Protein 1FSG (pdb70)

Secondary structure (DSSP, 8-state):
--GGG---GGGTTB-TTPPPPEE--TT--EEGGGS---TTTTTT--EEEE-HHHHHHHHHHHHHHHHHHHTTS-EEEEEEETTTHHHHHHHHHHHHHHHHH-SS--SS-S-EEEEEEEEEEETTEEEEEEEEE-S-GGGGTT-EEEEEEEEESSSHHHHHHHHHHHTT--SEEEEEEEEEE--TT--S-B-SEEEEEE-S--EEBTTB-BTTBSTT-SSEEE--HHHHHHH--/-HHHH---GGGTTBTTTPPPPEE--TT--EEGGGS---TTTTTT--EEEE-HHHHHHHHHHHHHHHHHHHTTS-EEEEEEETTTHHHHHHHHHHHHHHHHHH----SS-S-EEEEEEEEEEETTEEEEEEEEEES-GGGGTT-EEEEEEEEESSSHHHHHHHHHHHTT--SEEEEEEEEEE--TT--S-B-SEEEEEE-S--EEBTTB-BTTBSTT-SSEEE--HHHHHHH--

Solvent-accessible surface area: 21381 Å² total; per-residue (Å²): 113,61,159,116,0,48,23,88,50,67,20,16,4,115,6,109,89,38,102,105,14,9,134,10,74,95,120,59,46,36,95,3,127,23,4,50,15,44,104,88,0,125,84,30,7,90,81,0,5,0,0,16,8,1,2,104,18,4,0,37,30,2,0,71,14,0,22,144,17,8,28,28,16,71,3,18,0,0,1,4,51,91,14,0,112,16,8,0,70,51,0,32,95,37,6,39,40,28,34,145,165,31,76,166,156,30,122,44,60,38,30,81,88,33,98,3,51,10,73,9,64,88,32,37,94,50,80,46,139,28,73,41,123,48,111,103,26,62,81,5,179,84,60,20,0,0,0,0,11,17,39,10,15,33,6,60,29,3,42,70,0,0,98,115,0,64,90,35,40,9,103,0,0,19,0,0,0,4,0,26,15,61,22,147,116,41,81,91,19,74,0,10,19,1,0,0,4,0,33,74,39,53,7,0,0,34,7,8,35,0,42,78,39,2,44,93,4,84,2,0,0,16,24,18,126,51,0,86,171,127,46,79,211,29,68,179,102,0,69,30,80,38,124,14,20,7,111,7,132,81,42,101,109,14,5,134,9,71,95,119,61,56,39,78,2,111,24,3,45,10,43,119,88,0,134,84,31,6,85,99,0,5,0,0,15,9,2,2,102,19,4,0,38,27,3,0,69,14,0,19,145,15,5,28,39,46,67,2,17,0,0,1,5,53,90,12,0,111,17,8,0,70,51,0,29,94,35,6,39,40,30,30,143,165,40,79,139,170,37,120,35,61,39,33,74,87,37,96,3,51,9,86,9,65,81,28,38,96,49,91,45,139,31,66,31,109,53,114,104,24,53,87,4,130,87,66,5,0,0,0,0,11,16,38,9,15,32,5,56,28,3,45,80,0,0,99,126,0,68,83,21,36,10,99,0,1,17,0,0,0,4,0,25,16,63,21,145,116,43,80,78,20,77,0,10,20,1,0,0,7,0,34,69,38,52,7,0,0,30,7,9,36,1,21,78,41,1,42,92,4,84,2,0,0,17,24,16,127,50,0,84,170,134,45,90,176

CATH classification: 3.40.50.2020

Nearest PDB structures (foldseek):
  1fsg-assembly1_A  TM=1.004E+00  e=2.647E-52  Toxoplasma gondii RH
  1qk4-assembly1_B  TM=9.947E-01  e=1.521E-46  Toxoplasma gondii RH
  1dbr-assembly1_A  TM=9.547E-01  e=9.396E-42  Toxoplasma gondii
  1qk3-assembly1_D  TM=9.070E-01  e=5.142E-42  Toxoplasma gondii RH
  7tux-assembly4_D  TM=9.472E-01  e=6.094E-31  Plasmodium falciparum

Structure (mmCIF, N/CA/C/O backbone):
data_1FSG
#
_entry.id   1FSG
#
_cell.length_a   69.330
_cell.length_b   90.180
_cell.length_c   75.720
_cell.angle_alpha   90.00
_cell.angle_beta   90.00
_cell.angle_gamma   90.00
#
_symmetry.space_group_name_H-M   'P 21 21 2'
#
loop_
_entity.id
_entity.type
_entity.pdbx_description
1 polymer 'HYPOXANTHINE-GUANINE PHOSPHORIBOSYLTRANSFERASE'
2 non-polymer 'MAGNESIUM ION'
3 non-polymer 1-O-pyrophosphono-5-O-phosphono-alpha-D-ribofuranose
4 non-polymer 9-DEAZAGUANINE
5 water water
#
loop_
_atom_site.group_PDB
_atom_site.id
_atom_site.type_symbol
_atom_site.label_atom_id
_atom_site.label_alt_id
_atom_site.label_comp_id
_atom_site.label_asym_id
_atom_site.label_entity_id
_atom_site.label_seq_id
_atom_site.pdbx_PDB_ins_code
_atom_site.Cartn_x
_atom_site.Cartn_y
_atom_site.Cartn_z
_atom_site.occupancy
_atom_site.B_iso_or_equiv
_atom_site.auth_seq_id
_atom_site.auth_comp_id
_atom_site.auth_asym_id
_atom_site.auth_atom_id
_atom_site.pdbx_PDB_model_num
ATOM 1 N N . GLY A 1 1 A 47.350 19.227 -9.177 1.00 16.75 0 GLY A N 1
ATOM 2 C CA . GLY A 1 1 A 46.034 19.017 -9.747 1.00 16.70 0 GLY A CA 1
ATOM 3 C C . GLY A 1 1 A 45.367 17.777 -9.145 1.00 13.74 0 GLY A C 1
ATOM 4 O O . GLY A 1 1 A 45.975 16.743 -8.952 1.00 12.45 0 GLY A O 1
ATOM 5 N N . SER A 1 2 B 44.061 17.948 -8.943 1.00 13.92 0 SER A N 1
ATOM 6 C CA . SER A 1 2 B 43.148 16.898 -8.548 1.00 13.67 0 SER A CA 1
ATOM 7 C C . SER A 1 2 B 41.980 16.752 -9.514 1.00 13.07 0 SER A C 1
ATOM 8 O O . SER A 1 2 B 41.504 17.727 -10.077 1.00 12.15 0 SER A O 1
ATOM 11 N N . HIS A 1 3 C 41.563 15.499 -9.645 1.00 13.12 0 HIS A N 1
ATOM 12 C CA . HIS A 1 3 C 40.392 15.198 -10.446 1.00 14.41 0 HIS A CA 1
ATOM 13 C C . HIS A 1 3 C 39.144 15.893 -9.937 1.00 13.98 0 HIS A C 1
ATOM 14 O O . HIS A 1 3 C 38.157 16.066 -10.676 1.00 13.54 0 HIS A O 1
ATOM 21 N N . MET A 1 4 ? 39.029 16.385 -8.713 1.00 13.63 1 MET A N 1
ATOM 22 C CA . MET A 1 4 ? 37.939 17.173 -8.163 1.00 14.05 1 MET A CA 1
ATOM 23 C C . MET A 1 4 ? 37.614 18.379 -9.045 1.00 12.35 1 MET A C 1
ATOM 24 O O . MET A 1 4 ? 36.443 18.753 -9.180 1.00 13.26 1 MET A O 1
ATOM 29 N N . ALA A 1 5 ? 38.623 19.010 -9.655 1.00 10.55 2 ALA A N 1
ATOM 30 C CA . ALA A 1 5 ? 38.386 20.157 -10.477 1.00 10.39 2 ALA A CA 1
ATOM 31 C C . ALA A 1 5 ? 37.853 19.813 -11.867 1.00 10.11 2 ALA A C 1
ATOM 32 O O . ALA A 1 5 ? 37.275 20.691 -12.557 1.00 11.07 2 ALA A O 1
ATOM 34 N N . SER A 1 6 ? 38.038 18.607 -12.342 1.00 10.94 3 SER A N 1
ATOM 35 C CA . SER A 1 6 ? 37.592 18.227 -13.678 1.00 10.98 3 SER A CA 1
ATOM 36 C C . SER A 1 6 ? 36.071 18.286 -13.790 1.00 11.56 3 SER A C 1
ATOM 37 O O . SER A 1 6 ? 35.353 18.056 -12.791 1.00 11.73 3 SER A O 1
ATOM 40 N N . LYS A 1 7 ? 35.611 18.569 -14.978 1.00 11.68 4 LYS A N 1
ATOM 41 C CA . LYS A 1 7 ? 34.172 18.463 -15.292 1.00 12.89 4 LYS A CA 1
ATOM 42 C C . LYS A 1 7 ? 34.045 18.380 -16.822 1.00 13.13 4 LYS A C 1
ATOM 43 O O . LYS A 1 7 ? 34.569 19.233 -17.539 1.00 15.50 4 LYS A O 1
ATOM 49 N N . PRO A 1 8 ? 33.342 17.400 -17.343 1.00 13.61 5 PRO A N 1
ATOM 50 C CA . PRO A 1 8 ? 33.145 17.339 -18.799 1.00 14.46 5 PRO A CA 1
ATOM 51 C C . PRO A 1 8 ? 32.543 18.617 -19.372 1.00 12.55 5 PRO A C 1
ATOM 52 O O . PRO A 1 8 ? 31.636 19.192 -18.769 1.00 11.87 5 PRO A O 1
ATOM 56 N N . ILE A 1 9 ? 32.977 19.130 -20.514 1.00 12.73 6 ILE A N 1
ATOM 57 C CA . ILE A 1 9 ? 32.377 20.344 -21.118 1.00 11.69 6 ILE A CA 1
ATOM 58 C C . ILE A 1 9 ? 30.913 20.137 -21.420 1.00 11.88 6 ILE A C 1
ATOM 59 O O . ILE A 1 9 ? 30.134 21.080 -21.316 1.00 12.33 6 ILE A O 1
ATOM 64 N N . GLU A 1 10 ? 30.509 18.911 -21.759 1.00 12.03 7 GLU A N 1
ATOM 65 C CA . GLU A 1 10 ? 29.085 18.669 -22.035 1.00 13.54 7 GLU A CA 1
ATOM 66 C C . GLU A 1 10 ? 28.216 18.801 -20.809 1.00 12.64 7 GLU A C 1
ATOM 67 O O . GLU A 1 10 ? 26.980 18.868 -20.953 1.00 18.01 7 GLU A O 1
ATOM 69 N N . ASP A 1 11 ? 28.802 18.829 -19.611 1.00 11.20 8 ASP A N 1
ATOM 70 C CA . ASP A 1 11 ? 28.057 19.027 -18.358 1.00 10.93 8 ASP A CA 1
ATOM 71 C C . ASP A 1 11 ? 27.867 20.528 -18.045 1.00 10.82 8 ASP A C 1
ATOM 72 O O . ASP A 1 11 ? 27.238 20.839 -17.038 1.00 10.52 8 ASP A O 1
ATOM 77 N N . TYR A 1 12 ? 28.456 21.417 -18.874 1.00 9.83 9 TYR A N 1
ATOM 78 C CA . TYR A 1 12 ? 28.305 22.858 -18.649 1.00 9.88 9 TYR A CA 1
ATOM 79 C C . TYR A 1 12 ? 26.848 23.217 -18.518 1.00 9.05 9 TYR A C 1
ATOM 80 O O . TYR A 1 12 ? 25.990 22.937 -19.406 1.00 9.70 9 TYR A O 1
ATOM 89 N N . GLY A 1 13 ? 26.500 23.907 -17.445 1.00 9.70 10 GLY A N 1
ATOM 90 C CA . GLY A 1 13 ? 25.165 24.406 -17.249 1.00 9.64 10 GLY A CA 1
ATOM 91 C C . GLY A 1 13 ? 24.122 23.412 -16.851 1.00 9.87 10 GLY A C 1
ATOM 92 O O . GLY A 1 13 ? 22.921 23.728 -16.828 1.00 10.67 10 GLY A O 1
ATOM 93 N N . LYS A 1 14 ? 24.500 22.204 -16.528 1.00 10.24 11 LYS A N 1
ATOM 94 C CA . LYS A 1 14 ? 23.594 21.148 -16.121 1.00 10.75 11 LYS A CA 1
ATOM 95 C C . LYS A 1 14 ? 23.523 20.975 -14.620 1.00 12.66 11 LYS A C 1
ATOM 96 O O . LYS A 1 14 ? 22.724 20.209 -14.038 1.00 15.25 11 LYS A O 1
ATOM 102 N N . GLY A 1 15 ? 24.378 21.672 -13.840 1.00 11.40 12 GLY A N 1
ATOM 103 C CA . GLY A 1 15 ? 24.366 21.578 -12.375 1.00 12.67 12 GLY A CA 1
ATOM 104 C C . GLY A 1 15 ? 24.614 20.221 -11.810 1.00 12.18 12 GLY A C 1
ATOM 105 O O . GLY A 1 15 ? 24.167 19.877 -10.708 1.00 13.33 12 GLY A O 1
ATOM 106 N N . LYS A 1 16 ? 25.377 19.371 -12.528 1.00 12.28 13 LYS A N 1
ATOM 107 C CA . LYS A 1 16 ? 25.487 17.986 -12.102 1.00 12.28 13 LYS A CA 1
ATOM 108 C C . LYS A 1 16 ? 26.395 17.906 -10.866 1.00 11.47 13 LYS A C 1
ATOM 109 O O . LYS A 1 16 ? 27.464 18.495 -10.812 1.00 12.39 13 LYS A O 1
ATOM 115 N N . GLY A 1 17 ? 25.924 17.166 -9.868 1.00 11.26 14 GLY A N 1
ATOM 116 C CA . GLY A 1 17 ? 26.709 16.966 -8.643 1.00 13.15 14 GLY A CA 1
ATOM 117 C C . GLY A 1 17 ? 26.718 18.208 -7.741 1.00 12.96 14 GLY A C 1
ATOM 118 O O . GLY A 1 17 ? 27.544 18.255 -6.803 1.00 15.88 14 GLY A O 1
ATOM 119 N N . ARG A 1 18 ? 25.870 19.199 -7.929 1.00 9.96 15 ARG A N 1
ATOM 120 C CA . ARG A 1 18 ? 25.917 20.438 -7.163 1.00 8.90 15 ARG A CA 1
ATOM 121 C C . ARG A 1 18 ? 25.357 20.272 -5.751 1.00 8.36 15 ARG A C 1
ATOM 122 O O . ARG A 1 18 ? 24.542 19.379 -5.502 1.00 10.42 15 ARG A O 1
ATOM 130 N N . ILE A 1 19 ? 25.734 21.192 -4.879 1.00 8.39 16 ILE A N 1
ATOM 131 C CA . ILE A 1 19 ? 25.054 21.384 -3.594 1.00 8.92 16 ILE A CA 1
ATOM 132 C C . ILE A 1 19 ? 23.855 22.297 -3.819 1.00 8.89 16 ILE A C 1
ATOM 133 O O . ILE A 1 19 ? 24.010 23.420 -4.337 1.00 8.67 16 ILE A O 1
ATOM 138 N N . GLU A 1 20 ? 22.656 21.882 -3.467 1.00 9.14 17 GLU A N 1
ATOM 139 C CA . GLU A 1 20 ? 21.485 22.728 -3.758 1.00 8.92 17 GLU A CA 1
ATOM 140 C C . GLU A 1 20 ? 21.552 24.018 -2.985 1.00 8.41 17 GLU A C 1
ATOM 141 O O . GLU A 1 20 ? 22.058 24.062 -1.851 1.00 10.08 17 GLU A O 1
ATOM 147 N N . PRO A 1 21 ? 21.063 25.097 -3.575 1.00 8.12 18 PRO A N 1
ATOM 148 C CA . PRO A 1 21 ? 21.083 26.408 -2.927 1.00 8.30 18 PRO A CA 1
ATOM 149 C C . PRO A 1 21 ? 20.088 26.514 -1.777 1.00 8.51 18 PRO A C 1
ATOM 150 O O . PRO A 1 21 ? 19.223 25.669 -1.577 1.00 9.51 18 PRO A O 1
ATOM 154 N N . MET A 1 22 ? 20.218 27.589 -0.986 1.00 9.24 19 MET A N 1
ATOM 155 C CA . MET A 1 22 ? 19.208 27.975 -0.007 1.00 9.24 19 MET A CA 1
ATOM 156 C C . MET A 1 22 ? 17.923 28.283 -0.770 1.00 8.80 19 MET A C 1
ATOM 157 O O . MET A 1 22 ? 17.948 29.137 -1.676 1.00 10.32 19 MET A O 1
ATOM 162 N N . TYR A 1 23 ? 16.804 27.695 -0.392 1.00 9.34 20 TYR A N 1
ATOM 163 C CA . TYR A 1 23 ? 15.535 27.873 -1.086 1.00 9.02 20 TYR A CA 1
ATOM 164 C C . TYR A 1 23 ? 14.708 28.882 -0.327 1.00 9.10 20 TYR A C 1
ATOM 165 O O . TYR A 1 23 ? 14.306 28.629 0.808 1.00 10.72 20 TYR A O 1
ATOM 174 N N . ILE A 1 24 ? 14.443 30.040 -0.909 1.00 9.01 21 ILE A N 1
ATOM 175 C CA . ILE A 1 24 ? 13.604 31.067 -0.285 1.00 8.82 21 ILE A CA 1
ATOM 176 C C . ILE A 1 24 ? 12.183 30.746 -0.699 1.00 10.49 21 ILE A C 1
ATOM 177 O O . ILE A 1 24 ? 11.895 30.827 -1.904 1.00 10.82 21 ILE A O 1
ATOM 182 N N . PRO A 1 25 ? 11.294 30.352 0.223 1.00 11.13 22 PRO A N 1
ATOM 183 C CA . PRO A 1 25 ? 9.942 29.974 -0.162 1.00 13.18 22 PRO A CA 1
ATOM 184 C C . PRO A 1 25 ? 9.187 31.157 -0.775 1.00 11.95 22 PRO A C 1
ATOM 185 O O . PRO A 1 25 ? 9.505 32.339 -0.512 1.00 11.60 22 PRO A O 1
ATOM 189 N N . ASP A 1 26 ? 8.173 30.875 -1.613 1.00 14.37 23 ASP A N 1
ATOM 190 C CA . ASP A 1 26 ? 7.299 31.897 -2.156 1.00 14.31 23 ASP A CA 1
ATOM 191 C C . ASP A 1 26 ? 6.820 32.845 -1.047 1.00 13.45 23 ASP A C 1
ATOM 192 O O . ASP A 1 26 ? 6.533 32.391 0.087 1.00 15.06 23 ASP A O 1
ATOM 197 N N . ASN A 1 27 ? 6.684 34.107 -1.391 1.00 14.01 24 ASN A N 1
ATOM 198 C CA . ASN A 1 27 ? 6.086 35.144 -0.542 1.00 13.84 24 ASN A CA 1
ATOM 199 C C . ASN A 1 27 ? 6.771 35.294 0.796 1.00 13.15 24 ASN A C 1
ATOM 200 O O . ASN A 1 27 ? 6.133 35.526 1.846 1.00 15.35 24 ASN A O 1
ATOM 205 N N . THR A 1 28 ? 8.112 35.219 0.832 1.00 10.85 25 THR A N 1
ATOM 206 C CA . THR A 1 28 ? 8.960 35.366 2.014 1.00 10.09 25 THR A CA 1
ATOM 207 C C . THR A 1 28 ? 9.788 36.641 1.902 1.00 8.70 25 THR A C 1
ATOM 208 O O . THR A 1 28 ? 10.713 36.683 1.085 1.00 9.40 25 THR A O 1
ATOM 212 N N . PHE A 1 29 ? 9.423 37.651 2.686 1.00 9.23 26 PHE A N 1
ATOM 213 C CA . PHE A 1 29 ? 10.076 38.938 2.622 1.00 9.28 26 PHE A CA 1
ATOM 214 C C . PHE A 1 29 ? 10.256 39.548 4.002 1.00 8.58 26 PHE A C 1
ATOM 215 O O . PHE A 1 29 ? 9.422 39.309 4.895 1.00 13.20 26 PHE A O 1
ATOM 223 N N . TYR A 1 30 ? 11.242 40.421 4.123 1.00 8.19 27 TYR A N 1
ATOM 224 C CA . TYR A 1 30 ? 11.408 41.347 5.222 1.00 8.32 27 TYR A CA 1
ATOM 225 C C . TYR A 1 30 ? 10.811 42.714 4.829 1.00 8.26 27 TYR A C 1
ATOM 226 O O . TYR A 1 30 ? 10.654 43.022 3.632 1.00 10.32 27 TYR A O 1
ATOM 235 N N . ASN A 1 31 ? 10.504 43.544 5.805 1.00 9.80 28 ASN A N 1
ATOM 236 C CA . ASN A 1 31 ? 9.992 44.864 5.609 1.00 9.56 28 ASN A CA 1
ATOM 237 C C . ASN A 1 31 ? 11.104 45.879 5.443 1.00 9.82 28 ASN A C 1
ATOM 238 O O . ASN A 1 31 ? 11.970 45.976 6.319 1.00 9.58 28 ASN A O 1
ATOM 243 N N . ALA A 1 32 ? 11.082 46.649 4.361 1.00 9.69 29 ALA A N 1
ATOM 244 C CA . ALA A 1 32 ? 12.088 47.692 4.135 1.00 10.31 29 ALA A CA 1
ATOM 245 C C . ALA A 1 32 ? 12.211 48.670 5.313 1.00 9.15 29 ALA A C 1
ATOM 246 O O . ALA A 1 32 ? 13.308 49.178 5.546 1.00 10.43 29 ALA A O 1
ATOM 248 N N . ASP A 1 33 ? 11.091 48.922 6.017 1.00 10.10 30 ASP A N 1
ATOM 249 C CA . ASP A 1 33 ? 11.161 49.898 7.113 1.00 10.92 30 ASP A CA 1
ATOM 250 C C . ASP A 1 33 ? 12.042 49.461 8.249 1.00 9.88 30 ASP A C 1
ATOM 251 O O . ASP A 1 33 ? 12.379 50.312 9.086 1.00 11.79 30 ASP A O 1
ATOM 256 N N . ASP A 1 34 ? 12.465 48.192 8.341 1.00 9.06 31 ASP A N 1
ATOM 257 C CA . ASP A 1 34 ? 13.367 47.700 9.371 1.00 8.99 31 ASP A CA 1
ATOM 258 C C . ASP A 1 34 ? 14.850 47.935 9.022 1.00 8.55 31 ASP A C 1
ATOM 259 O O . ASP A 1 34 ? 15.706 47.630 9.853 1.00 9.74 31 ASP A O 1
ATOM 264 N N . PHE A 1 35 ? 15.118 48.498 7.855 1.00 8.15 32 PHE A N 1
ATOM 265 C CA . PHE A 1 35 ? 16.463 48.769 7.359 1.00 8.29 32 PHE A CA 1
ATOM 266 C C . PHE A 1 35 ? 16.647 50.255 7.153 1.00 8.19 32 PHE A C 1
ATOM 267 O O . PHE A 1 35 ? 15.666 51.005 7.076 1.00 9.87 32 PHE A O 1
ATOM 275 N N . LEU A 1 36 ? 17.909 50.678 7.071 1.00 9.01 33 LEU A N 1
ATOM 276 C CA . LEU A 1 36 ? 18.209 52.072 6.691 1.00 8.52 33 LEU A CA 1
ATOM 277 C C . LEU A 1 36 ? 18.151 52.135 5.195 1.00 9.20 33 LEU A C 1
ATOM 278 O O . LEU A 1 36 ? 18.892 51.446 4.486 1.00 14.19 33 LEU A O 1
ATOM 283 N N . VAL A 1 37 ? 17.250 52.901 4.631 1.00 7.74 34 VAL A N 1
ATOM 284 C CA . VAL A 1 37 ? 17.035 53.042 3.196 1.00 7.65 34 VAL A CA 1
ATOM 285 C C . VAL A 1 37 ? 17.379 54.455 2.783 1.00 8.03 34 VAL A C 1
ATOM 286 O O . VAL A 1 37 ? 16.803 55.434 3.294 1.00 9.73 34 VAL A O 1
ATOM 290 N N . PRO A 1 38 ? 18.349 54.651 1.852 1.00 7.54 35 PRO A N 1
ATOM 291 C CA . PRO A 1 38 ? 18.769 56.018 1.525 1.00 8.37 35 PRO A CA 1
ATOM 292 C C . PRO A 1 38 ? 17.691 56.773 0.773 1.00 8.25 35 PRO A C 1
ATOM 293 O O . PRO A 1 38 ? 16.809 56.175 0.133 1.00 7.96 35 PRO A O 1
ATOM 297 N N . PRO A 1 39 ? 17.729 58.103 0.789 1.00 8.83 36 PRO A N 1
ATOM 298 C CA . PRO A 1 39 ? 16.635 58.934 0.230 1.00 9.79 36 PRO A CA 1
ATOM 299 C C . PRO A 1 39 ? 16.303 58.621 -1.215 1.00 9.36 36 PRO A C 1
ATOM 300 O O . PRO A 1 39 ? 15.129 58.669 -1.611 1.00 12.32 36 PRO A O 1
ATOM 304 N N . HIS A 1 40 ? 17.285 58.299 -2.069 1.00 9.17 37 HIS A N 1
ATOM 305 C CA . HIS A 1 40 ? 16.998 58.057 -3.493 1.00 10.02 37 HIS A CA 1
ATOM 306 C C . HIS A 1 40 ? 16.266 56.746 -3.719 1.00 9.55 37 HIS A C 1
ATOM 307 O O . HIS A 1 40 ? 15.698 56.523 -4.802 1.00 10.44 37 HIS A O 1
ATOM 314 N N . CYS A 1 41 ? 16.281 55.851 -2.730 1.00 8.00 38 CYS A N 1
ATOM 315 C CA . CYS A 1 41 ? 15.564 54.579 -2.776 1.00 8.44 38 CYS A CA 1
ATOM 316 C C . CYS A 1 41 ? 14.262 54.570 -1.987 1.00 9.08 38 CYS A C 1
ATOM 317 O O . CYS A 1 41 ? 13.409 53.716 -2.231 1.00 9.29 38 CYS A O 1
ATOM 320 N N . LYS A 1 42 ? 14.119 55.447 -0.984 1.00 9.86 39 LYS A N 1
ATOM 321 C CA . LYS A 1 42 ? 13.011 55.366 -0.045 1.00 10.60 39 LYS A CA 1
ATOM 322 C C . LYS A 1 42 ? 11.645 55.318 -0.708 1.00 9.89 39 LYS A C 1
ATOM 323 O O . LYS A 1 42 ? 10.811 54.549 -0.212 1.00 11.60 39 LYS A O 1
ATOM 329 N N . PRO A 1 43 ? 11.336 56.083 -1.741 1.00 9.83 40 PRO A N 1
ATOM 330 C CA . PRO A 1 43 ? 9.968 56.020 -2.292 1.00 11.28 40 PRO A CA 1
ATOM 331 C C . PRO A 1 43 ? 9.652 54.698 -3.002 1.00 10.39 40 PRO A C 1
ATOM 332 O O . PRO A 1 43 ? 8.508 54.469 -3.411 1.00 13.20 40 PRO A O 1
ATOM 336 N N . TYR A 1 44 ? 10.669 53.881 -3.252 1.00 9.52 41 TYR A N 1
ATOM 337 C CA . TYR A 1 44 ? 10.586 52.788 -4.222 1.00 9.40 41 TYR A CA 1
ATOM 338 C C . TYR A 1 44 ? 10.764 51.399 -3.640 1.00 9.69 41 TYR A C 1
ATOM 339 O O . TYR A 1 44 ? 10.395 50.418 -4.348 1.00 11.73 41 TYR A O 1
ATOM 348 N N . ILE A 1 45 ? 11.291 51.247 -2.452 1.00 9.17 42 ILE A N 1
ATOM 349 C CA . ILE A 1 45 ? 11.602 49.943 -1.882 1.00 9.73 42 ILE A CA 1
ATOM 350 C C . ILE A 1 45 ? 10.660 49.632 -0.726 1.00 10.32 42 ILE A C 1
ATOM 351 O O . ILE A 1 45 ? 10.618 50.311 0.281 1.00 11.65 42 ILE A O 1
ATOM 356 N N . ASP A 1 46 ? 9.899 48.533 -0.892 1.00 9.43 43 ASP A N 1
ATOM 357 C CA . ASP A 1 46 ? 8.970 48.119 0.164 1.00 10.63 43 ASP A CA 1
ATOM 358 C C . ASP A 1 46 ? 9.280 46.762 0.764 1.00 9.72 43 ASP A C 1
ATOM 359 O O . ASP A 1 46 ? 9.111 46.585 1.977 1.00 11.27 43 ASP A O 1
ATOM 364 N N . LYS A 1 47 ? 9.700 45.798 -0.049 1.00 9.13 44 LYS A N 1
ATOM 365 C CA . LYS A 1 47 ? 9.917 44.415 0.363 1.00 9.45 44 LYS A CA 1
ATOM 366 C C . LYS A 1 47 ? 11.340 43.984 0.079 1.00 9.03 44 LYS A C 1
ATOM 367 O O . LYS A 1 47 ? 11.832 44.138 -1.044 1.00 10.96 44 LYS A O 1
ATOM 373 N N . ILE A 1 48 ? 11.978 43.469 1.123 1.00 8.11 45 ILE A N 1
ATOM 374 C CA . ILE A 1 48 ? 13.358 42.964 1.030 1.00 7.94 45 ILE A CA 1
ATOM 375 C C . ILE A 1 48 ? 13.343 41.458 0.989 1.00 7.94 45 ILE A C 1
ATOM 376 O O . ILE A 1 48 ? 12.878 40.774 1.898 1.00 9.46 45 ILE A O 1
ATOM 381 N N . LEU A 1 49 ? 13.825 40.898 -0.131 1.00 7.39 46 LEU A N 1
ATOM 382 C CA . LEU A 1 49 ? 13.965 39.460 -0.332 1.00 7.58 46 LEU A CA 1
ATOM 383 C C . LEU A 1 49 ? 15.213 38.915 0.355 1.00 7.13 46 LEU A C 1
ATOM 384 O O . LEU A 1 49 ? 15.165 37.946 1.125 1.00 8.79 46 LEU A O 1
ATOM 389 N N . LEU A 1 50 ? 16.373 39.547 0.103 1.00 6.88 47 LEU A N 1
ATOM 390 C CA . LEU A 1 50 ? 17.668 39.122 0.660 1.00 7.02 47 LEU A CA 1
ATOM 391 C C . LEU A 1 50 ? 18.350 40.314 1.267 1.00 6.83 47 LEU A C 1
ATOM 392 O O . LEU A 1 50 ? 18.889 41.165 0.563 1.00 7.57 47 LEU A O 1
ATOM 397 N N . PRO A 1 51 ? 18.398 40.395 2.617 1.00 7.05 48 PRO A N 1
ATOM 398 C CA . PRO A 1 51 ? 19.250 41.418 3.251 1.00 7.62 48 PRO A CA 1
ATOM 399 C C . PRO A 1 51 ? 20.671 41.278 2.724 1.00 6.66 48 PRO A C 1
ATOM 400 O O . PRO A 1 51 ? 21.189 40.198 2.510 1.00 7.12 48 PRO A O 1
ATOM 404 N N . GLY A 1 52 ? 21.420 42.345 2.50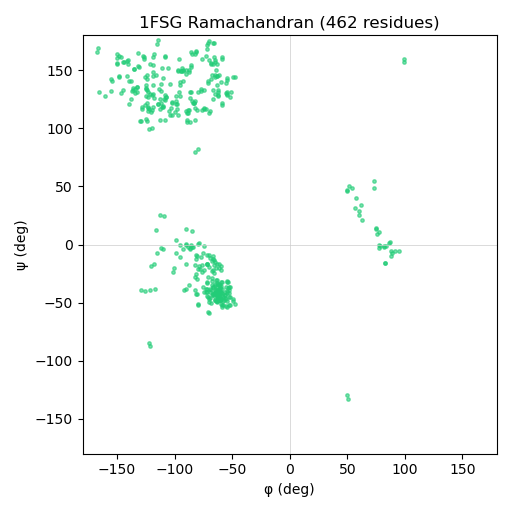7 1.00 7.54 49 GLY A N 1
ATOM 405 C CA . GLY A 1 52 ? 22.742 42.460 2.088 1.00 7.16 49 GLY A CA 1
ATOM 406 C C . GLY A 1 52 ? 23.646 41.611 2.978 1.00 7.16 49 GLY A C 1
ATOM 407 O O . GLY A 1 52 ? 24.588 41.000 2.452 1.00 7.33 49 GLY A O 1
ATOM 408 N N . GLY A 1 53 ? 23.366 41.592 4.270 1.00 7.42 50 GLY A N 1
ATOM 409 C CA . GLY A 1 53 ? 24.210 40.765 5.120 1.00 8.02 50 GLY A CA 1
ATOM 410 C C . GLY A 1 53 ? 24.004 39.271 4.954 1.00 7.57 50 GLY A C 1
ATOM 411 O O . GLY A 1 53 ? 24.942 38.478 5.124 1.00 8.67 50 GLY A O 1
ATOM 412 N N . LEU A 1 54 ? 22.783 38.888 4.650 1.00 7.74 51 LEU A N 1
ATOM 413 C CA . LEU A 1 54 ? 22.480 37.495 4.319 1.00 7.74 51 LEU A CA 1
ATOM 414 C C . LEU A 1 54 ? 23.228 37.082 3.034 1.00 6.70 51 LEU A C 1
ATOM 415 O O . LEU A 1 54 ? 23.783 35.985 2.923 1.00 7.42 51 LEU A O 1
ATOM 420 N N . VAL A 1 55 ? 23.231 37.978 2.030 1.00 6.90 52 VAL A N 1
ATOM 421 C CA . VAL A 1 55 ? 24.039 37.752 0.811 1.00 6.80 52 VAL A CA 1
ATOM 422 C C . VAL A 1 55 ? 25.491 37.464 1.219 1.00 6.52 52 VAL A C 1
ATOM 423 O O . VAL A 1 55 ? 26.070 36.472 0.774 1.00 7.04 52 VAL A O 1
ATOM 427 N N . LYS A 1 56 ? 26.088 38.327 2.050 1.00 7.07 53 LYS A N 1
ATOM 428 C CA . LYS A 1 56 ? 27.495 38.133 2.398 1.00 7.67 53 LYS A CA 1
ATOM 429 C C . LYS A 1 56 ? 27.735 36.827 3.114 1.00 6.39 53 LYS A C 1
ATOM 430 O O . LYS A 1 56 ? 28.712 36.119 2.848 1.00 7.43 53 LYS A O 1
ATOM 436 N N . ASP A 1 57 ? 26.833 36.484 4.060 1.00 6.34 54 ASP A N 1
ATOM 437 C CA . ASP A 1 57 ? 26.956 35.207 4.807 1.00 7.25 54 ASP A CA 1
ATOM 438 C C . ASP A 1 57 ? 26.935 34.021 3.885 1.00 7.00 54 ASP A C 1
ATOM 439 O O . ASP A 1 57 ? 27.657 33.011 4.032 1.00 8.18 54 ASP A O 1
ATOM 444 N N . ARG A 1 58 ? 26.048 34.049 2.885 1.00 7.16 55 ARG A N 1
ATOM 445 C CA . ARG A 1 58 ? 25.877 32.930 1.965 1.00 7.72 55 ARG A CA 1
ATOM 446 C C . ARG A 1 58 ? 27.081 32.832 1.014 1.00 7.28 55 ARG A C 1
ATOM 447 O O . ARG A 1 58 ? 27.529 31.728 0.703 1.00 8.61 55 ARG A O 1
ATOM 455 N N . VAL A 1 59 ? 27.598 33.983 0.576 1.00 7.38 56 VAL A N 1
ATOM 456 C CA . VAL A 1 59 ? 28.754 33.974 -0.296 1.00 7.64 56 VAL A CA 1
ATOM 457 C C . VAL A 1 59 ? 29.972 33.368 0.404 1.00 7.35 56 VAL A C 1
ATOM 458 O O . VAL A 1 59 ? 30.790 32.711 -0.231 1.00 7.57 56 VAL A O 1
ATOM 462 N N . GLU A 1 60 ? 30.098 33.506 1.737 1.00 7.75 57 GLU A N 1
ATOM 463 C CA . GLU A 1 60 ? 31.163 32.837 2.469 1.00 7.97 57 GLU A CA 1
ATOM 464 C C . GLU A 1 60 ? 31.147 31.354 2.203 1.00 7.53 57 GLU A C 1
ATOM 465 O O . GLU A 1 60 ? 32.197 30.695 1.957 1.00 7.98 57 GLU A O 1
ATOM 471 N N . LYS A 1 61 ? 29.963 30.727 2.306 1.00 7.77 58 LYS A N 1
ATOM 472 C CA . LYS A 1 61 ? 29.824 29.288 2.103 1.00 7.88 58 LYS A CA 1
ATOM 473 C C . LYS A 1 61 ? 30.115 28.906 0.670 1.00 7.32 58 LYS A C 1
ATOM 474 O O . LYS A 1 61 ? 30.817 27.927 0.413 1.00 8.40 58 LYS A O 1
ATOM 480 N N . LEU A 1 62 ? 29.585 29.678 -0.291 1.00 7.16 59 LEU A N 1
ATOM 481 C CA . LEU A 1 62 ? 29.908 29.425 -1.705 1.00 6.94 59 LEU A CA 1
ATOM 482 C C . LEU A 1 62 ? 31.417 29.456 -1.967 1.00 7.06 59 LEU A C 1
ATOM 483 O O . LEU A 1 62 ? 31.986 28.641 -2.705 1.00 7.62 59 LEU A O 1
ATOM 488 N N . ALA A 1 63 ? 32.084 30.472 -1.356 1.00 7.21 60 ALA A N 1
ATOM 489 C CA . ALA A 1 63 ? 33.516 30.621 -1.542 1.00 7.15 60 ALA A CA 1
ATOM 490 C C . ALA A 1 63 ? 34.226 29.402 -1.008 1.00 7.02 60 ALA A C 1
ATOM 491 O O . ALA A 1 63 ? 35.190 28.909 -1.626 1.00 7.60 60 ALA A O 1
ATOM 493 N N . TYR A 1 64 ? 33.840 28.876 0.137 1.00 7.47 61 TYR A N 1
ATOM 494 C CA . TYR A 1 64 ? 34.490 27.650 0.670 1.00 8.70 61 TYR A CA 1
ATOM 495 C C . TYR A 1 64 ? 34.248 26.469 -0.249 1.00 8.41 61 TYR A C 1
ATOM 496 O O . TYR A 1 64 ? 35.124 25.657 -0.501 1.00 9.29 61 TYR A O 1
ATOM 505 N N . ASP A 1 65 ? 33.020 26.373 -0.780 1.00 8.36 62 ASP A N 1
ATOM 506 C CA . ASP A 1 65 ? 32.673 25.271 -1.722 1.00 9.21 62 ASP A CA 1
ATOM 507 C C . ASP A 1 65 ? 33.587 25.336 -2.943 1.00 8.79 62 ASP A C 1
ATOM 508 O O . ASP A 1 65 ? 34.058 24.301 -3.458 1.00 10.58 62 ASP A O 1
ATOM 513 N N . ILE A 1 66 ? 33.861 26.539 -3.459 1.00 7.95 63 ILE A N 1
ATOM 514 C CA . ILE A 1 66 ? 34.713 26.765 -4.609 1.00 7.85 63 ILE A CA 1
ATOM 515 C C . ILE A 1 66 ? 36.160 26.474 -4.286 1.00 8.82 63 ILE A C 1
ATOM 516 O O . ILE A 1 66 ? 36.879 25.789 -5.028 1.00 10.10 63 ILE A O 1
ATOM 521 N N . HIS A 1 67 ? 36.657 26.984 -3.154 1.00 8.92 64 HIS A N 1
ATOM 522 C CA . HIS A 1 67 ? 37.987 26.699 -2.613 1.00 11.12 64 HIS A CA 1
ATOM 523 C C . HIS A 1 67 ? 38.249 25.203 -2.580 1.00 14.06 64 HIS A C 1
ATOM 524 O O . HIS A 1 67 ? 39.328 24.718 -2.996 1.00 18.53 64 HIS A O 1
ATOM 537 N N . ARG A 1 68 ? 37.280 24.419 -2.080 1.00 14.39 65 ARG A N 1
ATOM 538 C CA . ARG A 1 68 ? 37.446 22.971 -1.966 1.00 19.94 65 ARG A CA 1
ATOM 539 C C . ARG A 1 68 ? 37.508 22.321 -3.325 1.00 18.47 65 ARG A C 1
ATOM 540 O O . ARG A 1 68 ? 38.126 21.319 -3.528 1.00 31.37 65 ARG A O 1
ATOM 548 N N . THR A 1 69 ? 36.840 22.857 -4.339 1.00 9.15 66 THR A N 1
ATOM 549 C CA . THR A 1 69 ? 36.813 22.271 -5.659 1.00 9.21 66 THR A CA 1
ATOM 550 C C . THR A 1 69 ? 38.128 22.509 -6.377 1.00 8.91 66 THR A C 1
ATOM 551 O O . THR A 1 69 ? 38.584 21.664 -7.162 1.00 10.00 66 THR A O 1
ATOM 555 N N . TYR A 1 70 ? 38.740 23.680 -6.163 1.00 9.08 67 TYR A N 1
ATOM 556 C CA . TYR A 1 70 ? 39.855 24.150 -6.979 1.00 9.88 67 TYR A CA 1
ATOM 557 C C . TYR A 1 70 ? 41.161 24.299 -6.207 1.00 10.34 67 TYR A C 1
ATOM 558 O O . TYR A 1 70 ? 42.080 24.906 -6.782 1.00 10.75 67 TYR A O 1
ATOM 567 N N . PHE A 1 71 ? 41.310 23.803 -4.993 1.00 14.09 68 PHE A N 1
ATOM 568 C CA . PHE A 1 71 ? 42.522 24.058 -4.261 1.00 15.30 68 PHE A CA 1
ATOM 569 C C . PHE A 1 71 ? 43.767 23.652 -5.053 1.00 13.38 68 PHE A C 1
ATOM 570 O O . PHE A 1 71 ? 43.800 22.535 -5.482 1.00 17.05 68 PHE A O 1
ATOM 578 N N . GLY A 1 72 ? 44.700 24.607 -5.140 1.00 11.45 69 GLY A N 1
ATOM 579 C CA . GLY A 1 72 ? 45.938 24.319 -5.799 1.00 12.54 69 GLY A CA 1
ATOM 580 C C . GLY A 1 72 ? 45.875 24.328 -7.318 1.00 12.03 69 GLY A C 1
ATOM 581 O O . GLY A 1 72 ? 46.893 24.084 -8.008 1.00 14.82 69 GLY A O 1
ATOM 582 N N . GLU A 1 73 ? 44.688 24.595 -7.897 1.00 10.23 70 GLU A N 1
ATOM 583 C CA . GLU A 1 73 ? 44.481 24.611 -9.319 1.00 10.25 70 GLU A CA 1
ATOM 584 C C . GLU A 1 73 ? 44.672 26.029 -9.897 1.00 8.47 70 GLU A C 1
ATOM 585 O O . GLU A 1 73 ? 44.347 27.005 -9.229 1.00 10.03 70 GLU A O 1
ATOM 591 N N . GLU A 1 74 ? 45.122 26.150 -11.151 1.00 9.05 71 GLU A N 1
ATOM 592 C CA . GLU A 1 74 ? 45.025 27.417 -11.869 1.00 9.13 71 GLU A CA 1
ATOM 593 C C . GLU A 1 74 ? 43.571 27.631 -12.230 1.00 8.22 71 GLU A C 1
ATOM 594 O O . GLU A 1 74 ? 42.964 26.837 -12.951 1.00 10.20 71 GLU A O 1
ATOM 600 N N . LEU A 1 75 ? 42.941 28.674 -11.696 1.00 8.24 72 LEU A N 1
ATOM 601 C CA . LEU A 1 75 ? 41.521 28.925 -11.786 1.00 8.20 72 LEU A CA 1
ATOM 602 C C . LEU A 1 75 ? 41.308 30.309 -12.428 1.00 7.96 72 LEU A C 1
ATOM 603 O O . LEU A 1 75 ? 41.700 31.322 -11.856 1.00 9.49 72 LEU A O 1
ATOM 608 N N . HIS A 1 76 ? 40.663 30.334 -13.596 1.00 6.54 73 HIS A N 1
ATOM 609 C CA . HIS A 1 76 ? 40.374 31.546 -14.335 1.00 6.65 73 HIS A CA 1
ATOM 610 C C . HIS A 1 76 ? 38.908 31.900 -14.101 1.00 6.70 73 HIS A C 1
ATOM 611 O O . HIS A 1 76 ? 37.993 31.159 -14.492 1.00 7.98 73 HIS A O 1
ATOM 618 N N . ILE A 1 77 ? 38.670 33.006 -13.372 1.00 6.55 74 ILE A N 1
ATOM 619 C CA . ILE A 1 77 ? 37.363 33.421 -12.938 1.00 6.87 74 ILE A CA 1
ATOM 620 C C . ILE A 1 77 ? 36.922 34.634 -13.734 1.00 7.31 74 ILE A C 1
ATOM 621 O O . ILE A 1 77 ? 37.638 35.626 -13.830 1.00 8.57 74 ILE A O 1
ATOM 630 N N . ILE A 1 78 ? 35.739 34.530 -14.329 1.00 7.55 75 ILE A N 1
ATOM 631 C CA . ILE A 1 78 ? 35.226 35.544 -15.243 1.00 7.50 75 ILE A CA 1
ATOM 632 C C . ILE A 1 78 ? 34.019 36.276 -14.605 1.00 7.46 75 ILE A C 1
ATOM 633 O O . ILE A 1 78 ? 32.981 35.659 -14.372 1.00 9.22 75 ILE A O 1
ATOM 638 N N . CYS A 1 79 ? 34.163 37.571 -14.406 1.00 6.90 76 CYS A N 1
ATOM 639 C CA . CYS A 1 79 ? 33.097 38.434 -13.923 1.00 6.98 76 CYS A CA 1
ATOM 640 C C . CYS A 1 79 ? 32.227 38.872 -15.079 1.00 6.34 76 CYS A C 1
ATOM 641 O O . CYS A 1 79 ? 32.741 39.500 -16.015 1.00 7.59 76 CYS A O 1
ATOM 644 N N . ILE A 1 80 ? 30.936 38.599 -15.053 1.00 6.23 77 ILE A N 1
ATOM 645 C CA . ILE A 1 80 ? 29.981 39.021 -16.052 1.00 6.44 77 ILE A CA 1
ATOM 646 C C . ILE A 1 80 ? 29.407 40.400 -15.668 1.00 5.92 77 ILE A C 1
ATOM 647 O O . ILE A 1 80 ? 28.619 40.531 -14.730 1.00 6.90 77 ILE A O 1
ATOM 652 N N . LEU A 1 81 ? 29.858 41.419 -16.380 1.00 6.49 78 LEU A N 1
ATOM 653 C CA . LEU A 1 81 ? 29.481 42.810 -16.104 1.00 6.30 78 LEU A CA 1
ATOM 654 C C . LEU A 1 81 ? 28.162 43.167 -16.809 1.00 6.36 78 LEU A C 1
ATOM 655 O O . LEU A 1 81 ? 27.844 42.621 -17.857 1.00 7.12 78 LEU A O 1
ATOM 660 N N . LYS A 1 82 ? 27.434 44.159 -16.259 1.00 6.17 79 LYS A N 1
ATOM 661 C CA . LYS A 1 82 ? 27.738 44.878 -15.032 1.00 5.82 79 LYS A CA 1
ATOM 662 C C . LYS A 1 82 ? 27.337 44.122 -13.744 1.00 6.05 79 LYS A C 1
ATOM 663 O O . LYS A 1 82 ? 27.901 44.332 -12.680 1.00 6.48 79 LYS A O 1
ATOM 669 N N . GLY A 1 83 ? 26.272 43.288 -13.861 1.00 6.27 80 GLY A N 1
ATOM 670 C CA . GLY A 1 83 ? 25.549 42.891 -12.672 1.00 6.68 80 GLY A CA 1
ATOM 671 C C . GLY A 1 83 ? 26.315 42.118 -11.639 1.00 5.94 80 GLY A C 1
ATOM 672 O O . GLY A 1 83 ? 26.024 42.225 -10.452 1.00 7.17 80 GLY A O 1
ATOM 673 N N . SER A 1 84 ? 27.264 41.275 -12.059 1.00 6.38 81 SER A N 1
ATOM 674 C CA . SER A 1 84 ? 27.974 40.434 -11.091 1.00 6.85 81 SER A CA 1
ATOM 675 C C . SER A 1 84 ? 29.063 41.181 -10.337 1.00 6.99 81 SER A C 1
ATOM 676 O O . SER A 1 84 ? 29.717 40.519 -9.504 1.00 7.98 81 SER A O 1
ATOM 681 N N . ARG A 1 85 ? 29.283 42.464 -10.545 1.00 7.28 82 ARG A N 1
ATOM 682 C CA . ARG A 1 85 ? 30.385 43.187 -9.879 1.00 8.54 82 ARG A CA 1
ATOM 683 C C . ARG A 1 85 ? 30.420 42.952 -8.388 1.00 6.96 82 ARG A C 1
ATOM 684 O O . ARG A 1 85 ? 31.462 42.647 -7.782 1.00 7.72 82 ARG A O 1
ATOM 692 N N . GLY A 1 86 ? 29.288 43.091 -7.691 1.00 7.23 83 GLY A N 1
ATOM 693 C CA . GLY A 1 86 ? 29.237 43.009 -6.220 1.00 7.87 83 GLY A CA 1
ATOM 694 C C . GLY A 1 86 ? 29.499 41.611 -5.688 1.00 6.62 83 GLY A C 1
ATOM 695 O O . GLY A 1 86 ? 30.302 41.387 -4.772 1.00 7.22 83 GLY A O 1
ATOM 696 N N . PHE A 1 87 ? 28.843 40.628 -6.310 1.00 6.81 84 PHE A N 1
ATOM 697 C CA . PHE A 1 87 ? 29.037 39.234 -5.940 1.00 6.48 84 PHE A CA 1
ATOM 698 C C . PHE A 1 87 ? 30.493 38.806 -6.192 1.00 6.16 84 PHE A C 1
ATOM 699 O O . PHE A 1 87 ? 31.136 38.180 -5.352 1.00 6.74 84 PHE A O 1
ATOM 707 N N . PHE A 1 88 ? 30.999 39.150 -7.380 1.00 6.60 85 PHE A N 1
ATOM 708 C CA . PHE A 1 88 ? 32.394 38.833 -7.743 1.00 6.84 85 PHE A CA 1
ATOM 709 C C . PHE A 1 88 ? 33.353 39.423 -6.729 1.00 7.14 85 PHE A C 1
ATOM 710 O O . PHE A 1 88 ? 34.281 38.739 -6.280 1.00 7.71 85 PHE A O 1
ATOM 718 N N . ASN A 1 89 ? 33.185 40.698 -6.366 1.00 7.17 86 ASN A N 1
ATOM 719 C CA . ASN A 1 89 ? 34.092 41.316 -5.393 1.00 8.82 86 ASN A CA 1
ATOM 720 C C . ASN A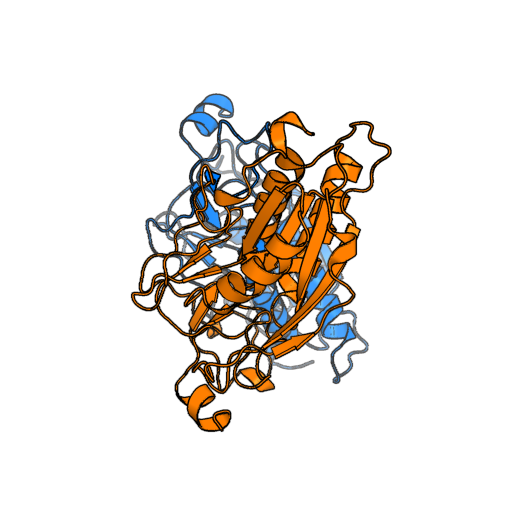 1 89 ? 34.032 40.619 -4.049 1.00 8.07 86 ASN A C 1
ATOM 721 O O . ASN A 1 89 ? 35.074 40.409 -3.424 1.00 9.28 86 ASN A O 1
ATOM 726 N N . LEU A 1 90 ? 32.853 40.270 -3.556 1.00 7.64 87 LEU A N 1
ATOM 727 C CA . LEU A 1 90 ? 32.752 39.534 -2.299 1.00 8.30 87 LEU A CA 1
ATOM 728 C C . LEU A 1 90 ? 33.472 38.186 -2.414 1.00 7.63 87 LEU A C 1
ATOM 729 O O . LEU A 1 90 ? 34.206 37.761 -1.514 1.00 7.46 87 LEU A O 1
ATOM 734 N N . LEU A 1 91 ? 33.194 37.480 -3.505 1.00 6.76 88 LEU A N 1
ATOM 735 C CA . LEU A 1 91 ? 33.716 36.135 -3.721 1.00 6.97 88 LEU A CA 1
ATOM 736 C C . LEU A 1 91 ? 35.223 36.137 -3.717 1.00 6.54 88 LEU A C 1
ATOM 737 O O . LEU A 1 91 ? 35.853 35.306 -3.050 1.00 7.02 88 LEU A O 1
ATOM 742 N N . ILE A 1 92 ? 35.829 36.996 -4.515 1.00 6.63 89 ILE A N 1
ATOM 743 C CA . ILE A 1 92 ? 37.290 36.967 -4.620 1.00 7.61 89 ILE A CA 1
ATOM 744 C C . ILE A 1 92 ? 37.941 37.405 -3.319 1.00 6.97 89 ILE A C 1
ATOM 745 O O . ILE A 1 92 ? 39.051 36.944 -3.004 1.00 7.84 89 ILE A O 1
ATOM 750 N N . ASP A 1 93 ? 37.308 38.271 -2.505 1.00 7.25 90 ASP A N 1
ATOM 751 C CA . ASP A 1 93 ? 37.853 38.606 -1.160 1.00 8.13 90 ASP A CA 1
ATOM 752 C C . ASP A 1 93 ? 37.872 37.345 -0.319 1.00 6.82 90 ASP A C 1
ATOM 753 O O . ASP A 1 93 ? 38.898 37.000 0.290 1.00 7.97 90 ASP A O 1
ATOM 758 N N . TYR A 1 94 ? 36.767 36.602 -0.274 1.00 6.44 91 TYR A N 1
ATOM 759 C CA . TYR A 1 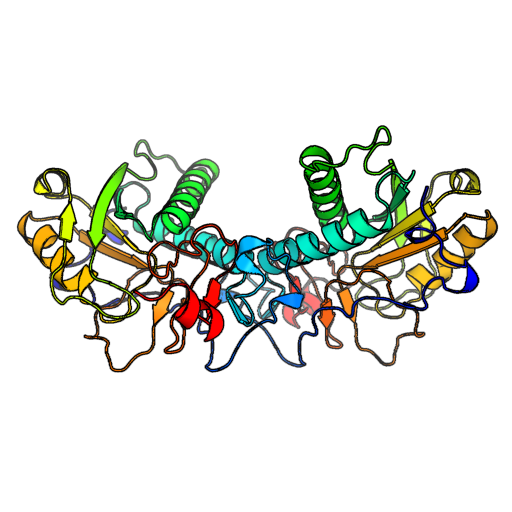94 ? 36.755 35.354 0.481 1.00 6.53 91 TYR A CA 1
ATOM 760 C C . TYR A 1 94 ? 37.760 34.334 -0.069 1.00 6.48 91 TYR A C 1
ATOM 761 O O . TYR A 1 94 ? 38.458 33.692 0.723 1.00 7.19 91 TYR A O 1
ATOM 770 N N . LEU A 1 95 ? 37.837 34.154 -1.376 1.00 6.69 92 LEU A N 1
ATOM 771 C CA . LEU A 1 95 ? 38.760 33.152 -1.925 1.00 6.75 92 LEU A CA 1
ATOM 772 C C . LEU A 1 95 ? 40.194 33.448 -1.496 1.00 6.77 92 LEU A C 1
ATOM 773 O O . LEU A 1 95 ? 40.967 32.551 -1.133 1.00 7.47 92 LEU A O 1
ATOM 778 N N . ALA A 1 96 ? 40.601 34.707 -1.597 1.00 6.55 93 ALA A N 1
ATOM 779 C CA . ALA A 1 96 ? 41.955 35.087 -1.214 1.00 6.67 93 ALA A CA 1
ATOM 780 C C . ALA A 1 96 ? 42.174 34.907 0.286 1.00 7.24 93 ALA A C 1
ATOM 781 O O . ALA A 1 96 ? 43.229 34.425 0.706 1.00 7.84 93 ALA A O 1
ATOM 783 N N . THR A 1 97 ? 41.194 35.279 1.100 1.00 6.86 94 THR A N 1
ATOM 784 C CA . THR A 1 97 ? 41.351 35.165 2.551 1.00 7.05 94 THR A CA 1
ATOM 785 C C . THR A 1 97 ? 41.417 33.719 3.008 1.00 6.98 94 THR A C 1
ATOM 786 O O . THR A 1 97 ? 42.256 33.374 3.874 1.00 7.41 94 THR A O 1
ATOM 790 N N . ILE A 1 98 ? 40.559 32.873 2.475 1.00 6.85 95 ILE A N 1
ATOM 791 C CA . ILE A 1 98 ? 40.555 31.461 2.821 1.00 7.23 95 ILE A CA 1
ATOM 792 C C . ILE A 1 98 ? 41.931 30.867 2.508 1.00 7.32 95 ILE A C 1
ATOM 793 O O . ILE A 1 98 ? 42.543 30.171 3.329 1.00 8.11 95 ILE A O 1
ATOM 798 N N . GLN A 1 99 ? 42.443 31.135 1.302 1.00 7.79 96 GLN A N 1
ATOM 799 C CA . GLN A 1 99 ? 43.737 30.584 0.931 1.00 8.19 96 GLN A CA 1
ATOM 800 C C . GLN A 1 99 ? 44.832 31.133 1.819 1.00 7.58 96 GLN A C 1
ATOM 801 O O . GLN A 1 99 ? 45.766 30.376 2.166 1.00 9.51 96 GLN A O 1
ATOM 807 N N . LYS A 1 100 ? 44.786 32.403 2.172 1.00 7.32 97 LYS A N 1
ATOM 808 C CA . LYS A 1 100 ? 45.819 33.021 3.021 1.00 7.82 97 LYS A CA 1
ATOM 809 C C . LYS A 1 100 ? 45.903 32.371 4.398 1.00 7.20 97 LYS A C 1
ATOM 810 O O . LYS A 1 100 ? 46.961 32.318 5.009 1.00 8.54 97 LYS A O 1
ATOM 816 N N . TYR A 1 101 ? 44.770 31.915 4.945 1.00 7.08 98 TYR A N 1
ATOM 817 C CA . TYR A 1 101 ? 44.701 31.313 6.270 1.00 7.07 98 TYR A CA 1
ATOM 818 C C . TYR A 1 101 ? 44.783 29.792 6.270 1.00 8.27 98 TYR A C 1
ATOM 819 O O . TYR A 1 101 ? 44.900 29.178 7.342 1.00 9.63 98 TYR A O 1
ATOM 828 N N . SER A 1 102 ? 44.691 29.150 5.121 1.00 7.90 99 SER A N 1
ATOM 829 C CA . SER A 1 102 ? 44.696 27.708 4.986 1.00 8.48 99 SER A CA 1
ATOM 830 C C . SER A 1 102 ? 46.029 27.113 5.501 1.00 9.06 99 SER A C 1
ATOM 831 O O . SER A 1 102 ? 47.128 27.540 5.124 1.00 10.40 99 SER A O 1
ATOM 834 N N . GLY A 1 103 ? 45.922 26.078 6.341 1.00 9.96 100 GLY A N 1
ATOM 835 C CA . GLY A 1 103 ? 47.094 25.328 6.775 1.00 10.96 100 GLY A CA 1
ATOM 836 C C . GLY A 1 103 ? 47.803 24.653 5.598 1.00 11.54 100 GLY A C 1
ATOM 837 O O . GLY A 1 103 ? 49.028 24.676 5.481 1.00 12.95 100 GLY A O 1
ATOM 838 N N . ARG A 1 104 ? 47.001 23.995 4.736 1.00 10.59 101 ARG A N 1
ATOM 839 C CA . ARG A 1 104 ? 47.502 23.471 3.458 1.00 11.28 101 ARG A CA 1
ATOM 840 C C . ARG A 1 104 ? 47.889 24.636 2.562 1.00 10.30 101 ARG A C 1
ATOM 841 O O . ARG A 1 104 ? 47.138 25.612 2.419 1.00 11.88 101 ARG A O 1
ATOM 849 N N . GLU A 1 105 ? 49.053 24.559 1.951 1.00 10.49 102 GLU A N 1
ATOM 850 C CA . GLU A 1 105 ? 49.594 25.647 1.164 1.00 9.86 102 GLU A CA 1
ATOM 851 C C . GLU A 1 105 ? 49.620 25.345 -0.328 1.00 10.20 102 GLU A C 1
ATOM 852 O O . GLU A 1 105 ? 49.849 24.236 -0.769 1.00 12.78 102 GLU A O 1
ATOM 858 N N . SER A 1 106 ? 49.356 26.390 -1.114 1.00 11.86 103 SER A N 1
ATOM 859 C CA . SER A 1 106 ? 49.401 26.377 -2.560 1.00 13.68 103 SER A CA 1
ATOM 860 C C . SER A 1 106 ? 50.452 27.366 -3.072 1.00 11.53 103 SER A C 1
ATOM 861 O O . SER A 1 106 ? 50.465 28.466 -2.620 1.00 11.59 103 SER A O 1
ATOM 864 N N . SER A 1 107 ? 51.271 27.019 -4.079 1.00 17.73 104 SER A N 1
ATOM 865 C CA . SER A 1 107 ? 52.127 28.029 -4.706 1.00 17.32 104 SER A CA 1
ATOM 866 C C . SER A 1 107 ? 51.411 28.718 -5.837 1.00 14.58 104 SER A C 1
ATOM 867 O O . SER A 1 107 ? 51.928 29.656 -6.483 1.00 17.73 104 SER A O 1
ATOM 870 N N . VAL A 1 108 ? 50.172 28.367 -6.200 1.00 10.71 105 VAL A N 1
ATOM 871 C CA . VAL A 1 108 ? 49.337 28.988 -7.219 1.00 10.99 105 VAL A CA 1
ATOM 872 C C . VAL A 1 108 ? 48.446 30.063 -6.603 1.00 8.88 105 VAL A C 1
ATOM 873 O O . VAL A 1 108 ? 47.906 29.858 -5.492 1.00 10.39 105 VAL A O 1
ATOM 877 N N . PRO A 1 109 ? 48.227 31.204 -7.250 1.00 8.42 106 PRO A N 1
ATOM 878 C CA . PRO A 1 109 ? 47.279 32.187 -6.715 1.00 8.80 106 PRO A CA 1
ATOM 879 C C . PRO A 1 109 ? 45.897 31.596 -6.568 1.00 7.86 106 PRO A C 1
ATOM 880 O O . PRO A 1 109 ? 45.547 30.629 -7.260 1.00 8.88 106 PRO A O 1
ATOM 884 N N . PRO A 1 110 ? 45.055 32.213 -5.735 1.00 8.49 107 PRO A N 1
ATOM 885 C CA . PRO A 1 110 ? 43.706 31.653 -5.529 1.00 8.69 107 PRO A CA 1
ATOM 886 C C . PRO A 1 110 ? 42.830 31.735 -6.767 1.00 8.67 107 PRO A C 1
ATOM 887 O O . PRO A 1 110 ? 41.851 30.965 -6.888 1.00 11.22 107 PRO A O 1
ATOM 891 N N . PHE A 1 111 ? 43.109 32.637 -7.685 1.00 7.77 108 PHE A N 1
ATOM 892 C CA . PHE A 1 111 ? 42.385 32.812 -8.933 1.00 7.42 108 PHE A CA 1
ATOM 893 C C . PHE A 1 111 ? 43.202 33.714 -9.843 1.00 6.89 108 PHE A C 1
ATOM 894 O O . PHE A 1 111 ? 44.103 34.404 -9.371 1.00 7.40 108 PHE A O 1
ATOM 902 N N . PHE A 1 112 ? 42.765 33.772 -11.095 1.00 7.16 109 PHE A N 1
ATOM 903 C CA . PHE A 1 112 ? 43.170 34.780 -12.079 1.00 7.04 109 PHE A CA 1
ATOM 904 C C . PHE A 1 112 ? 41.903 35.437 -12.637 1.00 6.47 109 PHE A C 1
ATOM 905 O O . PHE A 1 112 ? 41.042 34.721 -13.173 1.00 7.29 109 PHE A O 1
ATOM 913 N N . GLU A 1 113 ? 41.749 36.732 -12.475 1.00 6.73 110 GLU A N 1
ATOM 914 C CA . GLU A 1 113 ? 40.509 37.433 -12.796 1.00 6.45 110 GLU A CA 1
ATOM 915 C C . GLU A 1 113 ? 40.428 37.881 -14.253 1.00 6.71 110 GLU A C 1
ATOM 916 O O . GLU A 1 113 ? 41.442 38.244 -14.875 1.00 6.80 110 GLU A O 1
ATOM 922 N N . HIS A 1 114 ? 39.204 37.913 -14.763 1.00 6.40 111 HIS A N 1
ATOM 923 C CA . HIS A 1 114 ? 38.871 38.356 -16.121 1.00 6.55 111 HIS A CA 1
ATOM 924 C C . HIS A 1 114 ? 37.488 38.989 -16.129 1.00 6.79 111 HIS A C 1
ATOM 925 O O . HIS A 1 114 ? 36.675 38.718 -15.213 1.00 7.18 111 HIS A O 1
ATOM 932 N N . TYR A 1 115 ? 37.180 39.760 -17.167 1.00 6.39 112 TYR A N 1
ATOM 933 C CA . TYR A 1 115 ? 35.940 40.517 -17.272 1.00 7.11 112 TYR A CA 1
ATOM 934 C C . TYR A 1 115 ? 35.346 40.333 -18.667 1.00 6.80 112 TYR A C 1
ATOM 935 O O . TYR A 1 115 ? 36.041 40.495 -19.669 1.00 7.69 112 TYR A O 1
ATOM 944 N N . VAL A 1 116 ? 34.040 40.064 -18.700 1.00 6.98 113 VAL A N 1
ATOM 945 C CA . VAL A 1 116 ? 33.274 40.026 -19.942 1.00 7.94 113 VAL A CA 1
ATOM 946 C C . VAL A 1 116 ? 31.985 40.809 -19.691 1.00 7.64 113 VAL A C 1
ATOM 947 O O . VAL A 1 116 ? 31.318 40.557 -18.667 1.00 9.43 113 VAL A O 1
ATOM 951 N N . ARG A 1 117 ? 31.630 41.742 -20.554 1.00 7.87 114 ARG A N 1
ATOM 952 C CA . ARG A 1 117 ? 30.371 42.496 -20.431 1.00 7.64 114 ARG A CA 1
ATOM 953 C C . ARG A 1 117 ? 29.349 41.862 -21.344 1.00 8.17 114 ARG A C 1
ATOM 954 O O . ARG A 1 117 ? 29.576 41.797 -22.556 1.00 9.15 114 ARG A O 1
ATOM 962 N N . LEU A 1 118 ? 28.231 41.412 -20.777 1.00 7.53 115 LEU A N 1
ATOM 963 C CA . LEU A 1 118 ? 27.106 40.851 -21.512 1.00 7.97 115 LEU A CA 1
ATOM 964 C C . LEU A 1 118 ? 25.912 41.747 -21.308 1.00 7.33 115 LEU A C 1
ATOM 965 O O . LEU A 1 118 ? 25.742 42.272 -20.188 1.00 7.77 115 LEU A O 1
ATOM 970 N N . LYS A 1 119 ? 25.058 41.879 -22.305 1.00 8.32 116 LYS A N 1
ATOM 971 C CA . LYS A 1 119 ? 23.824 42.655 -22.081 1.00 8.45 116 LYS A CA 1
ATOM 972 C C . LYS A 1 119 ? 22.646 42.073 -22.894 1.00 8.63 116 LYS A C 1
ATOM 973 O O . LYS A 1 119 ? 22.794 41.836 -24.103 1.00 10.62 116 LYS A O 1
ATOM 979 N N . SER A 1 120 ? 21.548 41.865 -22.215 1.00 8.63 117 SER A N 1
ATOM 980 C CA . SER A 1 120 ? 20.308 41.316 -22.744 1.00 9.81 117 SER A CA 1
ATOM 981 C C . SER A 1 120 ? 19.058 42.169 -22.495 1.00 9.87 117 SER A C 1
ATOM 982 O O . SER A 1 120 ? 18.196 42.314 -23.358 1.00 12.20 117 SER A O 1
ATOM 985 N N . TYR A 1 121 ? 18.896 42.781 -21.330 1.00 9.61 118 TYR A N 1
ATOM 986 C CA . TYR A 1 121 ? 17.652 43.356 -20.901 1.00 9.24 118 TYR A CA 1
ATOM 987 C C . TYR A 1 121 ? 17.517 44.831 -21.200 1.00 9.62 118 TYR A C 1
ATOM 988 O O . TYR A 1 121 ? 18.490 45.619 -21.163 1.00 10.23 118 TYR A O 1
ATOM 997 N N . GLN A 1 122 ? 16.256 45.241 -21.420 1.00 10.92 119 GLN A N 1
ATOM 998 C CA . GLN A 1 122 ? 15.779 46.610 -21.340 1.00 11.45 119 GLN A CA 1
ATOM 999 C C . GLN A 1 122 ? 14.506 46.554 -20.514 1.00 11.19 119 GLN A C 1
ATOM 1000 O O . GLN A 1 122 ? 13.690 45.636 -20.741 1.00 12.74 119 GLN A O 1
ATOM 1006 N N . ASN A 1 123 ? 14.257 47.434 -19.560 1.00 11.66 120 ASN A N 1
ATOM 1007 C CA . ASN A 1 123 ? 13.192 47.212 -18.542 1.00 11.23 120 ASN A CA 1
ATOM 1008 C C . ASN A 1 123 ? 13.395 45.817 -17.966 1.00 10.46 120 ASN A C 1
ATOM 1009 O O . ASN A 1 123 ? 14.542 45.460 -17.633 1.00 10.96 120 ASN A O 1
ATOM 1014 N N . ASP A 1 124 ? 12.387 44.975 -17.905 1.00 11.53 121 ASP A N 1
ATOM 1015 C CA . ASP A 1 124 ? 12.461 43.618 -17.405 1.00 11.17 121 ASP A CA 1
ATOM 1016 C C . ASP A 1 124 ? 12.243 42.607 -18.529 1.00 12.07 121 ASP A C 1
ATOM 1017 O O . ASP A 1 124 ? 11.852 41.471 -18.282 1.00 13.99 121 ASP A O 1
ATOM 1022 N N . ASN A 1 125 ? 12.536 43.014 -19.776 1.00 13.59 122 ASN A N 1
ATOM 1023 C CA . ASN A 1 125 ? 12.322 42.182 -20.951 1.00 15.79 122 ASN A CA 1
ATOM 1024 C C . ASN A 1 125 ? 13.598 42.034 -21.738 1.00 14.82 122 ASN A C 1
ATOM 1025 O O . ASN A 1 125 ? 14.296 43.016 -22.052 1.00 15.28 122 ASN A O 1
ATOM 1030 N N . SER A 1 126 ? 13.972 40.849 -22.188 1.00 16.90 123 SER A N 1
ATOM 1031 C CA . SER A 1 126 ? 15.139 40.749 -23.075 1.00 15.54 123 SER A CA 1
ATOM 1032 C C . SER A 1 126 ? 14.844 41.394 -24.408 1.00 16.31 123 SER A C 1
ATOM 1033 O O . SER A 1 126 ? 13.706 41.300 -24.925 1.00 19.50 123 SER A O 1
ATOM 1036 N N . THR A 1 127 ? 15.844 42.018 -25.030 1.00 14.66 124 THR A N 1
ATOM 1037 C CA . THR A 1 127 ? 15.735 42.442 -26.410 1.00 15.92 124 THR A CA 1
ATOM 1038 C C . THR A 1 127 ? 15.760 41.322 -27.389 1.00 15.84 124 THR A C 1
ATOM 1039 O O . THR A 1 127 ? 15.433 41.463 -28.566 1.00 21.06 124 THR A O 1
ATOM 1043 N N . GLY A 1 128 ? 16.179 40.118 -27.072 1.00 16.48 125 GLY A N 1
ATOM 1044 C CA . GLY A 1 128 ? 16.430 38.979 -27.885 1.00 17.42 125 GLY A CA 1
ATOM 1045 C C . GLY A 1 128 ? 17.828 38.861 -28.476 1.00 15.95 125 GLY A C 1
ATOM 1046 O O . GLY A 1 128 ? 18.099 37.792 -29.040 1.00 18.78 125 GLY A O 1
ATOM 1047 N N . GLN A 1 129 ? 18.635 39.917 -28.357 1.00 14.33 126 GLN A N 1
ATOM 1048 C CA . GLN A 1 129 ? 20.005 39.961 -28.860 1.00 13.01 126 GLN A CA 1
ATOM 1049 C C . GLN A 1 129 ? 20.965 39.996 -27.666 1.00 14.25 126 GLN A C 1
ATOM 1050 O O . GLN A 1 129 ? 20.750 40.653 -26.680 1.00 28.62 126 GLN A O 1
ATOM 1056 N N . LEU A 1 130 ? 22.078 39.285 -27.640 1.00 14.39 127 LEU A N 1
ATOM 1057 C CA . LEU A 1 130 ? 23.084 39.372 -26.586 1.00 12.01 127 LEU A CA 1
ATOM 1058 C C . LEU A 1 130 ? 24.268 40.193 -27.061 1.00 12.57 127 LEU A C 1
ATOM 1059 O O . LEU A 1 130 ? 24.915 39.870 -28.044 1.00 15.22 127 LEU A O 1
ATOM 1064 N N . THR A 1 131 ? 24.606 41.265 -26.381 1.00 12.80 128 THR A N 1
ATOM 1065 C CA . THR A 1 131 ? 25.817 42.027 -26.545 1.00 13.38 128 THR A CA 1
ATOM 1066 C C . THR A 1 131 ? 26.937 41.289 -25.814 1.00 12.17 128 THR A C 1
ATOM 1067 O O . THR A 1 131 ? 26.735 40.926 -24.660 1.00 11.81 128 THR A 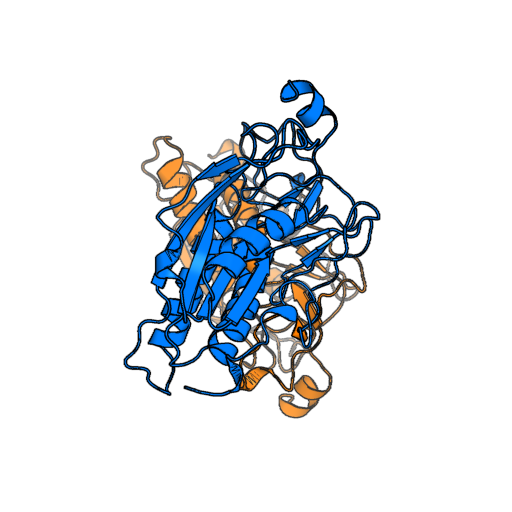O 1
ATOM 1071 N N . VAL A 1 132 ? 28.076 41.092 -26.470 1.00 13.69 129 VAL A N 1
ATOM 1072 C CA . VAL A 1 132 ? 29.227 40.422 -25.877 1.00 13.63 129 VAL A CA 1
ATOM 1073 C C . VAL A 1 132 ? 30.477 41.303 -26.070 1.00 13.92 129 VAL A C 1
ATOM 1074 O O . VAL A 1 132 ? 30.847 41.553 -27.218 1.00 17.66 129 VAL A O 1
ATOM 1078 N N . LEU A 1 133 ? 31.093 41.739 -24.990 1.00 12.81 130 LEU A N 1
ATOM 1079 C CA . LEU A 1 133 ? 32.356 42.498 -25.006 1.00 14.08 130 LEU A CA 1
ATOM 1080 C C . LEU A 1 133 ? 33.414 41.762 -24.185 1.00 14.84 130 LEU A C 1
ATOM 1081 O O . LEU A 1 133 ? 33.207 41.616 -22.971 1.00 13.92 130 LEU A O 1
ATOM 1090 N N . SER A 1 134 ? 34.500 41.314 -24.810 1.00 16.71 131 SER A N 1
ATOM 1091 C CA . SER A 1 134 ? 35.483 40.511 -24.087 1.00 16.87 131 SER A CA 1
ATOM 1092 C C . SER A 1 134 ? 36.897 40.702 -24.660 1.00 16.32 131 SER A C 1
ATOM 1093 O O . SER A 1 134 ? 36.959 41.158 -25.785 1.00 17.52 131 SER A O 1
ATOM 1096 N N . ASP A 1 135 ? 37.945 40.324 -23.953 1.00 16.46 132 ASP A N 1
ATOM 1097 C CA . ASP A 1 135 ? 39.292 40.099 -24.521 1.00 15.75 132 ASP A CA 1
ATOM 1098 C C . ASP A 1 135 ? 39.136 38.882 -25.464 1.00 12.88 132 ASP A C 1
ATOM 1099 O O . ASP A 1 135 ? 38.122 38.173 -25.494 1.00 15.10 132 ASP A O 1
ATOM 1104 N N . ASP A 1 136 ? 40.175 38.576 -26.181 1.00 12.24 133 ASP A N 1
ATOM 1105 C CA . ASP A 1 136 ? 40.212 37.390 -27.013 1.00 11.49 133 ASP A CA 1
ATOM 1106 C C . ASP A 1 136 ? 40.004 36.165 -26.145 1.00 10.65 133 ASP A C 1
ATOM 1107 O O . ASP A 1 136 ? 40.752 35.890 -25.209 1.00 13.38 133 ASP A O 1
ATOM 1112 N N . LEU A 1 137 ? 38.965 35.382 -26.407 1.00 10.66 134 LEU A N 1
ATOM 1113 C CA . LEU A 1 137 ? 38.645 34.227 -25.559 1.00 10.32 134 LEU A CA 1
ATOM 1114 C C . LEU A 1 137 ? 39.615 33.078 -25.722 1.00 9.93 134 LEU A C 1
ATOM 1115 O O . LEU A 1 137 ? 39.561 32.143 -24.925 1.00 10.32 134 LEU A O 1
ATOM 1120 N N . SER A 1 138 ? 40.521 33.124 -26.715 1.00 11.81 135 SER A N 1
ATOM 1121 C CA . SER A 1 138 ? 41.487 32.046 -26.910 1.00 12.85 135 SER A CA 1
ATOM 1122 C C . SER A 1 138 ? 42.371 31.844 -25.678 1.00 11.16 135 SER A C 1
ATOM 1123 O O . SER A 1 138 ? 42.941 30.752 -25.486 1.00 13.67 135 SER A O 1
ATOM 1126 N N . ILE A 1 139 ? 42.493 32.871 -24.839 1.00 11.46 136 ILE A N 1
ATOM 1127 C CA . ILE A 1 139 ? 43.257 32.691 -23.618 1.00 12.51 136 ILE A CA 1
ATOM 1128 C C . ILE A 1 139 ? 42.706 31.630 -22.672 1.00 11.73 136 ILE A C 1
ATOM 1129 O O . ILE A 1 139 ? 43.453 31.158 -21.789 1.00 14.52 136 ILE A O 1
ATOM 1134 N N . PHE A 1 140 ? 41.460 31.216 -22.834 1.00 10.07 137 PHE A N 1
ATOM 1135 C CA . PHE A 1 140 ? 40.833 30.188 -21.996 1.00 9.48 137 PHE A CA 1
ATOM 1136 C C . PHE A 1 140 ? 41.003 28.775 -22.497 1.0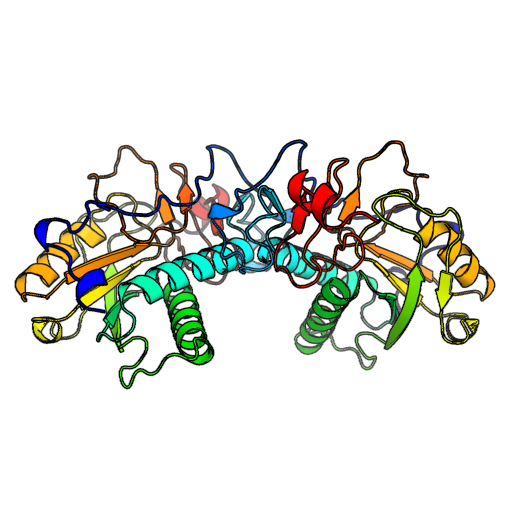0 8.93 137 PHE A C 1
ATOM 1137 O O . PHE A 1 140 ? 40.565 27.825 -21.839 1.00 9.52 137 PHE A O 1
ATOM 1145 N N . ARG A 1 141 ? 41.689 28.580 -23.632 1.00 10.04 138 ARG A N 1
ATOM 1146 C CA . ARG A 1 141 ? 41.995 27.213 -24.110 1.00 10.71 138 ARG A CA 1
ATOM 1147 C C . ARG A 1 141 ? 42.721 26.442 -23.009 1.00 10.28 138 ARG A C 1
ATOM 1148 O O . ARG A 1 141 ? 43.723 26.894 -22.434 1.00 11.09 138 ARG A O 1
ATOM 1156 N N . ASP A 1 142 ? 42.242 25.218 -22.719 1.00 10.53 139 ASP A N 1
ATOM 1157 C CA . ASP A 1 142 ? 42.863 24.289 -21.746 1.00 10.01 139 ASP A CA 1
ATOM 1158 C C . ASP A 1 142 ? 42.872 24.848 -20.318 1.00 9.20 139 ASP A C 1
ATOM 1159 O O . ASP A 1 142 ? 43.619 24.339 -19.504 1.00 11.70 139 ASP A O 1
ATOM 1168 N N . LYS A 1 143 ? 42.020 25.811 -19.990 1.00 9.03 140 LYS A N 1
ATOM 1169 C CA . LYS A 1 143 ? 41.944 26.373 -18.652 1.00 8.43 140 LYS A CA 1
ATOM 1170 C C . LYS A 1 143 ? 40.689 25.879 -17.927 1.00 7.95 140 LYS A C 1
ATOM 1171 O O . LYS A 1 143 ? 39.638 25.565 -18.519 1.00 8.62 140 LYS A O 1
ATOM 1177 N N . HIS A 1 144 ? 40.805 25.833 -16.587 1.00 7.67 141 HIS A N 1
ATOM 1178 C CA . HIS A 1 144 ? 39.659 25.683 -15.706 1.00 7.40 141 HIS A CA 1
ATOM 1179 C C . HIS A 1 144 ? 39.012 27.064 -15.570 1.00 7.30 141 HIS A C 1
ATOM 1180 O O . HIS A 1 144 ? 39.608 28.007 -15.044 1.00 8.53 141 HIS A O 1
ATOM 1187 N N . VAL A 1 145 ? 37.761 27.144 -16.067 1.00 6.99 142 VAL A N 1
ATOM 1188 C CA . VAL A 1 145 ? 37.028 28.417 -16.096 1.00 7.47 142 VAL A CA 1
ATOM 1189 C C . VAL A 1 145 ? 35.828 28.365 -15.155 1.00 6.86 142 VAL A C 1
ATOM 1190 O O . VAL A 1 145 ? 35.044 27.402 -15.164 1.00 7.90 142 VAL A O 1
ATOM 1194 N N . LEU A 1 146 ? 35.670 29.432 -14.368 1.00 6.88 143 LEU A N 1
ATOM 1195 C CA . LEU A 1 146 ? 34.517 29.615 -13.508 1.00 6.35 143 LEU A CA 1
ATOM 1196 C C . LEU A 1 146 ? 33.875 30.934 -13.887 1.00 6.31 143 LEU A C 1
ATOM 1197 O O . LEU A 1 146 ? 34.486 32.011 -13.765 1.00 7.24 143 LEU A O 1
ATOM 1202 N N . ILE A 1 147 ? 32.636 30.900 -14.426 1.00 6.76 144 ILE A N 1
ATOM 1203 C CA . ILE A 1 147 ? 31.870 32.083 -14.744 1.00 6.72 144 ILE A CA 1
ATOM 1204 C C . ILE A 1 147 ? 31.120 32.546 -13.517 1.00 6.98 144 ILE A C 1
ATOM 1205 O O . ILE A 1 147 ? 30.462 31.708 -12.854 1.00 8.62 144 ILE A O 1
ATOM 1210 N N . VAL A 1 148 ? 31.189 33.818 -13.178 1.00 6.51 145 VAL A N 1
ATOM 1211 C CA . VAL A 1 148 ? 30.549 34.410 -11.990 1.00 6.54 145 VAL A CA 1
ATOM 1212 C C . VAL A 1 148 ? 29.494 35.373 -12.457 1.00 6.92 145 VAL A C 1
ATOM 1213 O O . VAL A 1 148 ? 29.745 36.349 -13.164 1.00 8.10 145 VAL A O 1
ATOM 1217 N N . GLU A 1 149 ? 28.252 35.079 -12.025 1.00 6.96 146 GLU A N 1
ATOM 1218 C CA . GLU A 1 149 ? 27.050 35.799 -12.450 1.00 6.72 146 GLU A CA 1
ATOM 1219 C C . GLU A 1 149 ? 26.208 36.174 -11.248 1.00 5.91 146 GLU A C 1
ATOM 1220 O O . GLU A 1 149 ? 26.225 35.525 -10.218 1.00 6.58 146 GLU A O 1
ATOM 1231 N N . ASP A 1 150 ? 25.408 37.267 -11.414 1.00 6.18 147 ASP A N 1
ATOM 1232 C CA . ASP A 1 150 ? 24.487 37.657 -10.340 1.00 6.36 147 ASP A CA 1
ATOM 1233 C C . ASP A 1 150 ? 23.176 36.850 -10.325 1.00 5.70 147 ASP A C 1
ATOM 1234 O O . ASP A 1 150 ? 22.717 36.467 -9.219 1.00 6.05 147 ASP A O 1
ATOM 1239 N N . ILE A 1 151 ? 22.570 36.596 -11.460 1.00 6.37 148 ILE A N 1
ATOM 1240 C CA . ILE A 1 151 ? 21.335 35.841 -11.546 1.00 6.15 148 ILE A CA 1
ATOM 1241 C C . ILE A 1 151 ? 21.292 35.069 -12.845 1.00 6.48 148 ILE A C 1
ATOM 1242 O O . ILE A 1 151 ? 21.721 35.574 -13.897 1.00 7.05 148 ILE A O 1
ATOM 1247 N N . VAL A 1 152 ? 20.700 33.879 -12.788 1.00 6.47 149 VAL A N 1
ATOM 1248 C CA . VAL A 1 152 ? 20.246 33.110 -13.936 1.00 6.80 149 VAL A CA 1
ATOM 1249 C C . VAL A 1 152 ? 18.701 33.074 -13.856 1.00 6.74 149 VAL A C 1
ATOM 1250 O O . VAL A 1 152 ? 18.142 32.707 -12.812 1.00 7.31 149 VAL A O 1
ATOM 1254 N N . ASP A 1 153 ? 18.050 33.502 -14.941 1.00 7.01 150 ASP A N 1
ATOM 1255 C CA . ASP A 1 153 ? 16.599 33.635 -14.995 1.00 7.54 150 ASP A CA 1
ATOM 1256 C C . ASP A 1 153 ? 16.117 32.760 -16.145 1.00 7.66 150 ASP A C 1
ATOM 1257 O O . ASP A 1 153 ? 15.807 31.582 -15.970 1.00 8.37 150 ASP A O 1
ATOM 1262 N N . THR A 1 154 ? 16.125 33.274 -17.392 1.00 7.54 151 THR A N 1
ATOM 1263 C CA . THR A 1 154 ? 15.790 32.471 -18.553 1.00 8.43 151 THR A CA 1
ATOM 1264 C C . THR A 1 154 ? 16.918 31.525 -18.970 1.00 8.27 151 THR A C 1
ATOM 1265 O O . THR A 1 154 ? 16.656 30.542 -19.698 1.00 9.43 151 THR A O 1
ATOM 1269 N N . GLY A 1 155 ? 18.158 31.858 -18.591 1.00 7.83 152 GLY A N 1
ATOM 1270 C CA . GLY A 1 155 ? 19.308 31.111 -19.069 1.00 8.09 152 GLY A CA 1
ATOM 1271 C C . GLY A 1 155 ? 19.919 31.549 -20.375 1.00 8.14 152 GLY A C 1
ATOM 1272 O O . GLY A 1 155 ? 20.960 31.072 -20.822 1.00 8.83 152 GLY A O 1
ATOM 1273 N N . PHE A 1 156 ? 19.354 32.494 -21.088 1.00 8.33 153 PHE A N 1
ATOM 1274 C CA . PHE A 1 156 ? 19.743 32.955 -22.389 1.00 8.45 153 PHE A CA 1
ATOM 1275 C C . PHE A 1 156 ? 21.205 33.488 -22.301 1.00 8.00 153 PHE A C 1
ATOM 1276 O O . PHE A 1 156 ? 22.037 33.120 -23.116 1.00 8.97 153 PHE A O 1
ATOM 1284 N N . THR A 1 157 ? 21.448 34.351 -21.344 1.00 7.76 154 THR A N 1
ATOM 1285 C CA . THR A 1 157 ? 22.792 34.994 -21.253 1.00 8.03 154 THR A CA 1
ATOM 1286 C C . THR A 1 157 ? 23.896 33.961 -21.201 1.00 8.00 154 THR A C 1
ATOM 1287 O O . THR A 1 157 ? 24.873 34.021 -21.948 1.00 8.43 154 THR A O 1
ATOM 1291 N N . LEU A 1 158 ? 23.779 33.025 -20.236 1.00 7.98 155 LEU A N 1
ATOM 1292 C CA . LEU A 1 158 ? 24.857 32.032 -20.055 1.00 8.49 155 LEU A CA 1
ATOM 1293 C C . LEU A 1 158 ? 24.814 30.880 -21.040 1.00 8.38 155 LEU A C 1
ATOM 1294 O O . LEU A 1 158 ? 25.866 30.244 -21.266 1.00 8.73 155 LEU A O 1
ATOM 1299 N N . THR A 1 159 ? 23.683 30.612 -21.655 1.00 9.58 156 THR A N 1
ATOM 1300 C CA . THR A 1 159 ? 23.660 29.594 -22.737 1.00 8.73 156 THR A CA 1
ATOM 1301 C C . THR A 1 159 ? 24.443 30.117 -23.937 1.00 9.58 156 THR A C 1
ATOM 1302 O O . THR A 1 159 ? 25.343 29.464 -24.497 1.00 11.00 156 THR A O 1
ATOM 1306 N N . GLU A 1 160 ? 24.125 31.341 -24.369 1.00 9.73 157 GLU A N 1
ATOM 1307 C CA . GLU A 1 160 ? 24.753 31.963 -25.502 1.00 10.40 157 GLU A CA 1
ATOM 1308 C C . GLU A 1 160 ? 26.243 32.190 -25.264 1.00 9.58 157 GLU A C 1
ATOM 1309 O O . GLU A 1 160 ? 27.105 31.863 -26.086 1.00 11.43 157 GLU A O 1
ATOM 1320 N N . PHE A 1 161 ? 26.578 32.795 -24.095 1.00 9.48 158 PHE A N 1
ATOM 1321 C CA . PHE A 1 161 ? 28.010 33.035 -23.844 1.00 9.72 158 PHE A CA 1
ATOM 1322 C C . PHE A 1 161 ? 28.742 31.721 -23.673 1.00 9.19 158 PHE A C 1
ATOM 1323 O O . PHE A 1 161 ? 29.893 31.541 -24.123 1.00 10.42 158 PHE A O 1
ATOM 1331 N N . GLY A 1 162 ? 28.101 30.717 -23.036 1.00 9.52 159 GLY A N 1
ATOM 1332 C CA . GLY A 1 162 ? 28.725 29.404 -22.899 1.00 10.50 159 GLY A CA 1
ATOM 1333 C C . GLY A 1 162 ? 29.152 28.817 -24.230 1.00 9.62 159 GLY A C 1
ATOM 1334 O O . GLY A 1 162 ? 30.214 28.201 -24.317 1.00 10.69 159 GLY A O 1
ATOM 1335 N N . GLU A 1 163 ? 28.344 28.973 -25.279 1.00 10.75 160 GLU A N 1
ATOM 1336 C CA . GLU A 1 163 ? 28.760 28.429 -26.594 1.00 11.30 160 GLU A CA 1
ATOM 1337 C C . GLU A 1 163 ? 30.007 29.143 -27.116 1.00 11.88 160 GLU A C 1
ATOM 1338 O O . GLU A 1 163 ? 30.830 28.478 -27.753 1.00 12.80 160 GLU A O 1
ATOM 1344 N N . ARG A 1 164 ? 30.146 30.440 -26.877 1.00 11.48 161 ARG A N 1
ATOM 1345 C CA . ARG A 1 164 ? 31.365 31.157 -27.314 1.00 12.58 161 ARG A CA 1
ATOM 1346 C C . ARG A 1 164 ? 32.587 30.588 -26.609 1.00 10.80 161 ARG A C 1
ATOM 1347 O O . ARG A 1 164 ? 33.644 30.427 -27.218 1.00 13.20 161 ARG A O 1
ATOM 1362 N N . LEU A 1 165 ? 32.450 30.314 -25.301 1.00 10.39 162 LEU A N 1
ATOM 1363 C CA . LEU A 1 165 ? 33.581 29.739 -24.594 1.00 11.23 162 LEU A CA 1
ATOM 1364 C C . LEU A 1 165 ? 33.896 28.330 -25.019 1.00 9.95 162 LEU A C 1
ATOM 1365 O O . LEU A 1 165 ? 35.081 27.952 -25.132 1.00 11.09 162 LEU A O 1
ATOM 1370 N N . LYS A 1 166 ? 32.869 27.502 -25.270 1.00 9.44 163 LYS A N 1
ATOM 1371 C CA . LYS A 1 166 ? 33.164 26.106 -25.660 1.00 10.36 163 LYS A CA 1
ATOM 1372 C C . LYS A 1 166 ? 34.011 26.077 -26.907 1.00 10.48 163 LYS A C 1
ATOM 1373 O O . LYS A 1 166 ? 34.839 25.174 -27.093 1.00 12.28 163 LYS A O 1
ATOM 1379 N N . ALA A 1 167 ? 33.808 27.081 -27.792 1.00 10.94 164 ALA A N 1
ATOM 1380 C CA . ALA A 1 167 ? 34.527 27.080 -29.065 1.00 11.62 164 ALA A CA 1
ATOM 1381 C C . ALA A 1 167 ? 36.027 27.216 -28.950 1.00 11.94 164 ALA A C 1
ATOM 1382 O O . ALA A 1 167 ? 36.728 26.920 -29.912 1.00 14.17 164 ALA A O 1
ATOM 1384 N N . VAL A 1 168 ? 36.543 27.712 -27.837 1.00 10.85 165 VAL A N 1
ATOM 1385 C CA . VAL A 1 168 ? 38.004 27.827 -27.650 1.00 10.74 165 VAL A CA 1
ATOM 1386 C C . VAL A 1 168 ? 38.589 26.656 -26.905 1.00 11.01 165 VAL A C 1
ATOM 1387 O O . VAL A 1 168 ? 39.820 26.638 -26.711 1.00 13.98 165 VAL A O 1
ATOM 1391 N N . GLY A 1 169 ? 37.795 25.673 -26.497 1.00 11.03 166 GLY A N 1
ATOM 1392 C CA . GLY A 1 169 ? 38.330 24.450 -25.872 1.00 11.39 166 GLY A CA 1
ATOM 1393 C C . GLY A 1 169 ? 38.841 24.598 -24.461 1.00 10.68 166 GLY A C 1
ATOM 1394 O O . GLY A 1 169 ? 40.003 24.181 -24.169 1.00 11.37 166 GLY A O 1
ATOM 1395 N N . PRO A 1 170 ? 38.076 25.107 -23.503 1.00 10.33 167 PRO A N 1
ATOM 1396 C CA . PRO A 1 170 ? 38.529 25.136 -22.085 1.00 9.02 167 PRO A CA 1
ATOM 1397 C C . PRO A 1 170 ? 38.643 23.699 -21.570 1.00 8.61 167 PRO A C 1
ATOM 1398 O O . PRO A 1 170 ? 38.072 22.750 -22.122 1.00 11.04 167 PRO A O 1
ATOM 1402 N N . LYS A 1 171 ? 39.395 23.562 -20.474 1.00 8.99 168 LYS A N 1
ATOM 1403 C CA . LYS A 1 171 ? 39.485 22.263 -19.793 1.00 9.63 168 LYS A CA 1
ATOM 1404 C C . LYS A 1 171 ? 38.257 21.907 -19.004 1.00 8.91 168 LYS A C 1
ATOM 1405 O O . LYS A 1 171 ? 37.822 20.756 -18.969 1.00 10.22 168 LYS A O 1
ATOM 1411 N N . SER A 1 172 ? 37.666 22.903 -18.296 1.00 8.63 169 SER A N 1
ATOM 1412 C CA . SER A 1 172 ? 36.455 22.710 -17.535 1.00 8.53 169 SER A CA 1
ATOM 1413 C C . SER A 1 172 ? 35.686 24.033 -17.514 1.00 7.75 169 SER A C 1
ATOM 1414 O O . SER A 1 172 ? 36.327 25.105 -17.628 1.00 8.23 169 SER A O 1
ATOM 1417 N N . MET A 1 173 ? 34.393 23.956 -17.336 1.00 8.15 170 MET A N 1
ATOM 1418 C CA . MET A 1 173 ? 33.541 25.159 -17.261 1.00 8.22 170 MET A CA 1
ATOM 1419 C C . MET A 1 173 ? 32.486 24.976 -16.156 1.00 8.73 170 MET A C 1
ATOM 1420 O O . MET A 1 173 ? 31.673 24.028 -16.248 1.00 10.36 170 MET A O 1
ATOM 1425 N N . ARG A 1 174 ? 32.479 25.846 -15.170 1.00 7.73 171 ARG A N 1
ATOM 1426 C CA . ARG A 1 174 ? 31.473 25.862 -14.103 1.00 7.59 171 ARG A CA 1
ATOM 1427 C C . ARG A 1 174 ? 30.895 27.293 -14.028 1.00 7.05 171 ARG A C 1
ATOM 1428 O O . ARG A 1 174 ? 31.477 28.258 -14.500 1.00 7.39 171 ARG A O 1
ATOM 1436 N N . ILE A 1 175 ? 29.722 27.333 -13.359 1.00 7.10 172 ILE A N 1
ATOM 1437 C CA . ILE A 1 175 ? 29.001 28.604 -13.111 1.00 6.77 172 ILE A CA 1
ATOM 1438 C C . ILE A 1 175 ? 28.781 28.786 -11.616 1.00 6.19 172 ILE A C 1
ATOM 1439 O O . ILE A 1 175 ? 28.258 27.893 -10.945 1.00 7.13 172 ILE A O 1
ATOM 1444 N N . ALA A 1 176 ? 29.120 29.980 -11.122 1.00 6.26 173 ALA A N 1
ATOM 1445 C CA . ALA A 1 176 ? 28.678 30.469 -9.806 1.00 6.57 173 ALA A CA 1
ATOM 1446 C C . ALA A 1 176 ? 27.676 31.560 -10.065 1.00 6.14 173 ALA A C 1
ATOM 1447 O O . ALA A 1 176 ? 27.997 32.517 -10.783 1.00 7.31 173 ALA A O 1
ATOM 1449 N N . THR A 1 177 ? 26.461 31.463 -9.523 1.00 6.30 174 THR A N 1
ATOM 1450 C CA . THR A 1 177 ? 25.437 32.506 -9.642 1.00 6.26 174 THR A CA 1
ATOM 1451 C C . THR A 1 177 ? 24.863 32.754 -8.270 1.00 6.14 174 THR A C 1
ATOM 1452 O O . THR A 1 177 ? 24.499 31.816 -7.539 1.00 6.40 174 THR A O 1
ATOM 1456 N N . LEU A 1 178 ? 24.773 34.032 -7.884 1.00 6.27 175 LEU A N 1
ATOM 1457 C CA . LEU A 1 178 ? 24.241 34.321 -6.537 1.00 6.37 175 LEU A CA 1
ATOM 1458 C C . LEU A 1 178 ? 22.793 33.826 -6.435 1.00 6.02 175 LEU A C 1
ATOM 1459 O O . LEU A 1 178 ? 22.407 33.259 -5.403 1.00 6.68 175 LEU A O 1
ATOM 1464 N N . VAL A 1 179 ? 21.987 34.084 -7.466 1.00 6.01 176 VAL A N 1
ATOM 1465 C CA . VAL A 1 179 ? 20.553 33.774 -7.476 1.00 6.56 176 VAL A CA 1
ATOM 1466 C C . VAL A 1 179 ? 20.220 32.937 -8.689 1.00 6.53 176 VAL A C 1
ATOM 1467 O O . VAL A 1 179 ? 20.735 33.173 -9.804 1.00 7.01 176 VAL A O 1
ATOM 1471 N N . GLU A 1 180 ? 19.297 32.007 -8.535 1.00 6.71 177 GLU A N 1
ATOM 1472 C CA . GLU A 1 180 ? 18.581 31.333 -9.623 1.00 7.32 177 GLU A CA 1
ATOM 1473 C C . GLU A 1 180 ? 17.091 31.518 -9.383 1.00 7.67 177 GLU A C 1
ATOM 1474 O O . GLU A 1 180 ? 16.590 31.383 -8.264 1.00 8.59 177 GLU A O 1
ATOM 1480 N N . LYS A 1 181 ? 16.412 31.878 -10.466 1.00 7.13 178 LYS A N 1
ATOM 1481 C CA . LYS A 1 181 ? 14.982 32.154 -10.375 1.00 7.29 178 LYS A CA 1
ATOM 1482 C C . LYS A 1 181 ? 14.192 30.896 -10.767 1.00 7.52 178 LYS A C 1
ATOM 1483 O O . LYS A 1 181 ? 14.504 30.234 -11.768 1.00 8.60 178 LYS A O 1
ATOM 1489 N N . ARG A 1 182 ? 13.097 30.635 -10.029 1.00 8.19 179 ARG A N 1
ATOM 1490 C CA . ARG A 1 182 ? 12.148 29.563 -10.336 1.00 8.78 179 ARG A CA 1
ATOM 1491 C C . ARG A 1 182 ? 11.126 30.124 -11.318 1.00 8.95 179 ARG A C 1
ATOM 1492 O O . ARG A 1 182 ? 10.258 30.936 -10.964 1.00 11.64 179 ARG A O 1
ATOM 1500 N N . THR A 1 183 ? 11.234 29.722 -12.587 1.00 9.41 180 THR A N 1
ATOM 1501 C CA . THR A 1 183 ? 10.380 30.258 -13.641 1.00 10.05 180 THR A CA 1
ATOM 1502 C C . THR A 1 183 ? 10.242 29.289 -14.788 1.00 10.36 180 THR A C 1
ATOM 1503 O O . THR A 1 183 ? 11.230 28.663 -15.209 1.00 11.15 180 THR A O 1
ATOM 1507 N N . ASP A 1 184 ? 9.035 29.236 -15.373 1.00 11.46 181 ASP A N 1
ATOM 1508 C CA . ASP A 1 184 ? 8.823 28.436 -16.575 1.00 12.73 181 ASP A CA 1
ATOM 1509 C C . ASP A 1 184 ? 9.443 29.108 -17.814 1.00 12.14 181 ASP A C 1
ATOM 1510 O O . ASP A 1 184 ? 9.438 28.472 -18.876 1.00 16.50 181 ASP A O 1
ATOM 1515 N N . ARG A 1 185 ? 10.046 30.271 -17.681 1.00 11.07 182 ARG A N 1
ATOM 1516 C CA . ARG A 1 185 ? 10.807 30.867 -18.797 1.00 11.59 182 ARG A CA 1
ATOM 1517 C C . ARG A 1 185 ? 12.210 30.245 -18.869 1.00 11.52 182 ARG A C 1
ATOM 1518 O O . ARG A 1 185 ? 12.952 30.521 -19.831 1.00 13.68 182 ARG A O 1
ATOM 1526 N N . SER A 1 186 ? 12.687 29.494 -17.874 1.00 11.35 183 SER A N 1
ATOM 1527 C CA . SER A 1 186 ? 14.052 28.949 -17.895 1.00 10.78 183 SER A CA 1
ATOM 1528 C C . SER A 1 186 ? 14.183 27.853 -18.931 1.00 11.47 183 SER A C 1
ATOM 1529 O O . SER A 1 186 ? 13.313 26.975 -19.070 1.00 13.87 183 SER A O 1
ATOM 1532 N N . ASN A 1 187 ? 15.327 27.860 -19.645 1.00 11.20 184 ASN A N 1
ATOM 1533 C CA . ASN A 1 187 ? 15.714 26.792 -20.568 1.00 10.96 184 ASN A CA 1
ATOM 1534 C C . ASN A 1 187 ? 16.430 25.600 -19.915 1.00 10.94 184 ASN A C 1
ATOM 1535 O O . ASN A 1 187 ? 16.989 24.764 -20.596 1.00 13.00 184 ASN A O 1
ATOM 1540 N N . SER A 1 188 ? 16.404 25.566 -18.606 1.00 11.39 185 SER A N 1
ATOM 1541 C CA . SER A 1 188 ? 16.975 24.532 -17.752 1.00 12.53 185 SER A CA 1
ATOM 1542 C C . SER A 1 188 ? 18.476 24.713 -17.531 1.00 11.78 185 SER A C 1
ATOM 1543 O O . SER A 1 188 ? 18.958 23.948 -16.682 1.00 14.51 185 SER A O 1
ATOM 1548 N N . LEU A 1 189 ? 19.158 25.675 -18.099 1.00 11.14 186 LEU A N 1
ATOM 1549 C CA . LEU A 1 189 ? 20.549 25.906 -17.672 1.00 9.58 186 LEU A CA 1
ATOM 1550 C C . LEU A 1 189 ? 20.515 26.320 -16.200 1.00 8.92 186 LEU A C 1
ATOM 1551 O O . LEU A 1 189 ? 19.694 27.151 -15.784 1.00 9.95 186 LEU A O 1
ATOM 1556 N N . LYS A 1 190 ? 21.450 25.759 -15.431 1.00 9.06 187 LYS A N 1
ATOM 1557 C CA . LYS A 1 190 ? 21.552 26.072 -14.018 1.00 9.72 187 LYS A CA 1
ATOM 1558 C C . LYS A 1 190 ? 23.004 26.074 -13.564 1.00 8.81 187 LYS A C 1
ATOM 1559 O O . LYS A 1 190 ? 23.882 25.485 -14.219 1.00 9.86 187 LYS A O 1
ATOM 1565 N N . GLY A 1 191 ? 23.230 26.792 -12.457 1.00 7.90 188 GLY A N 1
ATOM 1566 C CA . GLY A 1 191 ? 24.573 26.917 -11.957 1.00 7.44 188 GLY A CA 1
ATOM 1567 C C . GLY A 1 191 ? 25.066 25.743 -11.126 1.00 6.89 188 GLY A C 1
ATOM 1568 O O . GLY A 1 191 ? 24.313 24.877 -10.679 1.00 7.91 188 GLY A O 1
ATOM 1569 N N . ASP A 1 192 ? 26.399 25.721 -10.921 1.00 6.99 189 ASP A N 1
ATOM 1570 C CA . ASP A 1 192 ? 27.095 24.774 -10.089 1.00 7.11 189 ASP A CA 1
ATOM 1571 C C . ASP A 1 192 ? 27.249 25.207 -8.631 1.00 6.78 189 ASP A C 1
ATOM 1572 O O . ASP A 1 192 ? 27.132 24.384 -7.727 1.00 8.32 189 ASP A O 1
ATOM 1577 N N . PHE A 1 193 ? 27.490 26.500 -8.412 1.00 6.82 190 PHE A N 1
ATOM 1578 C CA . PHE A 1 193 ? 27.586 27.101 -7.073 1.00 6.73 190 PHE A CA 1
ATOM 1579 C C . PHE A 1 193 ? 26.549 28.204 -6.991 1.00 6.73 190 PHE A C 1
ATOM 1580 O O . PHE A 1 193 ? 26.771 29.303 -7.530 1.00 7.64 190 PHE A O 1
ATOM 1588 N N . VAL A 1 194 ? 25.407 27.928 -6.374 1.00 7.02 191 VAL A N 1
ATOM 1589 C CA . VAL A 1 194 ? 24.269 28.820 -6.417 1.00 6.74 191 VAL A CA 1
ATOM 1590 C C . VAL A 1 194 ? 23.912 29.250 -4.993 1.00 6.70 191 VAL A C 1
ATOM 1591 O O . VAL A 1 194 ? 23.770 28.436 -4.078 1.00 6.90 191 VAL A O 1
ATOM 1595 N N . GLY A 1 195 ? 23.784 30.575 -4.788 1.00 6.72 192 GLY A N 1
ATOM 1596 C CA . GLY A 1 195 ? 23.438 31.071 -3.467 1.00 6.97 192 GLY A CA 1
ATOM 1597 C C . GLY A 1 195 ? 22.015 30.772 -3.021 1.00 7.04 192 GLY A C 1
ATOM 1598 O O . GLY A 1 195 ? 21.789 30.125 -1.991 1.00 7.53 192 GLY A O 1
ATOM 1599 N N . PHE A 1 196 ? 21.065 31.263 -3.804 1.00 6.58 193 PHE A N 1
ATOM 1600 C CA . PHE A 1 196 ? 19.675 31.273 -3.433 1.00 6.79 193 PHE A CA 1
ATOM 1601 C C . PHE A 1 196 ? 18.798 30.883 -4.614 1.00 6.77 193 PHE A C 1
ATOM 1602 O O . PHE A 1 196 ? 19.035 31.347 -5.746 1.00 8.20 193 PHE A O 1
ATOM 1610 N N . SER A 1 197 ? 17.746 30.090 -4.355 1.00 7.21 194 SER A N 1
ATOM 1611 C CA . SER A 1 197 ? 16.628 29.884 -5.278 1.00 7.42 194 SER A CA 1
ATOM 1612 C C . SER A 1 197 ? 15.471 30.796 -4.828 1.00 7.86 194 SER A C 1
ATOM 1613 O O . SER A 1 197 ? 15.139 30.735 -3.629 1.00 8.37 194 SER A O 1
ATOM 1616 N N . ILE A 1 198 ? 14.925 31.586 -5.719 1.00 7.33 195 ILE A N 1
ATOM 1617 C CA . ILE A 1 198 ? 13.869 32.541 -5.413 1.00 7.76 195 ILE A CA 1
ATOM 1618 C C . ILE A 1 198 ? 12.677 32.333 -6.352 1.00 7.68 195 ILE A C 1
ATOM 1619 O O . ILE A 1 198 ? 12.816 31.797 -7.450 1.00 8.39 195 ILE A O 1
ATOM 1624 N N . GLU A 1 199 ? 11.522 32.827 -5.922 1.00 9.19 196 GLU A N 1
ATOM 1625 C CA . GLU A 1 199 ? 10.315 32.797 -6.754 1.00 10.04 196 GLU A CA 1
ATOM 1626 C C . GLU A 1 199 ? 10.447 33.776 -7.924 1.00 9.72 196 GLU A C 1
ATOM 1627 O O . GLU A 1 199 ? 11.380 34.563 -8.043 1.00 9.36 196 GLU A O 1
ATOM 1633 N N . ASP A 1 200 ? 9.410 33.731 -8.792 1.00 10.69 197 ASP A N 1
ATOM 1634 C CA . ASP A 1 200 ? 9.418 34.497 -10.046 1.00 10.78 197 ASP A CA 1
ATOM 1635 C C . ASP A 1 200 ? 9.006 35.926 -9.820 1.00 11.81 197 ASP A C 1
ATOM 1636 O O . ASP A 1 200 ? 7.837 36.329 -10.074 1.00 13.58 197 ASP A O 1
ATOM 1641 N N . VAL A 1 201 ? 9.955 36.740 -9.339 1.00 10.83 198 VAL A N 1
ATOM 1642 C CA . VAL A 1 201 ? 9.769 38.159 -9.095 1.00 11.51 198 VAL A CA 1
ATOM 1643 C C . VAL A 1 201 ? 11.002 38.903 -9.636 1.00 10.18 198 VAL A C 1
ATOM 1644 O O . VAL A 1 201 ? 12.095 38.313 -9.650 1.00 9.92 198 VAL A O 1
ATOM 1648 N N . TRP A 1 202 ? 10.839 40.153 -10.067 1.00 10.74 199 TRP A N 1
ATOM 1649 C CA . TRP A 1 202 ? 11.934 40.941 -10.588 1.00 10.16 199 TRP A CA 1
ATOM 1650 C C . TRP A 1 202 ? 12.617 41.667 -9.434 1.00 8.85 199 TRP A C 1
ATOM 1651 O O . TRP A 1 202 ? 12.020 42.488 -8.742 1.00 11.54 199 TRP A O 1
ATOM 1662 N N . ILE A 1 203 ? 13.879 41.305 -9.200 1.00 7.93 200 ILE A N 1
ATOM 1663 C CA . ILE A 1 203 ? 14.638 41.836 -8.067 1.00 7.21 200 ILE A CA 1
ATOM 1664 C C . ILE A 1 203 ? 15.463 43.043 -8.483 1.00 6.74 200 ILE A C 1
ATOM 1665 O O . ILE A 1 203 ? 15.895 43.166 -9.631 1.00 7.31 200 ILE A O 1
ATOM 1670 N N . VAL A 1 204 ? 15.661 43.946 -7.518 1.00 6.93 201 VAL A N 1
ATOM 1671 C CA . VAL A 1 204 ? 16.479 45.139 -7.657 1.00 6.87 201 VAL A CA 1
ATOM 1672 C C . VAL A 1 204 ? 17.256 45.365 -6.378 1.00 7.02 201 VAL A C 1
ATOM 1673 O O . VAL A 1 204 ? 16.844 44.922 -5.307 1.00 8.93 201 VAL A O 1
ATOM 1677 N N . GLY A 1 205 ? 18.351 46.118 -6.458 1.00 6.69 202 GLY A N 1
ATOM 1678 C CA . GLY A 1 205 ? 19.217 46.350 -5.296 1.00 7.36 202 GLY A CA 1
ATOM 1679 C C . GLY A 1 205 ? 20.417 45.429 -5.331 1.00 7.01 202 GLY A C 1
ATOM 1680 O O . GLY A 1 205 ? 20.392 44.371 -5.985 1.00 7.42 202 GLY A O 1
ATOM 1681 N N . CYS A 1 206 ? 21.477 45.774 -4.626 1.00 7.55 203 CYS A N 1
ATOM 1682 C CA . CYS A 1 206 ? 22.663 44.904 -4.500 1.00 8.09 203 CYS A CA 1
ATOM 1683 C C . CYS A 1 206 ? 23.158 44.438 -5.868 1.00 7.81 203 CYS A C 1
ATOM 1684 O O . CYS A 1 206 ? 23.310 43.243 -6.117 1.00 8.85 203 CYS A O 1
ATOM 1689 N N . CYS A 1 207 ? 23.316 45.435 -6.760 1.00 6.50 204 CYS A N 1
ATOM 1690 C CA . CYS A 1 207 ? 23.775 45.294 -8.129 1.00 7.03 204 CYS A CA 1
ATOM 1691 C C . CYS A 1 207 ? 22.692 44.897 -9.127 1.00 6.63 204 CYS A C 1
ATOM 1692 O O . CYS A 1 207 ? 22.914 45.044 -10.345 1.00 7.75 204 CYS A O 1
ATOM 1695 N N . TYR A 1 208 ? 21.554 44.404 -8.682 1.00 6.86 205 TYR A N 1
ATOM 1696 C CA . TYR A 1 208 ? 20.419 44.087 -9.577 1.00 6.39 205 TYR A CA 1
ATOM 1697 C C . TYR A 1 208 ? 19.755 45.389 -10.011 1.00 6.43 205 TYR A C 1
ATOM 1698 O O . TYR A 1 208 ? 19.236 46.146 -9.193 1.00 7.85 205 TYR A O 1
ATOM 1707 N N . ASP A 1 209 ? 19.763 45.708 -11.309 1.00 6.20 206 ASP A N 1
ATOM 1708 C CA . ASP A 1 209 ? 19.252 47.009 -11.760 1.00 6.42 206 ASP A CA 1
ATOM 1709 C C . ASP A 1 209 ? 17.920 46.893 -12.505 1.00 6.87 206 ASP A C 1
ATOM 1710 O O . ASP A 1 209 ? 17.548 45.846 -13.061 1.00 7.82 206 ASP A O 1
ATOM 1715 N N . PHE A 1 210 ? 17.254 48.029 -12.575 1.00 7.18 207 PHE A N 1
ATOM 1716 C CA . PHE A 1 210 ? 16.153 48.253 -13.516 1.00 8.00 207 PHE A CA 1
ATOM 1717 C C . PHE A 1 210 ? 16.548 49.515 -14.317 1.00 7.33 207 PHE A C 1
ATOM 1718 O O . PHE A 1 210 ? 16.593 50.611 -13.752 1.00 8.12 207 PHE A O 1
ATOM 1726 N N . ASN A 1 211 ? 16.941 49.332 -15.581 1.00 8.06 208 ASN A N 1
ATOM 1727 C CA . ASN A 1 211 ? 17.454 50.433 -16.415 1.00 8.58 208 ASN A CA 1
ATOM 1728 C C . ASN A 1 211 ? 18.543 51.255 -15.721 1.00 8.35 208 ASN A C 1
ATOM 1729 O O . ASN A 1 211 ? 18.527 52.499 -15.736 1.00 8.73 208 ASN A O 1
ATOM 1734 N N . GLU A 1 212 ? 19.500 50.541 -15.106 1.00 7.58 209 GLU A N 1
ATOM 1735 C CA . GLU A 1 212 ? 20.666 51.103 -14.469 1.00 7.45 209 GLU A CA 1
ATOM 1736 C C . GLU A 1 212 ? 20.377 51.692 -13.082 1.00 7.32 209 GLU A C 1
ATOM 1737 O O . GLU A 1 212 ? 21.340 52.151 -12.418 1.00 8.54 209 GLU A O 1
ATOM 1743 N N . MET A 1 213 ? 19.149 51.680 -12.600 1.00 7.17 210 MET A N 1
ATOM 1744 C CA . MET A 1 213 ? 18.782 52.174 -11.276 1.00 6.90 210 MET A CA 1
ATOM 1745 C C . MET A 1 213 ? 18.810 51.023 -10.253 1.00 6.53 210 MET A C 1
ATOM 1746 O O . MET A 1 213 ? 18.558 49.876 -10.588 1.00 7.15 210 MET A O 1
ATOM 1751 N N . PHE A 1 214 ? 19.117 51.397 -9.001 1.00 6.70 211 PHE A N 1
ATOM 1752 C CA . PHE A 1 214 ? 19.081 50.579 -7.784 1.00 6.68 211 PHE A CA 1
ATOM 1753 C C . PHE A 1 214 ? 20.383 49.784 -7.496 1.00 6.78 211 PHE A C 1
ATOM 1754 O O . PHE A 1 214 ? 20.430 49.080 -6.488 1.00 7.66 211 PHE A O 1
ATOM 1762 N N . ARG A 1 215 ? 21.434 49.909 -8.314 1.00 6.60 212 ARG A N 1
ATOM 1763 C CA . ARG A 1 215 ? 22.572 49.007 -8.096 1.00 6.27 212 ARG A CA 1
ATOM 1764 C C . ARG A 1 215 ? 23.223 49.212 -6.734 1.00 6.21 212 ARG A C 1
ATOM 1765 O O . ARG A 1 215 ? 23.693 48.240 -6.129 1.00 7.06 212 ARG A O 1
ATOM 1773 N N . ASP A 1 216 ? 23.298 50.451 -6.263 1.00 6.27 213 ASP A N 1
ATOM 1774 C CA . ASP A 1 216 ? 24.037 50.788 -5.038 1.00 6.81 213 ASP A CA 1
ATOM 1775 C C . ASP A 1 216 ? 23.250 50.517 -3.777 1.00 6.76 213 ASP A C 1
ATOM 1776 O O . ASP A 1 216 ? 23.808 50.603 -2.681 1.00 8.31 213 ASP A O 1
ATOM 1781 N N . PHE A 1 217 ? 21.947 50.201 -3.879 1.00 6.73 214 PHE A N 1
ATOM 1782 C CA . PHE A 1 217 ? 21.189 49.920 -2.655 1.00 6.94 214 PHE A CA 1
ATOM 1783 C C . PHE A 1 217 ? 21.767 48.651 -2.010 1.00 6.22 214 PHE A C 1
ATOM 1784 O O . PHE A 1 217 ? 22.169 47.702 -2.753 1.00 6.85 214 PHE A O 1
ATOM 1792 N N . ASP A 1 218 ? 21.814 48.563 -0.689 1.00 6.72 215 ASP A N 1
ATOM 1793 C CA . ASP A 1 218 ? 22.525 47.481 -0.034 1.00 6.98 215 ASP A CA 1
ATOM 1794 C C . ASP A 1 218 ? 21.820 46.138 -0.030 1.00 7.08 215 ASP A C 1
ATOM 1795 O O . ASP A 1 218 ? 22.462 45.135 0.255 1.00 11.06 215 ASP A O 1
ATOM 1800 N N . HIS A 1 219 ? 20.518 46.096 -0.274 1.00 7.03 216 HIS A N 1
ATOM 1801 C CA . HIS A 1 219 ? 19.698 44.930 -0.062 1.00 6.69 216 HIS A CA 1
ATOM 1802 C C . HIS A 1 219 ? 19.003 44.477 -1.351 1.00 6.76 216 HIS A C 1
ATOM 1803 O O . HIS A 1 219 ? 18.783 45.318 -2.216 1.00 7.60 216 HIS A O 1
ATOM 1810 N N . VAL A 1 220 ? 18.651 43.204 -1.444 1.00 6.95 217 VAL A N 1
ATOM 1811 C CA . VAL A 1 220 ? 17.930 42.702 -2.626 1.00 7.02 217 VAL A CA 1
ATOM 1812 C C . VAL A 1 220 ? 16.439 42.853 -2.335 1.00 7.15 217 VAL A C 1
ATOM 1813 O O . VAL A 1 220 ? 15.924 42.175 -1.415 1.00 7.90 217 VAL A O 1
ATOM 1817 N N . ALA A 1 221 ? 15.776 43.691 -3.082 1.00 7.88 218 ALA A N 1
ATOM 1818 C CA . ALA A 1 221 ? 14.348 43.982 -2.973 1.00 7.47 218 ALA A CA 1
ATOM 1819 C C . ALA A 1 221 ? 13.604 43.518 -4.211 1.00 7.95 218 ALA A C 1
ATOM 1820 O O . ALA A 1 221 ? 14.211 43.088 -5.186 1.00 10.21 218 ALA A O 1
ATOM 1822 N N . VAL A 1 222 ? 12.306 43.652 -4.184 1.00 9.17 219 VAL A N 1
ATOM 1823 C CA . VAL A 1 222 ? 11.468 43.450 -5.372 1.00 10.42 219 VAL A CA 1
ATOM 1824 C C . VAL A 1 222 ? 11.171 44.803 -6.015 1.00 8.34 219 VAL A C 1
ATOM 1825 O O . VAL A 1 222 ? 11.092 45.832 -5.330 1.00 9.63 219 VAL A O 1
ATOM 1829 N N . LEU A 1 223 ? 11.014 44.773 -7.324 1.00 9.09 220 LEU A N 1
ATOM 1830 C CA . LEU A 1 223 ? 10.593 45.943 -8.110 1.00 9.03 220 LEU A CA 1
ATOM 1831 C C . LEU A 1 223 ? 9.151 46.286 -7.806 1.00 9.56 220 LEU A C 1
ATOM 1832 O O . LEU A 1 223 ? 8.246 45.553 -8.157 1.00 11.39 220 LEU A O 1
ATOM 1837 N N . SER A 1 224 ? 8.904 47.445 -7.217 1.00 10.79 221 SER A N 1
ATOM 1838 C CA . SER A 1 224 ? 7.577 47.892 -6.881 1.00 10.39 221 SER A CA 1
ATOM 1839 C C . SER A 1 224 ? 6.931 48.584 -8.060 1.00 10.82 221 SER A C 1
ATOM 1840 O O . SER A 1 224 ? 7.567 48.986 -9.045 1.00 11.55 221 SER A O 1
ATOM 1843 N N . ASP A 1 225 ? 5.597 48.755 -7.946 1.00 11.71 222 ASP A N 1
ATOM 1844 C CA . ASP A 1 225 ? 4.878 49.483 -9.020 1.00 13.16 222 ASP A CA 1
ATOM 1845 C C . ASP A 1 225 ? 5.394 50.922 -9.135 1.00 12.39 222 ASP A C 1
ATOM 1846 O O . ASP A 1 225 ? 5.546 51.463 -10.235 1.00 13.45 222 ASP A O 1
ATOM 1851 N N . ALA A 1 226 ? 5.706 51.569 -7.998 1.00 12.38 223 ALA A N 1
ATOM 1852 C CA . ALA A 1 226 ? 6.236 52.939 -8.036 1.00 12.07 223 ALA A CA 1
ATOM 1853 C C . ALA A 1 226 ? 7.574 53.013 -8.771 1.00 11.36 223 ALA A C 1
ATOM 1854 O O . ALA A 1 226 ? 7.843 53.935 -9.527 1.00 12.89 223 ALA A O 1
ATOM 1856 N N . ALA A 1 227 ? 8.485 52.110 -8.586 1.00 11.75 224 ALA A N 1
ATOM 1857 C CA . ALA A 1 227 ? 9.768 51.985 -9.153 1.00 10.90 224 ALA A CA 1
ATOM 1858 C C . ALA A 1 227 ? 9.587 51.746 -10.650 1.00 10.86 224 ALA A C 1
ATOM 1859 O O . ALA A 1 227 ? 10.269 52.417 -11.445 1.00 11.82 224 ALA A O 1
ATOM 1861 N N . ARG A 1 228 ? 8.697 50.811 -11.020 1.00 11.15 225 ARG A N 1
ATOM 1862 C CA . ARG A 1 228 ? 8.516 50.556 -12.450 1.00 12.40 225 ARG A CA 1
ATOM 1863 C C . ARG A 1 228 ? 8.031 51.837 -13.137 1.00 13.27 225 ARG A C 1
ATOM 1864 O O . ARG A 1 228 ? 8.520 52.245 -14.185 1.00 14.73 225 ARG A O 1
ATOM 1872 N N . LYS A 1 229 ? 7.024 52.485 -12.542 1.00 13.02 226 LYS A N 1
ATOM 1873 C CA . LYS A 1 229 ? 6.487 53.690 -13.172 1.00 15.51 226 LYS A CA 1
ATOM 1874 C C . LYS A 1 229 ? 7.526 54.790 -13.319 1.00 13.79 226 LYS A C 1
ATOM 1875 O O . LYS A 1 229 ? 7.565 55.486 -14.324 1.00 16.42 226 LYS A O 1
ATOM 1881 N N . LYS A 1 230 ? 8.353 54.984 -12.317 1.00 12.80 227 LYS A N 1
ATOM 1882 C CA . LYS A 1 230 ? 9.323 56.076 -12.348 1.00 13.33 227 LYS A CA 1
ATOM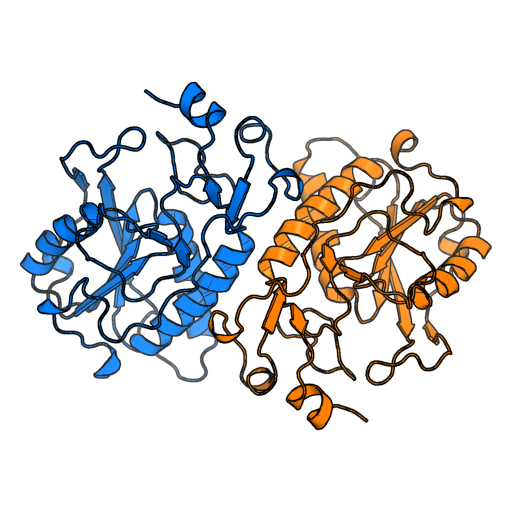 1883 C C . LYS A 1 230 ? 10.442 55.787 -13.345 1.00 13.01 227 LYS A C 1
ATOM 1884 O O . LYS A 1 230 ? 10.961 56.710 -14.016 1.00 14.73 227 LYS A O 1
ATOM 1890 N N . PHE A 1 231 ? 10.920 54.542 -13.407 1.00 11.74 228 PHE A N 1
ATOM 1891 C CA . PHE A 1 231 ? 12.193 54.239 -14.094 1.00 12.55 228 PHE A CA 1
ATOM 1892 C C . PHE A 1 231 ? 12.049 53.453 -15.401 1.00 12.17 228 PHE A C 1
ATOM 1893 O O . PHE A 1 231 ? 13.065 53.266 -16.098 1.00 13.70 228 PHE A O 1
ATOM 1901 N N . GLU A 1 232 ? 10.854 53.038 -15.779 1.00 11.66 229 GLU A N 1
ATOM 1902 C CA . GLU A 1 232 ? 10.685 52.365 -17.076 1.00 12.51 229 GLU A CA 1
ATOM 1903 C C . GLU A 1 232 ? 10.948 53.301 -18.238 1.00 14.21 229 GLU A C 1
ATOM 1904 O O . GLU A 1 232 ? 10.846 54.526 -18.152 1.00 17.65 229 GLU A O 1
ATOM 1910 N N . LYS A 1 233 ? 11.324 52.677 -19.394 1.00 15.71 230 LYS A N 1
ATOM 1911 C CA . LYS A 1 233 ? 11.561 53.467 -20.590 1.00 24.94 230 LYS A CA 1
ATOM 1912 C C . LYS A 1 233 ? 10.926 52.819 -21.807 1.00 27.51 230 LYS A C 1
ATOM 1913 O O . LYS A 1 233 ? 10.964 53.488 -22.863 1.00 29.89 230 LYS A O 1
ATOM 1920 N N . GLY B 1 1 A 20.222 65.754 20.408 1.00 34.58 0 GLY C N 1
ATOM 1921 C CA . GLY B 1 1 A 20.218 67.146 20.926 1.00 31.62 0 GLY C CA 1
ATOM 1922 C C . GLY B 1 1 A 19.259 67.170 22.103 1.00 27.55 0 GLY C C 1
ATOM 1923 O O . GLY B 1 1 A 18.545 66.186 22.128 1.00 23.25 0 GLY C O 1
ATOM 1924 N N . SER B 1 2 B 19.190 68.169 22.966 1.00 23.83 0 SER C N 1
ATOM 1925 C CA . SER B 1 2 B 18.434 68.025 24.225 1.00 22.60 0 SER C CA 1
ATOM 1926 C C . SER B 1 2 B 16.974 67.801 23.948 1.00 16.06 0 SER C C 1
ATOM 1927 O O . SER B 1 2 B 16.336 67.049 24.695 1.00 18.28 0 SER C O 1
ATOM 1930 N N . HIS B 1 3 C 16.399 68.371 22.880 1.00 13.97 0 HIS C N 1
ATOM 1931 C CA . HIS B 1 3 C 14.975 68.198 22.617 1.00 12.66 0 HIS C CA 1
ATOM 1932 C C . HIS B 1 3 C 14.675 66.736 22.309 1.00 12.33 0 HIS C C 1
ATOM 1933 O O . HIS B 1 3 C 13.574 66.216 22.641 1.00 15.65 0 HIS C O 1
ATOM 1940 N N . MET B 1 4 ? 15.605 66.048 21.668 1.00 13.23 1 MET C N 1
ATOM 1941 C CA . MET B 1 4 ? 15.410 64.660 21.336 1.00 15.01 1 MET C CA 1
ATOM 1942 C C . MET B 1 4 ? 15.856 63.719 22.469 1.00 13.77 1 MET C C 1
ATOM 1943 O O . MET B 1 4 ? 15.261 62.658 22.727 1.00 17.63 1 MET C O 1
ATOM 1952 N N . ALA B 1 5 ? 16.918 64.084 23.205 1.00 12.92 2 ALA C N 1
ATOM 1953 C CA . ALA B 1 5 ? 17.567 63.166 24.137 1.00 12.86 2 ALA C CA 1
ATOM 1954 C C . ALA B 1 5 ? 16.800 63.107 25.452 1.00 13.70 2 ALA C C 1
ATOM 1955 O O . ALA B 1 5 ? 16.859 62.101 26.197 1.00 13.78 2 ALA C O 1
ATOM 1957 N N . SER B 1 6 ? 16.056 64.141 25.827 1.00 13.97 3 SER C N 1
ATOM 1958 C CA . SER B 1 6 ? 15.382 64.145 27.114 1.00 15.83 3 SER C CA 1
ATOM 1959 C C . SER B 1 6 ? 14.350 63.037 27.195 1.00 15.25 3 SER C C 1
ATOM 1960 O O . SER B 1 6 ? 13.690 62.664 26.210 1.00 17.88 3 SER C O 1
ATOM 1965 N N . LYS B 1 7 ? 14.193 62.460 28.389 1.00 14.62 4 LYS C N 1
ATOM 1966 C CA . LYS B 1 7 ? 13.233 61.373 28.640 1.00 14.71 4 LYS C CA 1
ATOM 1967 C C . LYS B 1 7 ? 13.063 61.219 30.171 1.00 14.19 4 LYS C C 1
ATOM 1968 O O . LYS B 1 7 ? 14.089 61.141 30.842 1.00 14.77 4 LYS C O 1
ATOM 1974 N N . PRO B 1 8 ? 11.870 61.149 30.714 1.00 14.91 5 PRO C N 1
ATOM 1975 C CA . PRO B 1 8 ? 11.694 60.952 32.161 1.00 15.97 5 PRO C CA 1
ATOM 1976 C C . PRO B 1 8 ? 12.325 59.667 32.631 1.00 14.35 5 PRO C C 1
ATOM 1977 O O . PRO B 1 8 ? 12.201 58.617 31.964 1.00 14.76 5 PRO C O 1
ATOM 1981 N N . ILE B 1 9 ? 12.970 59.717 33.800 1.00 14.89 6 ILE C N 1
ATOM 1982 C CA . ILE B 1 9 ? 13.605 58.532 34.371 1.00 14.27 6 ILE C CA 1
ATOM 1983 C C . ILE B 1 9 ? 12.598 57.416 34.624 1.00 14.13 6 ILE C C 1
ATOM 1984 O O . ILE B 1 9 ? 12.886 56.237 34.453 1.00 15.52 6 ILE C O 1
ATOM 1989 N N . GLU B 1 10 ? 11.377 57.743 35.027 1.00 15.74 7 GLU C N 1
ATOM 1990 C CA . GLU B 1 10 ? 10.302 56.833 35.303 1.00 17.62 7 GLU C CA 1
ATOM 1991 C C . GLU B 1 10 ? 9.894 56.069 34.044 1.00 16.19 7 GLU C C 1
ATOM 1992 O O . GLU B 1 10 ? 9.177 55.088 34.148 1.00 17.06 7 GLU C O 1
ATOM 1998 N N . ASP B 1 11 ? 10.269 56.503 32.838 1.00 13.97 8 ASP C N 1
ATOM 1999 C CA . ASP B 1 11 ? 9.958 55.722 31.645 1.00 14.40 8 ASP C CA 1
ATOM 2000 C C . ASP B 1 11 ? 10.981 54.637 31.370 1.00 11.66 8 ASP C C 1
ATOM 2001 O O . ASP B 1 11 ? 10.775 53.868 30.433 1.00 13.26 8 ASP C O 1
ATOM 2006 N N . TYR B 1 12 ? 12.025 54.559 32.200 1.00 12.72 9 TYR C N 1
ATOM 2007 C CA . TYR B 1 12 ? 12.992 53.479 31.986 1.00 12.08 9 TYR C CA 1
ATOM 2008 C C . TYR B 1 12 ? 12.340 52.109 31.961 1.00 11.77 9 TYR C C 1
ATOM 2009 O O . TYR B 1 12 ? 11.604 51.758 32.900 1.00 13.04 9 TYR C O 1
ATOM 2018 N N . GLY B 1 13 ? 12.615 51.290 30.955 1.00 12.02 10 GLY C N 1
ATOM 2019 C CA . GLY B 1 13 ? 12.122 49.952 30.834 1.00 12.54 10 GLY C CA 1
ATOM 2020 C C . GLY B 1 13 ? 10.733 49.822 30.236 1.00 12.17 10 GLY C C 1
ATOM 2021 O O . GLY B 1 13 ? 10.251 48.702 30.073 1.00 13.61 10 GLY C O 1
ATOM 2022 N N . LYS B 1 14 ? 10.086 50.932 29.894 1.00 12.71 11 LYS C N 1
ATOM 2023 C CA . LYS B 1 14 ? 8.765 50.904 29.290 1.00 12.43 11 LYS C CA 1
ATOM 2024 C C . LYS B 1 14 ? 8.819 50.840 27.763 1.00 12.27 11 LYS C C 1
ATOM 2025 O O . LYS B 1 14 ? 7.813 50.496 27.136 1.00 14.54 11 LYS C O 1
ATOM 2031 N N . GLY B 1 15 ? 9.967 51.164 27.147 1.00 11.85 12 GLY C N 1
ATOM 2032 C CA . GLY B 1 15 ? 10.024 51.290 25.697 1.00 11.83 12 GLY C CA 1
ATOM 2033 C C . GLY B 1 15 ? 9.024 52.303 25.173 1.00 12.60 12 GLY C C 1
ATOM 2034 O O . GLY B 1 15 ? 8.484 52.154 24.066 1.00 13.04 12 GLY C O 1
ATOM 2035 N N . LYS B 1 16 ? 8.722 53.333 25.942 1.00 12.23 13 LYS C N 1
ATOM 2036 C CA . LYS B 1 16 ? 7.723 54.328 25.597 1.00 12.96 13 LYS C CA 1
ATOM 2037 C C . LYS B 1 16 ? 8.174 55.145 24.386 1.00 12.12 13 LYS C C 1
ATOM 2038 O O . LYS B 1 16 ? 9.279 55.693 24.351 1.00 13.86 13 LYS C O 1
ATOM 2044 N N . GLY B 1 17 ? 7.326 55.180 23.370 1.00 14.15 14 GLY C N 1
ATOM 2045 C CA . GLY B 1 17 ? 7.610 55.896 22.176 1.00 14.42 14 GLY C CA 1
ATOM 2046 C C . GLY B 1 17 ? 8.614 55.271 21.232 1.00 13.22 14 GLY C C 1
ATOM 2047 O O . GLY B 1 17 ? 9.097 55.899 20.291 1.00 15.39 14 GLY C O 1
ATOM 2048 N N . ARG B 1 18 ? 8.949 53.998 21.452 1.00 11.04 15 ARG C N 1
ATOM 2049 C CA . ARG B 1 18 ? 9.950 53.333 20.624 1.00 9.90 15 ARG C CA 1
ATOM 2050 C C . ARG B 1 18 ? 9.504 52.997 19.212 1.00 9.66 15 ARG C C 1
ATOM 2051 O O . ARG B 1 18 ? 8.303 52.938 18.943 1.00 11.82 15 ARG C O 1
ATOM 2059 N N . ILE B 1 19 ? 10.459 52.738 18.322 1.00 9.69 16 ILE C N 1
ATOM 2060 C CA . ILE B 1 19 ? 10.203 52.097 17.056 1.00 9.89 16 ILE C CA 1
ATOM 2061 C C . ILE B 1 19 ? 10.156 50.604 17.287 1.00 9.78 16 ILE C C 1
ATOM 2062 O O . ILE B 1 19 ? 11.129 50.031 17.789 1.00 9.76 16 ILE C O 1
ATOM 2067 N N . GLU B 1 20 ? 9.075 49.903 16.936 1.00 10.09 17 GLU C N 1
ATOM 2068 C CA . GLU B 1 20 ? 9.030 48.484 17.168 1.00 10.21 17 GLU C CA 1
ATOM 2069 C C . GLU B 1 20 ? 10.108 47.738 16.407 1.00 9.50 17 GLU C C 1
ATOM 2070 O O . GLU B 1 20 ? 10.487 48.109 15.296 1.00 10.93 17 GLU C O 1
ATOM 2076 N N . PRO B 1 21 ? 10.631 46.649 16.995 1.00 10.05 18 PRO C N 1
ATOM 2077 C CA . PRO B 1 21 ? 11.707 45.887 16.348 1.00 9.70 18 PRO C CA 1
ATOM 2078 C C . PRO B 1 21 ? 11.219 45.077 15.128 1.00 9.88 18 PRO C C 1
ATOM 2079 O O . PRO B 1 21 ? 10.024 44.912 14.886 1.00 10.76 18 PRO C O 1
ATOM 2083 N N . MET B 1 22 ? 12.178 44.515 14.400 1.00 9.65 19 MET C N 1
ATOM 2084 C CA . MET B 1 22 ? 11.870 43.496 13.411 1.00 9.20 19 MET C CA 1
ATOM 2085 C C . MET B 1 22 ? 11.262 42.292 14.128 1.00 9.27 19 MET C C 1
ATOM 2086 O O . MET B 1 22 ? 11.835 41.747 15.071 1.00 10.22 19 MET C O 1
ATOM 2091 N N . TYR B 1 23 ? 10.104 41.819 13.644 1.00 9.93 20 TYR C N 1
ATOM 2092 C CA . TYR B 1 23 ? 9.391 40.718 14.242 1.00 10.17 20 TYR C CA 1
ATOM 2093 C C . TYR B 1 23 ? 9.697 39.411 13.505 1.00 10.01 20 TYR C C 1
ATOM 2094 O O . TYR B 1 23 ? 9.350 39.294 12.340 1.00 12.21 20 TYR C O 1
ATOM 2103 N N . ILE B 1 24 ? 10.326 38.454 14.207 1.00 9.35 21 ILE C N 1
ATOM 2104 C CA . ILE B 1 24 ? 10.622 37.139 13.625 1.00 8.87 21 ILE C CA 1
ATOM 2105 C C . ILE B 1 24 ? 9.504 36.213 14.079 1.00 9.89 21 ILE C C 1
ATOM 2106 O O . ILE B 1 24 ? 9.408 35.925 15.294 1.00 10.28 21 ILE C O 1
ATOM 2111 N N . PRO B 1 25 ? 8.611 35.741 13.205 1.00 10.14 22 PRO C N 1
ATOM 2112 C CA . PRO B 1 25 ? 7.498 34.887 13.652 1.00 10.90 22 PRO C CA 1
ATOM 2113 C C . PRO B 1 25 ? 7.962 33.545 14.224 1.00 10.29 22 PRO C C 1
ATOM 2114 O O . PRO B 1 25 ? 9.067 33.063 13.868 1.00 10.69 22 PRO C O 1
ATOM 2118 N N . ASP B 1 26 ? 7.136 32.913 15.063 1.00 11.22 23 ASP C N 1
ATOM 2119 C CA . ASP B 1 26 ? 7.438 31.596 15.582 1.00 11.08 23 ASP C CA 1
ATOM 2120 C C . ASP B 1 26 ? 7.848 30.638 14.463 1.00 10.33 23 ASP C C 1
ATOM 2121 O O . ASP B 1 26 ? 7.286 30.653 13.348 1.00 11.07 23 ASP C O 1
ATOM 2126 N N . ASN B 1 27 ? 8.781 29.770 14.775 1.00 10.19 24 ASN C N 1
ATOM 2127 C CA . ASN B 1 27 ? 9.223 28.688 13.910 1.00 11.40 24 ASN C CA 1
ATOM 2128 C C . ASN B 1 27 ? 9.830 29.163 12.593 1.00 10.57 24 ASN C C 1
ATOM 2129 O O . ASN B 1 27 ? 9.667 28.490 11.586 1.00 13.89 24 ASN C O 1
ATOM 2134 N N . THR B 1 28 ? 10.526 30.307 12.586 1.00 9.82 25 THR C N 1
ATOM 2135 C CA . THR B 1 28 ? 11.191 30.829 11.377 1.00 9.36 25 THR C CA 1
ATOM 2136 C C . THR B 1 28 ? 12.685 30.674 11.521 1.00 9.21 25 THR C C 1
ATOM 2137 O O . THR B 1 28 ? 13.304 31.359 12.359 1.00 9.61 25 THR C O 1
ATOM 2141 N N . PHE B 1 29 ? 13.242 29.714 10.756 1.00 9.44 26 PHE C N 1
ATOM 2142 C CA . PHE B 1 29 ? 14.672 29.413 10.888 1.00 9.24 26 PHE C CA 1
ATOM 2143 C C . PHE B 1 29 ? 15.294 29.112 9.502 1.00 9.77 26 PHE C C 1
ATOM 2144 O O . PHE B 1 29 ? 14.626 28.483 8.664 1.00 11.55 26 PHE C O 1
ATOM 2152 N N . TYR B 1 30 ? 16.528 29.506 9.314 1.00 8.37 27 TYR C N 1
ATOM 2153 C CA . TYR B 1 30 ? 17.385 29.046 8.252 1.00 8.14 27 TYR C CA 1
ATOM 2154 C C . TYR B 1 30 ? 18.075 27.739 8.670 1.00 8.15 27 TYR C C 1
ATOM 2155 O O . TYR B 1 30 ? 18.078 27.385 9.860 1.00 9.45 27 TYR C O 1
ATOM 2164 N N . ASN B 1 31 ? 18.635 27.025 7.710 1.00 9.07 28 ASN C N 1
ATOM 2165 C CA . ASN B 1 31 ? 19.339 25.768 7.927 1.00 8.86 28 ASN C CA 1
ATOM 2166 C C . ASN B 1 31 ? 20.832 26.015 8.058 1.00 8.80 28 ASN C C 1
ATOM 2167 O O . ASN B 1 31 ? 21.447 26.670 7.191 1.00 8.80 28 ASN C O 1
ATOM 2176 N N . ALA B 1 32 ? 21.442 25.510 9.123 1.00 9.51 29 ALA C N 1
ATOM 2177 C CA . ALA B 1 32 ? 22.897 25.677 9.288 1.00 9.73 29 ALA C CA 1
ATOM 2178 C C . ALA B 1 32 ? 23.692 25.185 8.108 1.00 8.93 29 ALA C C 1
ATOM 2179 O O . ALA B 1 32 ? 24.798 25.703 7.837 1.00 9.28 29 ALA C O 1
ATOM 2181 N N . ASP B 1 33 ? 23.220 24.161 7.398 1.00 9.63 30 ASP C N 1
ATOM 2182 C CA . ASP B 1 33 ? 24.012 23.605 6.298 1.00 9.65 30 ASP C CA 1
ATOM 2183 C C . ASP B 1 33 ? 24.186 24.584 5.127 1.00 9.11 30 ASP C C 1
ATOM 2184 O O . ASP B 1 33 ? 25.040 24.321 4.272 1.00 10.89 30 ASP C O 1
ATOM 2193 N N . ASP B 1 34 ? 23.439 25.687 5.081 1.00 8.22 31 ASP C N 1
ATOM 2194 C CA . ASP B 1 34 ? 23.623 26.707 4.055 1.00 8.38 31 ASP C CA 1
ATOM 2195 C C . ASP B 1 34 ? 24.690 27.753 4.408 1.00 8.31 31 ASP C C 1
ATOM 2196 O O . ASP B 1 34 ? 24.987 28.644 3.577 1.00 9.82 31 ASP C O 1
ATOM 2201 N N . PHE B 1 35 ? 25.271 27.645 5.610 1.00 7.97 32 PHE C N 1
ATOM 2202 C CA . PHE B 1 35 ? 26.275 28.577 6.109 1.00 7.79 32 PHE C CA 1
ATOM 2203 C C . PHE B 1 35 ? 27.580 27.803 6.345 1.00 7.98 32 PHE C C 1
ATOM 2204 O O . PHE B 1 35 ? 27.604 26.579 6.412 1.00 9.06 32 PHE C O 1
ATOM 2212 N N . LEU B 1 36 ? 28.694 28.537 6.478 1.00 8.11 33 LEU C N 1
ATOM 2213 C CA . LEU B 1 36 ? 29.932 27.921 6.876 1.00 8.75 33 LEU C CA 1
ATOM 2214 C C . LEU B 1 36 ? 29.951 27.806 8.408 1.00 9.12 33 LEU C C 1
ATOM 2215 O O . LEU B 1 36 ? 29.811 28.828 9.141 1.00 12.25 33 LEU C O 1
ATOM 2220 N N . VAL B 1 37 ? 30.092 26.601 8.904 1.00 9.22 34 VAL C N 1
ATOM 2221 C CA . VAL B 1 37 ? 30.065 26.318 10.324 1.00 8.77 34 VAL C CA 1
ATOM 2222 C C . VAL B 1 37 ? 31.412 25.720 10.731 1.00 9.15 34 VAL C C 1
ATOM 2223 O O . VAL B 1 37 ? 31.798 24.674 10.202 1.00 11.04 34 VAL C O 1
ATOM 2227 N N . PRO B 1 38 ? 32.162 26.381 11.618 1.00 8.78 35 PRO C N 1
ATOM 2228 C CA . PRO B 1 38 ? 33.534 25.900 11.933 1.00 10.32 35 PRO C CA 1
ATOM 2229 C C . PRO B 1 38 ? 33.506 24.585 12.684 1.00 10.10 35 PRO C C 1
ATOM 2230 O O . PRO B 1 38 ? 32.496 24.224 13.329 1.00 9.83 35 PRO C O 1
ATOM 2234 N N . PRO B 1 39 ? 34.558 23.778 12.620 1.00 11.48 36 PRO C N 1
ATOM 2235 C CA . PRO B 1 39 ? 34.536 22.406 13.173 1.00 12.18 36 PRO C CA 1
ATOM 2236 C C . PRO B 1 39 ? 34.102 22.301 14.615 1.00 11.53 36 PRO C C 1
ATOM 2237 O O . PRO B 1 39 ? 33.409 21.343 14.967 1.00 12.81 36 PRO C O 1
ATOM 2241 N N . HIS B 1 40 ? 34.447 23.229 15.501 1.00 10.94 37 HIS C N 1
ATOM 2242 C CA . HIS B 1 40 ? 34.090 23.146 16.925 1.00 10.99 37 HIS C CA 1
ATOM 2243 C C . HIS B 1 40 ? 32.587 23.358 17.150 1.00 11.09 37 HIS C C 1
ATOM 2244 O O . HIS B 1 40 ? 32.101 23.022 18.224 1.00 12.22 37 HIS C O 1
ATOM 2251 N N . CYS B 1 41 ? 31.915 23.959 16.182 1.00 9.70 38 CYS C N 1
ATOM 2252 C CA . CYS B 1 41 ? 30.478 24.152 16.257 1.00 9.56 38 CYS C CA 1
ATOM 2253 C C . CYS B 1 41 ? 29.656 23.149 15.448 1.00 9.74 38 CYS C C 1
ATOM 2254 O O . CYS B 1 41 ? 28.458 23.027 15.700 1.00 11.17 38 CYS C O 1
ATOM 2257 N N . LYS B 1 42 ? 30.254 22.486 14.462 1.00 10.97 39 LYS C N 1
ATOM 2258 C CA . LYS B 1 42 ? 29.512 21.665 13.515 1.00 12.91 39 LYS C CA 1
ATOM 2259 C C . LYS B 1 42 ? 28.601 20.642 14.176 1.00 12.51 39 LYS C C 1
ATOM 2260 O O . LYS B 1 42 ? 27.475 20.455 13.670 1.00 13.96 39 LYS C O 1
ATOM 2266 N N . PRO B 1 43 ? 29.026 19.904 15.198 1.00 12.31 40 PRO C N 1
ATOM 2267 C CA . PRO B 1 43 ? 28.139 18.904 15.787 1.00 14.36 40 PRO C CA 1
ATOM 2268 C C . PRO B 1 43 ? 26.927 19.463 16.504 1.00 12.42 40 PRO C C 1
ATOM 2269 O O . PRO B 1 43 ? 26.040 18.702 16.922 1.00 14.86 40 PRO C O 1
ATOM 2273 N N . TYR B 1 44 ? 26.863 20.781 16.718 1.00 10.82 41 TYR C N 1
ATOM 2274 C CA . TYR B 1 44 ? 25.979 21.384 17.676 1.00 10.57 41 TYR C CA 1
ATOM 2275 C C . TYR B 1 44 ? 24.991 22.375 17.084 1.00 10.45 41 TYR C C 1
ATOM 2276 O O . TYR B 1 44 ? 24.004 22.677 17.767 1.00 12.35 41 TYR C O 1
ATOM 2285 N N . ILE B 1 45 ? 25.222 22.887 15.896 1.00 10.48 42 ILE C N 1
ATOM 2286 C CA . ILE B 1 45 ? 24.422 23.952 15.324 1.00 11.09 42 ILE C CA 1
ATOM 2287 C C . ILE B 1 45 ? 23.588 23.429 14.152 1.00 10.66 42 ILE C C 1
ATOM 2288 O O . ILE B 1 45 ? 24.136 22.998 13.159 1.00 12.87 42 ILE C O 1
ATOM 2293 N N . ASP B 1 46 ? 22.266 23.517 14.302 1.00 10.67 43 ASP C N 1
ATOM 2294 C CA . ASP B 1 46 ? 21.372 23.014 13.250 1.00 10.94 43 ASP C CA 1
ATOM 2295 C C . ASP B 1 46 ? 20.440 24.088 12.709 1.00 10.92 43 ASP C C 1
ATOM 2296 O O . ASP B 1 46 ? 20.179 24.074 11.487 1.00 12.37 43 ASP C O 1
ATOM 2301 N N . LYS B 1 47 ? 19.910 24.957 13.506 1.00 9.71 44 LYS C N 1
ATOM 2302 C CA . LYS B 1 47 ? 18.925 25.953 13.139 1.00 9.74 44 LYS C CA 1
ATOM 2303 C C . LYS B 1 47 ? 19.498 27.363 13.371 1.00 8.86 44 LYS C C 1
ATOM 2304 O O . LYS B 1 47 ? 19.935 27.659 14.482 1.00 11.04 44 LYS C O 1
ATOM 2310 N N . ILE B 1 48 ? 19.455 28.178 12.332 1.00 8.68 45 ILE C N 1
ATOM 2311 C CA . ILE B 1 48 ? 19.940 29.555 12.395 1.00 8.26 45 ILE C CA 1
ATOM 2312 C C . ILE B 1 48 ? 18.751 30.493 12.441 1.00 7.97 45 ILE C C 1
ATOM 2313 O O . ILE B 1 48 ? 17.951 30.595 11.508 1.00 9.52 45 ILE C O 1
ATOM 2318 N N . LEU B 1 49 ? 18.611 31.203 13.562 1.00 7.91 46 LEU C N 1
ATOM 2319 C CA . LEU B 1 49 ? 17.562 32.167 13.736 1.00 7.93 46 LEU C CA 1
ATOM 2320 C C . LEU B 1 49 ? 17.877 33.486 13.045 1.00 7.83 46 LEU C C 1
ATOM 2321 O O . LEU B 1 49 ? 17.096 34.066 12.288 1.00 9.10 46 LEU C O 1
ATOM 2326 N N . LEU B 1 50 ? 19.066 34.051 13.327 1.00 7.59 47 LEU C N 1
ATOM 2327 C CA . LEU B 1 50 ? 19.489 35.322 12.790 1.00 8.40 47 LEU C CA 1
ATOM 2328 C C . LEU B 1 50 ? 20.905 35.184 12.172 1.00 7.44 47 LEU C C 1
ATOM 2329 O O . LEU B 1 50 ? 21.897 35.084 12.888 1.00 8.69 47 LEU C O 1
ATOM 2334 N N . PRO B 1 51 ? 20.983 35.186 10.844 1.00 7.70 48 PRO C N 1
ATOM 2335 C CA . PRO B 1 51 ? 22.304 35.242 10.200 1.00 8.00 48 PRO C CA 1
ATOM 2336 C C . PRO B 1 51 ? 23.055 36.421 10.731 1.00 7.39 48 PRO C C 1
ATOM 2337 O O . PRO B 1 51 ? 22.527 37.509 10.947 1.00 7.37 48 PRO C O 1
ATOM 2341 N N . GLY B 1 52 ? 24.336 36.367 10.967 1.00 7.96 49 GLY C N 1
ATOM 2342 C CA . GLY B 1 52 ? 25.221 37.343 11.425 1.00 7.29 49 GLY C CA 1
ATOM 2343 C C . GLY B 1 52 ? 25.173 38.603 10.589 1.00 6.74 49 GLY C C 1
ATOM 2344 O O . GLY B 1 52 ? 25.278 39.713 11.092 1.00 7.83 49 GLY C O 1
ATOM 2345 N N . GLY B 1 53 ? 25.014 38.422 9.274 1.00 7.55 50 GLY C N 1
ATOM 2346 C CA . GLY B 1 53 ? 24.904 39.595 8.411 1.00 7.64 50 GLY C CA 1
ATOM 2347 C C . GLY B 1 53 ? 23.592 40.316 8.571 1.00 8.01 50 GLY C C 1
ATOM 2348 O O . GLY B 1 53 ? 23.527 41.557 8.415 1.00 8.95 50 GLY C O 1
ATOM 2349 N N . LEU B 1 54 ? 22.497 39.593 8.853 1.00 7.77 51 LEU C N 1
ATOM 2350 C CA . LEU B 1 54 ? 21.234 40.247 9.174 1.00 7.97 51 LEU C CA 1
ATOM 2351 C C . LEU B 1 54 ? 21.333 41.031 10.476 1.00 7.17 51 LEU C C 1
ATOM 2352 O O . LEU B 1 54 ? 20.821 42.156 10.579 1.00 7.69 51 LEU C O 1
ATOM 2357 N N . VAL B 1 55 ? 22.034 40.456 11.460 1.00 7.34 52 VAL C N 1
ATOM 2358 C CA . VAL B 1 55 ? 22.357 41.220 12.684 1.00 7.06 52 VAL C CA 1
ATOM 2359 C C . VAL B 1 55 ? 23.002 42.539 12.313 1.00 6.93 52 VAL C C 1
ATOM 2360 O O . VAL B 1 55 ? 22.593 43.624 12.762 1.00 7.83 52 VAL C O 1
ATOM 2364 N N . LYS B 1 56 ? 24.061 42.520 11.485 1.00 7.32 53 LYS C N 1
ATOM 2365 C CA . LYS B 1 56 ? 24.801 43.735 11.145 1.00 8.06 53 LYS C CA 1
ATOM 2366 C C . LYS B 1 56 ? 23.869 44.746 10.450 1.00 7.57 53 LYS C C 1
ATOM 2367 O O . LYS B 1 56 ? 23.936 45.944 10.722 1.00 8.07 53 LYS C O 1
ATOM 2373 N N . ASP B 1 57 ? 23.055 44.270 9.497 1.00 7.69 54 ASP C N 1
ATOM 2374 C CA . ASP B 1 57 ? 22.151 45.164 8.776 1.00 8.31 54 ASP C CA 1
ATOM 2375 C C . ASP B 1 57 ? 21.183 45.867 9.711 1.00 8.29 54 ASP C C 1
ATOM 2376 O O . ASP B 1 57 ? 20.880 47.068 9.581 1.00 8.80 54 ASP C O 1
ATOM 2381 N N . ARG B 1 58 ? 20.639 45.128 10.702 1.00 7.94 55 ARG C N 1
ATOM 2382 C CA . ARG B 1 58 ? 19.727 45.704 11.662 1.00 8.76 55 ARG C CA 1
ATOM 2383 C C . ARG B 1 58 ? 20.424 46.686 12.606 1.00 8.15 55 ARG C C 1
ATOM 2384 O O . ARG B 1 58 ? 19.857 47.727 12.970 1.00 10.00 55 ARG C O 1
ATOM 2399 N N . VAL B 1 59 ? 21.662 46.356 13.016 1.00 8.48 56 VAL C N 1
ATOM 2400 C CA . VAL B 1 59 ? 22.400 47.267 13.889 1.00 8.00 56 VAL C CA 1
ATOM 2401 C C . VAL B 1 59 ? 22.631 48.612 13.212 1.00 7.73 56 VAL C C 1
ATOM 2402 O O . VAL B 1 59 ? 22.614 49.663 13.886 1.00 8.58 56 VAL C O 1
ATOM 2406 N N . GLU B 1 60 ? 22.837 48.625 11.887 1.00 8.26 57 GLU C N 1
ATOM 2407 C CA . GLU B 1 60 ? 22.988 49.917 11.204 1.00 8.29 57 GLU C CA 1
ATOM 2408 C C . GLU B 1 60 ? 21.776 50.813 11.450 1.00 7.87 57 GLU C C 1
ATOM 2409 O O . GLU B 1 60 ? 21.888 52.009 11.693 1.00 8.60 57 GLU C O 1
ATOM 2415 N N . LYS B 1 61 ? 20.566 50.246 11.311 1.00 8.08 58 LYS C N 1
ATOM 2416 C CA . LYS B 1 61 ? 19.365 51.023 11.504 1.00 8.06 58 LYS C CA 1
ATOM 2417 C C . LYS B 1 61 ? 19.233 51.459 12.961 1.00 7.57 58 LYS C C 1
ATOM 2418 O O . LYS B 1 61 ? 18.860 52.633 13.224 1.00 8.29 58 LYS C O 1
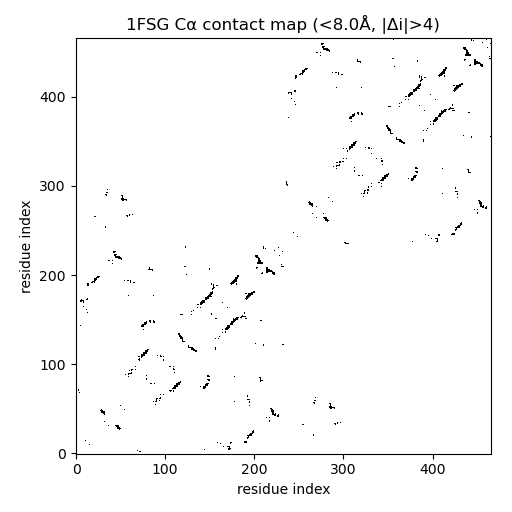ATOM 2424 N N . LEU B 1 62 ? 19.505 50.589 13.938 1.00 7.97 59 LEU C N 1
ATOM 2425 C CA . LEU B 1 62 ? 19.498 51.009 15.345 1.00 8.09 59 LEU C CA 1
ATOM 2426 C C . LEU B 1 62 ? 20.434 52.160 15.609 1.00 7.80 59 LEU C C 1
ATOM 2427 O O . LEU B 1 62 ? 20.163 53.125 16.327 1.00 8.39 59 LEU C O 1
ATOM 2432 N N . ALA B 1 63 ? 21.655 52.067 15.020 1.00 7.85 60 ALA C N 1
ATOM 2433 C CA . ALA B 1 63 ? 22.632 53.106 15.205 1.00 7.94 60 ALA C CA 1
ATOM 2434 C C . ALA B 1 63 ? 22.149 54.441 14.657 1.00 8.21 60 ALA C C 1
ATOM 2435 O O . ALA B 1 63 ? 22.358 55.486 15.282 1.00 7.83 60 ALA C O 1
ATOM 2437 N N . TYR B 1 64 ? 21.465 54.423 13.519 1.00 7.74 61 TYR C N 1
ATOM 2438 C CA . TYR B 1 64 ? 20.880 55.642 12.973 1.00 8.32 61 TYR C CA 1
ATOM 2439 C C . TYR B 1 64 ? 19.819 56.201 13.911 1.00 8.20 61 TYR C C 1
ATOM 2440 O O . TYR B 1 64 ? 19.790 57.419 14.165 1.00 9.27 61 TYR C O 1
ATOM 2449 N N . ASP B 1 65 ? 18.954 55.309 14.432 1.00 8.23 62 ASP C N 1
ATOM 2450 C CA . ASP B 1 65 ? 17.929 55.751 15.392 1.00 8.48 62 ASP C CA 1
ATOM 2451 C C . ASP B 1 65 ? 18.540 56.405 16.616 1.00 8.53 62 ASP C C 1
ATOM 2452 O O . ASP B 1 65 ? 18.004 57.397 17.139 1.00 9.59 62 ASP C O 1
ATOM 2457 N N . ILE B 1 66 ? 19.668 55.861 17.082 1.00 8.13 63 ILE C N 1
ATOM 2458 C CA . ILE B 1 66 ? 20.381 56.402 18.245 1.00 8.19 63 ILE C CA 1
ATOM 2459 C C . ILE B 1 66 ? 21.046 57.726 17.892 1.00 8.43 63 ILE C C 1
ATOM 2460 O O . ILE B 1 66 ? 20.942 58.714 18.649 1.00 9.15 63 ILE C O 1
ATOM 2465 N N . HIS B 1 67 ? 21.714 57.837 16.748 1.00 9.03 64 HIS C N 1
ATOM 2466 C CA . HIS B 1 67 ? 22.279 59.089 16.250 1.00 9.53 64 HIS C CA 1
ATOM 2467 C C . HIS B 1 67 ? 21.195 60.179 16.238 1.00 9.96 64 HIS C C 1
ATOM 2468 O O . HIS B 1 67 ? 21.437 61.340 16.630 1.00 11.53 64 HIS C O 1
ATOM 2475 N N . ARG B 1 68 ? 20.011 59.858 15.759 1.00 9.72 65 ARG C N 1
ATOM 2476 C CA . ARG B 1 68 ? 18.929 60.865 15.674 1.00 12.01 65 ARG C CA 1
ATOM 2477 C C . ARG B 1 68 ? 18.471 61.324 17.045 1.00 11.72 65 ARG C C 1
ATOM 2478 O O . ARG B 1 68 ? 17.897 62.402 17.181 1.00 15.53 65 ARG C O 1
ATOM 2486 N N . THR B 1 69 ? 18.663 60.496 18.061 1.00 9.83 66 THR C N 1
ATOM 2487 C CA . THR B 1 69 ? 18.274 60.845 19.418 1.00 9.56 66 THR C CA 1
ATOM 2488 C C . THR B 1 69 ? 19.304 61.712 20.124 1.00 9.61 66 THR C C 1
ATOM 2489 O O . THR B 1 69 ? 18.927 62.635 20.869 1.00 11.31 66 THR C O 1
ATOM 2493 N N . TYR B 1 70 ? 20.593 61.471 19.951 1.00 9.79 67 TYR C N 1
ATOM 2494 C CA . TYR B 1 70 ? 21.630 62.032 20.796 1.00 9.85 67 TYR C CA 1
ATOM 2495 C C . TYR B 1 70 ? 22.568 62.988 20.089 1.00 10.62 67 TYR C C 1
ATOM 2496 O O . TYR B 1 70 ? 23.438 63.555 20.757 1.00 12.73 67 TYR C O 1
ATOM 2505 N N . PHE B 1 71 ? 22.501 63.143 18.764 1.00 11.56 68 PHE C N 1
ATOM 2506 C CA . PHE B 1 71 ? 23.473 63.991 18.085 1.00 12.84 68 PHE C CA 1
ATOM 2507 C C . PHE B 1 71 ? 23.582 65.379 18.732 1.00 12.09 68 PHE C C 1
ATOM 2508 O O . PHE B 1 71 ? 22.588 66.026 19.058 1.00 13.90 68 PHE C O 1
ATOM 2516 N N . GLY B 1 72 ? 24.816 65.806 18.992 1.00 13.74 69 GLY C N 1
ATOM 2517 C CA . GLY B 1 72 ? 25.094 67.112 19.527 1.00 15.15 69 GLY C CA 1
ATOM 2518 C C . GLY B 1 72 ? 25.161 67.170 21.030 1.00 15.61 69 GLY C C 1
ATOM 2519 O O . GLY B 1 72 ? 25.471 68.203 21.583 1.00 22.65 69 GLY C O 1
ATOM 2520 N N . GLU B 1 73 ? 24.848 66.082 21.708 1.00 15.95 70 GLU C N 1
ATOM 2521 C CA . GLU B 1 73 ? 24.757 65.929 23.135 1.00 18.58 70 GLU C CA 1
ATOM 2522 C C . GLU B 1 73 ? 25.745 64.893 23.619 1.00 12.95 70 GLU C C 1
ATOM 2523 O O . GLU B 1 73 ? 25.920 63.886 22.932 1.00 13.00 70 GLU C O 1
ATOM 2529 N N . GLU B 1 74 ? 26.291 64.979 24.774 1.00 13.72 71 GLU C N 1
ATOM 2530 C CA . GLU B 1 74 ? 27.147 63.947 25.354 1.00 13.13 71 GLU C CA 1
ATOM 2531 C C . GLU B 1 74 ? 26.298 62.720 25.574 1.00 11.12 71 GLU C C 1
ATOM 2532 O O . GLU B 1 74 ? 25.235 62.787 26.168 1.00 13.32 71 GLU C O 1
ATOM 2543 N N . LEU B 1 75 ? 26.767 61.573 25.112 1.00 10.72 72 LEU C N 1
ATOM 2544 C CA . LEU B 1 75 ? 26.097 60.288 25.194 1.00 10.17 72 LEU C CA 1
ATOM 2545 C C . LEU B 1 75 ? 27.038 59.338 25.921 1.00 10.78 72 LEU C C 1
ATOM 2546 O O . LEU B 1 75 ? 28.141 59.051 25.402 1.00 14.25 72 LEU C O 1
ATOM 2551 N N . HIS B 1 76 ? 26.645 58.815 27.063 1.00 8.53 73 HIS C N 1
ATOM 2552 C CA . HIS B 1 76 ? 27.434 57.849 27.819 1.00 8.51 73 HIS C CA 1
ATOM 2553 C C . HIS B 1 76 ? 26.819 56.471 27.611 1.00 8.01 73 HIS C C 1
ATOM 2554 O O . HIS B 1 76 ? 25.680 56.200 28.028 1.00 9.88 73 HIS C O 1
ATOM 2561 N N . ILE B 1 77 ? 27.559 55.614 26.899 1.00 7.60 74 ILE C N 1
ATOM 2562 C CA . ILE B 1 77 ? 27.069 54.320 26.470 1.00 8.35 74 ILE C CA 1
ATOM 2563 C C . ILE B 1 77 ? 27.772 53.232 27.286 1.00 8.19 74 ILE C C 1
ATOM 2564 O O . ILE B 1 77 ? 28.997 53.223 27.394 1.00 9.78 74 ILE C O 1
ATOM 2569 N N . ILE B 1 78 ? 26.984 52.348 27.858 1.00 8.53 75 ILE C N 1
ATOM 2570 C CA . ILE B 1 78 ? 27.466 51.318 28.798 1.00 8.46 75 ILE C CA 1
ATOM 2571 C C . ILE B 1 78 ? 27.306 49.935 28.170 1.00 9.35 75 ILE C C 1
ATOM 2572 O O . ILE B 1 78 ? 26.195 49.484 27.882 1.00 10.56 75 ILE C O 1
ATOM 2577 N N . CYS B 1 79 ? 28.408 49.250 27.953 1.00 7.85 76 CYS C N 1
ATOM 2578 C CA . CYS B 1 79 ? 28.449 47.877 27.467 1.00 8.00 76 CYS C CA 1
ATOM 2579 C C . CYS B 1 79 ? 28.259 46.917 28.653 1.00 7.53 76 CYS C C 1
ATOM 2580 O O . CYS B 1 79 ? 29.067 46.941 29.595 1.00 8.77 76 CYS C O 1
ATOM 2583 N N . ILE B 1 80 ? 27.225 46.060 28.583 1.00 7.80 77 ILE C N 1
ATOM 2584 C CA . ILE B 1 80 ? 27.008 45.025 29.597 1.00 7.97 77 ILE C CA 1
ATOM 2585 C C . ILE B 1 80 ? 27.755 43.762 29.207 1.00 7.95 77 ILE C C 1
ATOM 2586 O O . ILE B 1 80 ? 27.366 43.050 28.263 1.00 8.47 77 ILE C O 1
ATOM 2591 N N . LEU B 1 81 ? 28.824 43.486 29.915 1.00 7.70 78 LEU C N 1
ATOM 2592 C CA . LEU B 1 81 ? 29.700 42.372 29.647 1.00 7.49 78 LEU C CA 1
ATOM 2593 C C . LEU B 1 81 ? 29.180 41.107 30.341 1.00 7.18 78 LEU C C 1
ATOM 2594 O O . LEU B 1 81 ? 28.538 41.165 31.384 1.00 8.70 78 LEU C O 1
ATOM 2599 N N . LYS B 1 82 ? 29.507 39.914 29.765 1.00 7.77 79 LYS C N 1
ATOM 2600 C CA . LYS B 1 82 ? 30.253 39.724 28.535 1.00 7.35 79 LYS C CA 1
ATOM 2601 C C . LYS B 1 82 ? 29.393 39.848 27.263 1.00 7.10 79 LYS C C 1
ATOM 2602 O O . LYS B 1 82 ? 29.918 40.153 26.186 1.00 7.67 79 LYS C O 1
ATOM 2608 N N . GLY B 1 83 ? 28.104 39.531 27.375 1.00 7.63 80 GLY C N 1
ATOM 2609 C CA . GLY B 1 83 ? 27.311 39.214 26.207 1.00 7.75 80 GLY C CA 1
ATOM 2610 C C . GLY B 1 83 ? 27.167 40.273 25.165 1.00 7.80 80 GLY C C 1
ATOM 2611 O O . GLY B 1 83 ? 27.105 39.978 23.963 1.00 8.85 80 GLY C O 1
ATOM 2612 N N . SER B 1 84 ? 27.115 41.552 25.587 1.00 7.55 81 SER C N 1
ATOM 2613 C CA . SER B 1 84 ? 26.907 42.625 24.626 1.00 8.17 81 SER C CA 1
ATOM 2614 C C . SER B 1 84 ? 28.174 43.024 23.854 1.00 7.85 81 SER C C 1
ATOM 2615 O O . SER B 1 84 ? 28.073 43.940 23.020 1.00 9.71 81 SER C O 1
ATOM 2620 N N . ARG B 1 85 ? 29.336 42.412 24.076 1.00 8.23 82 ARG C N 1
ATOM 2621 C CA . ARG B 1 85 ? 30.579 42.817 23.411 1.00 9.07 82 ARG C CA 1
ATOM 2622 C C . ARG B 1 85 ? 30.394 43.007 21.897 1.00 8.60 82 ARG C C 1
ATOM 2623 O O . ARG B 1 85 ? 30.794 44.029 21.330 1.00 8.96 82 ARG C O 1
ATOM 2631 N N . GLY B 1 86 ? 29.821 42.019 21.213 1.00 8.51 83 GLY C N 1
ATOM 2632 C CA . GLY B 1 86 ? 29.767 42.064 19.759 1.00 8.91 83 GLY C CA 1
ATOM 2633 C C . GLY B 1 86 ? 28.777 43.110 19.249 1.00 8.00 83 GLY C C 1
ATOM 2634 O O . GLY B 1 86 ? 29.108 43.878 18.328 1.00 8.73 83 GLY C O 1
ATOM 2635 N N . PHE B 1 87 ? 27.595 43.184 19.843 1.00 8.04 84 PHE C N 1
ATOM 2636 C CA . PHE B 1 87 ? 26.623 44.213 19.480 1.00 7.84 84 PHE C CA 1
ATOM 2637 C C . PHE B 1 87 ? 27.187 45.607 19.739 1.00 7.38 84 PHE C C 1
ATOM 2638 O O . PHE B 1 87 ? 27.074 46.522 18.906 1.00 8.26 84 PHE C O 1
ATOM 2646 N N . PHE B 1 88 ? 27.760 45.797 20.936 1.00 8.04 85 PHE C N 1
ATOM 2647 C CA . PHE B 1 88 ? 28.355 47.095 21.300 1.00 8.24 85 PHE C CA 1
ATOM 2648 C C . PHE B 1 88 ? 29.392 47.525 20.287 1.00 8.33 85 PHE C C 1
ATOM 2649 O O . PHE B 1 88 ? 29.437 48.658 19.855 1.00 8.98 85 PHE C O 1
ATOM 2657 N N . ASN B 1 89 ? 30.291 46.621 19.898 1.00 8.25 86 ASN C N 1
ATOM 2658 C CA . ASN B 1 89 ? 31.346 46.955 18.975 1.00 9.66 86 ASN C CA 1
ATOM 2659 C C . ASN B 1 89 ? 30.782 47.318 17.620 1.00 8.92 86 ASN C C 1
ATOM 2660 O O . ASN B 1 89 ? 31.233 48.290 16.993 1.00 10.07 86 ASN C O 1
ATOM 2665 N N . LEU B 1 90 ? 29.795 46.611 17.115 1.00 9.46 87 LEU C N 1
ATOM 2666 C CA . LEU B 1 90 ? 29.152 46.983 15.855 1.00 9.47 87 LEU C CA 1
ATOM 2667 C C . LEU B 1 90 ? 28.488 48.384 15.985 1.00 7.73 87 LEU C C 1
ATOM 2668 O O . LEU B 1 90 ? 28.615 49.217 15.082 1.00 8.62 87 LEU C O 1
ATOM 2673 N N . LEU B 1 91 ? 27.759 48.570 17.095 1.00 7.74 88 LEU C N 1
ATOM 2674 C CA . LEU B 1 91 ? 27.014 49.795 17.290 1.00 7.92 88 LEU C CA 1
ATOM 2675 C C . LEU B 1 91 ? 27.927 51.015 17.314 1.00 7.86 88 LEU C C 1
ATOM 2676 O O . LEU B 1 91 ? 27.619 52.016 16.640 1.00 8.56 88 LEU C O 1
ATOM 2681 N N . ILE B 1 92 ? 29.015 50.937 18.083 1.00 8.05 89 ILE C N 1
ATOM 2682 C CA . ILE B 1 92 ? 29.850 52.137 18.196 1.00 9.17 89 ILE C CA 1
ATOM 2683 C C . ILE B 1 92 ? 30.593 52.397 16.888 1.00 8.12 89 ILE C C 1
ATOM 2684 O O . ILE B 1 92 ? 30.892 53.551 16.571 1.00 8.84 89 ILE C O 1
ATOM 2689 N N . ASP B 1 93 ? 30.890 51.357 16.086 1.00 8.77 90 ASP C N 1
ATOM 2690 C CA . ASP B 1 93 ? 31.497 51.583 14.770 1.00 8.52 90 ASP C CA 1
ATOM 2691 C C . ASP B 1 93 ? 30.523 52.363 13.882 1.00 7.94 90 ASP C C 1
ATOM 2692 O O . ASP B 1 93 ? 30.874 53.383 13.287 1.00 8.38 90 ASP C O 1
ATOM 2697 N N . TYR B 1 94 ? 29.281 51.909 13.839 1.00 7.94 91 TYR C N 1
ATOM 2698 C CA . TYR B 1 94 ? 28.269 52.640 13.063 1.00 8.32 91 TYR C CA 1
ATOM 2699 C C . TYR B 1 94 ? 28.068 54.067 13.612 1.00 8.35 91 TYR C C 1
ATOM 2700 O O . TYR B 1 94 ? 27.946 55.003 12.820 1.00 8.75 91 TYR C O 1
ATOM 2709 N N . LEU B 1 95 ? 27.958 54.237 14.920 1.00 8.60 92 LEU C N 1
ATOM 2710 C CA . LEU B 1 95 ? 27.693 55.572 15.445 1.00 8.88 92 LEU C CA 1
ATOM 2711 C C . LEU B 1 95 ? 28.785 56.544 15.027 1.00 8.82 92 LEU C C 1
ATOM 2712 O O . LEU B 1 95 ? 28.542 57.705 14.632 1.00 10.18 92 LEU C O 1
ATOM 2717 N N . ALA B 1 96 ? 30.034 56.099 15.146 1.00 8.04 93 ALA C N 1
ATOM 2718 C CA . ALA B 1 96 ? 31.123 56.955 14.764 1.00 8.59 93 ALA C CA 1
ATOM 2719 C C . ALA B 1 96 ? 31.094 57.257 13.258 1.00 7.73 93 ALA C C 1
ATOM 2720 O O . ALA B 1 96 ? 31.325 58.413 12.838 1.00 8.36 93 ALA C O 1
ATOM 2722 N N . THR B 1 97 ? 30.819 56.252 12.434 1.00 7.01 94 THR C N 1
ATOM 2723 C CA . THR B 1 97 ? 30.821 56.460 10.982 1.00 7.27 94 THR C CA 1
ATOM 2724 C C . THR B 1 97 ? 29.689 57.396 10.559 1.00 6.99 94 THR C C 1
ATOM 2725 O O . THR B 1 97 ? 29.865 58.268 9.704 1.00 7.57 94 THR C O 1
ATOM 2729 N N . ILE B 1 98 ? 28.517 57.186 11.141 1.00 7.22 95 ILE C N 1
ATOM 2730 C CA . ILE B 1 98 ? 27.351 58.037 10.837 1.00 7.63 95 ILE C CA 1
ATOM 2731 C C . ILE B 1 98 ? 27.670 59.483 11.134 1.00 7.75 95 ILE C C 1
ATOM 2732 O O . ILE B 1 98 ? 27.461 60.389 10.340 1.00 8.71 95 ILE C O 1
ATOM 2737 N N . GLN B 1 99 ? 28.162 59.746 12.365 1.00 8.00 96 GLN C N 1
ATOM 2738 C CA . GLN B 1 99 ? 28.461 61.153 12.703 1.00 8.99 96 GLN C CA 1
ATOM 2739 C C . GLN B 1 99 ? 29.551 61.703 11.770 1.00 7.91 96 GLN C C 1
ATOM 2740 O O . GLN B 1 99 ? 29.472 62.845 11.306 1.00 9.93 96 GLN C O 1
ATOM 2746 N N . LYS B 1 100 ? 30.611 60.900 11.502 1.00 8.44 97 LYS C N 1
ATOM 2747 C CA . LYS B 1 100 ? 31.702 61.310 10.624 1.00 8.53 97 LYS C CA 1
ATOM 2748 C C . LYS B 1 100 ? 31.261 61.719 9.236 1.00 8.07 97 LYS C C 1
ATOM 2749 O O . LYS B 1 100 ? 31.769 62.705 8.668 1.00 10.12 97 LYS C O 1
ATOM 2755 N N . TYR B 1 101 ? 30.322 60.983 8.665 1.00 7.21 98 TYR C N 1
ATOM 2756 C CA . TYR B 1 101 ? 29.821 61.257 7.318 1.00 7.27 98 TYR C CA 1
ATOM 2757 C C . TYR B 1 101 ? 28.587 62.157 7.292 1.00 8.35 98 TYR C C 1
ATOM 2758 O O . TYR B 1 101 ? 28.127 62.543 6.196 1.00 9.58 98 TYR C O 1
ATOM 2767 N N . SER B 1 102 ? 28.036 62.547 8.437 1.00 8.20 99 SER C N 1
ATOM 2768 C CA . SER B 1 102 ? 26.780 63.301 8.465 1.00 9.20 99 SER C CA 1
ATOM 2769 C C . SER B 1 102 ? 26.937 64.665 7.809 1.00 8.98 99 SER C C 1
ATOM 2770 O O . SER B 1 102 ? 25.950 65.201 7.298 1.00 10.12 99 SER C O 1
ATOM 2773 N N . GLY B 1 103 ? 28.143 65.245 7.880 1.00 9.85 100 GLY C N 1
ATOM 2774 C CA . GLY B 1 103 ? 28.337 66.616 7.380 1.00 11.89 100 GLY C CA 1
ATOM 2775 C C . GLY B 1 103 ? 27.828 67.697 8.317 1.00 11.01 100 GLY C C 1
ATOM 2776 O O . GLY B 1 103 ? 27.759 68.858 7.903 1.00 14.13 100 GLY C O 1
ATOM 2777 N N . ARG B 1 104 ? 27.482 67.355 9.539 1.00 12.88 101 ARG C N 1
ATOM 2778 C CA . ARG B 1 104 ? 26.952 68.265 10.529 1.00 13.89 101 ARG C CA 1
ATOM 2779 C C . ARG B 1 104 ? 28.008 68.602 11.560 1.00 14.54 101 ARG C C 1
ATOM 2780 O O . ARG B 1 104 ? 28.775 67.773 12.040 1.00 21.59 101 ARG C O 1
ATOM 2788 N N . GLU B 1 105 ? 28.085 69.865 11.938 1.00 15.88 102 GLU C N 1
ATOM 2789 C CA . GLU B 1 105 ? 29.097 70.231 12.927 1.00 19.06 102 GLU C CA 1
ATOM 2790 C C . GLU B 1 105 ? 28.701 69.836 14.339 1.00 17.09 102 GLU C C 1
ATOM 2791 O O . GLU B 1 105 ? 27.581 70.143 14.790 1.00 20.81 102 GLU C O 1
ATOM 2797 N N . SER B 1 106 ? 29.657 69.242 15.023 1.00 17.86 103 SER C N 1
ATOM 2798 C CA . SER B 1 106 ? 29.518 68.974 16.458 1.00 15.49 103 SER C CA 1
ATOM 2799 C C . SER B 1 106 ? 30.912 68.878 17.053 1.00 14.20 103 SER C C 1
ATOM 2800 O O . SER B 1 106 ? 31.735 68.198 16.497 1.00 14.93 103 SER C O 1
ATOM 2803 N N . SER B 1 107 ? 31.178 69.550 18.160 1.00 14.61 104 SER C N 1
ATOM 2804 C CA . SER B 1 107 ? 32.417 69.327 18.893 1.00 13.84 104 SER C CA 1
ATOM 2805 C C . SER B 1 107 ? 32.301 68.174 19.877 1.00 11.33 104 SER C C 1
ATOM 2806 O O . SER B 1 107 ? 33.305 67.843 20.588 1.00 14.95 104 SER C O 1
ATOM 2809 N N . VAL B 1 108 ? 31.124 67.520 19.979 1.00 11.76 105 VAL C N 1
ATOM 2810 C CA . VAL B 1 108 ? 30.923 66.455 20.929 1.00 11.59 105 VAL C CA 1
ATOM 2811 C C . VAL B 1 108 ? 31.154 65.106 20.255 1.00 10.19 105 VAL C C 1
ATOM 2812 O O . VAL B 1 108 ? 30.649 64.876 19.132 1.00 11.01 105 VAL C O 1
ATOM 2816 N N . PRO B 1 109 ? 31.936 64.214 20.823 1.00 9.96 106 PRO C N 1
ATOM 2817 C CA . PRO B 1 109 ? 32.118 62.899 20.216 1.00 10.00 106 PRO C CA 1
ATOM 2818 C C . PRO B 1 109 ? 30.787 62.159 20.078 1.00 8.56 106 PRO C C 1
ATOM 2819 O O . PRO B 1 109 ? 29.844 62.450 20.820 1.00 9.33 106 PRO C O 1
ATOM 2823 N N . PRO B 1 110 ? 30.737 61.143 19.220 1.00 8.37 107 PRO C N 1
ATOM 2824 C CA . PRO B 1 110 ? 29.479 60.394 18.997 1.00 8.95 107 PRO C CA 1
ATOM 2825 C C . PRO B 1 110 ? 29.038 59.608 20.227 1.00 8.91 107 PRO C C 1
ATOM 2826 O O . PRO B 1 110 ? 27.871 59.234 20.347 1.00 10.58 107 PRO C O 1
ATOM 2830 N N . PHE B 1 111 ? 29.958 59.283 21.153 1.00 8.44 108 PHE C N 1
ATOM 2831 C CA . PHE B 1 111 ? 29.682 58.565 22.373 1.00 7.97 108 PHE C CA 1
ATOM 2832 C C . PHE B 1 111 ? 30.905 58.680 23.278 1.00 7.95 108 PHE C C 1
ATOM 2833 O O . PHE B 1 111 ? 31.998 59.015 22.826 1.00 8.14 108 PHE C O 1
ATOM 2841 N N . PHE B 1 112 ? 30.712 58.342 24.547 1.00 8.01 109 PHE C N 1
ATOM 2842 C CA . PHE B 1 112 ? 31.748 58.034 25.523 1.00 8.68 109 PHE C CA 1
ATOM 2843 C C . PHE B 1 112 ? 31.470 56.654 26.090 1.00 7.96 109 PHE C C 1
ATOM 2844 O O . PHE B 1 112 ? 30.376 56.418 26.637 1.00 8.67 109 PHE C O 1
ATOM 2852 N N . GLU B 1 113 ? 32.432 55.728 25.960 1.00 7.62 110 GLU C N 1
ATOM 2853 C CA . GLU B 1 113 ? 32.214 54.329 26.306 1.00 7.86 110 GLU C CA 1
ATOM 2854 C C . GLU B 1 113 ? 32.498 54.037 27.780 1.00 7.46 110 GLU C C 1
ATOM 2855 O O . GLU B 1 113 ? 33.385 54.633 28.403 1.00 8.34 110 GLU C O 1
ATOM 2861 N N . HIS B 1 114 ? 31.774 53.051 28.306 1.00 7.59 111 HIS C N 1
ATOM 2862 C CA . HIS B 1 114 ? 31.876 52.545 29.661 1.00 7.52 111 HIS C CA 1
ATOM 2863 C C . HIS B 1 114 ? 31.508 51.056 29.681 1.00 7.93 111 HIS C C 1
ATOM 2864 O O . HIS B 1 114 ? 30.840 50.590 28.780 1.00 8.02 111 HIS C O 1
ATOM 2871 N N . TYR B 1 115 ? 31.930 50.349 30.738 1.00 7.94 112 TYR C N 1
ATOM 2872 C CA . TYR B 1 115 ? 31.787 48.930 30.849 1.00 8.50 112 TYR C CA 1
ATOM 2873 C C . TYR B 1 115 ? 31.314 48.517 32.231 1.00 8.30 112 TYR C C 1
ATOM 2874 O O . TYR B 1 115 ? 31.827 49.017 33.249 1.00 9.61 112 TYR C O 1
ATOM 2883 N N . VAL B 1 116 ? 30.339 47.615 32.257 1.00 8.60 113 VAL C N 1
ATOM 2884 C CA . VAL B 1 116 ? 29.823 47.041 33.503 1.00 9.53 113 VAL C CA 1
ATOM 2885 C C . VAL B 1 116 ? 29.662 45.547 33.240 1.00 9.61 113 VAL C C 1
ATOM 2886 O O . VAL B 1 116 ? 29.061 45.192 32.208 1.00 11.21 113 VAL C O 1
ATOM 2890 N N . ARG B 1 117 ? 30.134 44.664 34.134 1.00 9.38 114 ARG C N 1
ATOM 2891 C CA . ARG B 1 117 ? 29.976 43.225 33.957 1.00 9.46 114 ARG C CA 1
ATOM 2892 C C . ARG B 1 117 ? 28.828 42.815 34.880 1.00 9.31 114 ARG C C 1
ATOM 2893 O O . ARG B 1 117 ? 28.902 43.020 36.099 1.00 11.32 114 ARG C O 1
ATOM 2901 N N . LEU B 1 118 ? 27.804 42.204 34.299 1.00 9.53 115 LEU C N 1
ATOM 2902 C CA . LEU B 1 118 ? 26.660 41.667 35.046 1.00 9.54 115 LEU C CA 1
ATOM 2903 C C . LEU B 1 118 ? 26.617 40.174 34.799 1.00 8.86 115 LEU C C 1
ATOM 2904 O O . LEU B 1 118 ? 26.929 39.722 33.690 1.00 9.35 115 LEU C O 1
ATOM 2909 N N . LYS B 1 119 ? 26.218 39.387 35.799 1.00 9.54 116 LYS C N 1
ATOM 2910 C CA . LYS B 1 119 ? 26.072 37.930 35.572 1.00 9.77 116 LYS C CA 1
ATOM 2911 C C . LYS B 1 119 ? 24.894 37.390 36.371 1.00 10.63 116 LYS C C 1
ATOM 2912 O O . LYS B 1 119 ? 24.793 37.677 37.577 1.00 11.76 116 LYS C O 1
ATOM 2918 N N . SER B 1 120 ? 24.059 36.603 35.703 1.00 10.11 117 SER C N 1
ATOM 2919 C CA . SER B 1 120 ? 22.836 35.968 36.240 1.00 10.91 117 SER C CA 1
ATOM 2920 C C . SER B 1 120 ? 22.771 34.515 35.972 1.00 12.62 117 SER C C 1
ATOM 2921 O O . SER B 1 120 ? 22.378 33.715 36.847 1.00 13.34 117 SER C O 1
ATOM 2924 N N . TYR B 1 121 ? 23.181 33.998 34.823 1.00 10.85 118 TYR C N 1
ATOM 2925 C CA . TYR B 1 121 ? 22.864 32.652 34.377 1.00 10.71 118 TYR C CA 1
ATOM 2926 C C . TYR B 1 121 ? 23.949 31.623 34.664 1.00 11.26 118 TYR C C 1
ATOM 2927 O O . TYR B 1 121 ? 25.139 31.930 34.674 1.00 12.55 118 TYR C O 1
ATOM 2936 N N . GLN B 1 122 ? 23.505 30.386 34.862 1.00 11.91 119 GLN C N 1
ATOM 2937 C CA . GLN B 1 122 ? 24.276 29.159 34.811 1.00 14.20 119 GLN C CA 1
ATOM 2938 C C . GLN B 1 122 ? 23.424 28.216 33.947 1.00 12.83 119 GLN C C 1
ATOM 2939 O O . GLN B 1 122 ? 22.196 28.153 34.208 1.00 14.00 119 GLN C O 1
ATOM 2945 N N . ASN B 1 123 ? 23.993 27.477 32.999 1.00 12.26 120 ASN C N 1
ATOM 2946 C CA . ASN B 1 123 ? 23.164 26.776 32.027 1.00 12.30 120 ASN C CA 1
ATOM 2947 C C . ASN B 1 123 ? 22.188 27.799 31.452 1.00 12.31 120 ASN C C 1
ATOM 2948 O O . ASN B 1 123 ? 22.604 28.934 31.110 1.00 12.77 120 ASN C O 1
ATOM 2953 N N . ASP B 1 124 ? 20.896 27.494 31.352 1.00 12.97 121 ASP C N 1
ATOM 2954 C CA . ASP B 1 124 ? 19.852 28.391 30.854 1.00 12.88 121 ASP C CA 1
ATOM 2955 C C . ASP B 1 124 ? 18.955 28.840 31.994 1.00 13.17 121 ASP C C 1
ATOM 2956 O O . ASP B 1 124 ? 17.807 29.217 31.697 1.00 15.42 121 ASP C O 1
ATOM 2961 N N . ASN B 1 125 ? 19.426 28.834 33.246 1.00 13.81 122 ASN C N 1
ATOM 2962 C CA . ASN B 1 125 ? 18.655 29.243 34.387 1.00 16.35 122 ASN C CA 1
ATOM 2963 C C . ASN B 1 125 ? 19.342 30.342 35.203 1.00 16.69 122 ASN C C 1
ATOM 2964 O O . ASN B 1 125 ? 20.528 30.245 35.494 1.00 15.57 122 ASN C O 1
ATOM 2969 N N . SER B 1 126 ? 18.546 31.332 35.617 1.00 17.35 123 SER C N 1
ATOM 2970 C CA . SER B 1 126 ? 19.170 32.333 36.497 1.00 17.25 123 SER C CA 1
ATOM 2971 C C . SER B 1 126 ? 19.526 31.779 37.845 1.00 18.43 123 SER C C 1
ATOM 2972 O O . SER B 1 126 ? 18.734 30.958 38.401 1.00 20.53 123 SER C O 1
ATOM 2975 N N . THR B 1 127 ? 20.625 32.129 38.487 1.00 18.97 124 THR C N 1
ATOM 2976 C CA . THR B 1 127 ? 20.880 31.714 39.862 1.00 18.45 124 THR C CA 1
ATOM 2977 C C . THR B 1 127 ? 20.020 32.408 40.890 1.00 17.73 124 THR C C 1
ATOM 2978 O O . THR B 1 127 ? 19.955 32.027 42.045 1.00 21.87 124 THR C O 1
ATOM 2982 N N . GLY B 1 128 ? 19.417 33.512 40.503 1.00 18.40 125 GLY C N 1
ATOM 2983 C CA . GLY B 1 128 ? 18.649 34.395 41.325 1.00 19.46 125 GLY C CA 1
ATOM 2984 C C . GLY B 1 128 ? 19.323 35.591 41.919 1.00 16.69 125 GLY C C 1
ATOM 2985 O O . GLY B 1 128 ? 18.744 36.521 42.488 1.00 21.82 125 GLY C O 1
ATOM 2986 N N . GLN B 1 129 ? 20.610 35.724 41.749 1.00 21.89 126 GLN C N 1
ATOM 2987 C CA . GLN B 1 129 ? 21.575 36.607 42.330 1.00 15.36 126 GLN C CA 1
ATOM 2988 C C . GLN B 1 129 ? 22.258 37.310 41.152 1.00 16.17 126 GLN C C 1
ATOM 2989 O O . GLN B 1 129 ? 22.692 36.728 40.202 1.00 25.39 126 GLN C O 1
ATOM 2995 N N . LEU B 1 130 ? 22.328 38.616 41.135 1.00 14.56 127 LEU C N 1
ATOM 2996 C CA . LEU B 1 130 ? 23.038 39.334 40.063 1.00 13.57 127 LEU C CA 1
ATOM 2997 C C . LEU B 1 130 ? 24.431 39.745 40.505 1.00 13.53 127 LEU C C 1
ATOM 2998 O O . LEU B 1 130 ? 24.558 40.493 41.507 1.00 16.76 127 LEU C O 1
ATOM 3003 N N . THR B 1 131 ? 25.443 39.316 39.837 1.00 13.61 128 THR C N 1
ATOM 3004 C CA . THR B 1 131 ? 26.805 39.822 40.031 1.00 14.13 128 THR C CA 1
ATOM 3005 C C . THR B 1 131 ? 26.895 41.184 39.341 1.00 13.02 128 THR C C 1
ATOM 3006 O O . THR B 1 131 ? 26.457 41.284 38.188 1.00 13.16 128 THR C O 1
ATOM 3010 N N . VAL B 1 132 ? 27.430 42.215 39.994 1.00 13.79 129 VAL C N 1
ATOM 3011 C CA . VAL B 1 132 ? 27.616 43.543 39.446 1.00 14.37 129 VAL C CA 1
ATOM 3012 C C . VAL B 1 132 ? 29.063 43.990 39.656 1.00 14.92 129 VAL C C 1
ATOM 3013 O O . VAL B 1 132 ? 29.549 44.148 40.779 1.00 18.60 129 VAL C O 1
ATOM 3017 N N . LEU B 1 133 ? 29.794 44.204 38.551 1.00 14.08 130 LEU C N 1
ATOM 3018 C CA . LEU B 1 133 ? 31.149 44.726 38.577 1.00 15.80 130 LEU C CA 1
ATOM 3019 C C . LEU B 1 133 ? 31.214 46.021 37.786 1.00 15.23 130 LEU C C 1
ATOM 3020 O O . LEU B 1 133 ? 30.994 45.962 36.591 1.00 15.24 130 LEU C O 1
ATOM 3025 N N . SER B 1 134 ? 31.472 47.135 38.444 1.00 18.40 131 SER C N 1
ATOM 3026 C CA . SER B 1 134 ? 31.496 48.435 37.740 1.00 20.44 131 SER C CA 1
ATOM 3027 C C . SER B 1 134 ? 32.499 49.425 38.287 1.00 20.59 131 SER C C 1
ATOM 3028 O O . SER B 1 134 ? 32.908 49.233 39.430 1.00 21.20 131 SER C O 1
ATOM 3031 N N . ASP B 1 135 ? 32.885 50.453 37.538 1.00 21.64 132 ASP C N 1
ATOM 3032 C CA . ASP B 1 135 ? 33.513 51.657 38.146 1.00 21.28 132 ASP C CA 1
ATOM 3033 C C . ASP B 1 135 ? 32.453 52.349 39.002 1.00 17.60 132 ASP C C 1
ATOM 3034 O O . ASP B 1 135 ? 31.259 52.003 39.012 1.00 16.90 132 ASP C O 1
ATOM 3039 N N . ASP B 1 136 ? 32.836 53.383 39.742 1.00 16.10 133 ASP C N 1
ATOM 3040 C CA . ASP B 1 136 ? 31.921 54.184 40.528 1.00 14.84 133 ASP C CA 1
ATOM 3041 C C . ASP B 1 136 ? 30.875 54.768 39.583 1.00 13.42 133 ASP C C 1
ATOM 3042 O O . ASP B 1 136 ? 31.163 55.504 38.635 1.00 16.34 133 ASP C O 1
ATOM 3047 N N . LEU B 1 137 ? 29.612 54.460 39.872 1.00 13.49 134 LEU C N 1
ATOM 3048 C CA . LEU B 1 137 ? 28.529 54.912 39.002 1.00 13.26 134 LEU C CA 1
ATOM 3049 C C . LEU B 1 137 ? 28.203 56.400 39.156 1.00 12.49 134 LEU C C 1
ATOM 3050 O O . LEU B 1 137 ? 27.403 56.922 38.347 1.00 11.68 134 LEU C O 1
ATOM 3055 N N . SER B 1 138 ? 28.810 57.053 40.144 1.00 13.59 135 SER C N 1
ATOM 3056 C CA . SER B 1 138 ? 28.523 58.477 40.332 1.00 14.00 135 SER C CA 1
ATOM 3057 C C . SER B 1 138 ? 28.913 59.315 39.119 1.00 13.04 135 SER C C 1
ATOM 3058 O O . SER B 1 138 ? 28.392 60.423 38.961 1.00 14.85 135 SER C O 1
ATOM 3061 N N . ILE B 1 139 ? 29.791 58.785 38.265 1.00 13.71 136 ILE C N 1
ATOM 3062 C CA . ILE B 1 139 ? 30.153 59.533 37.065 1.00 15.47 136 ILE C CA 1
ATOM 3063 C C . ILE B 1 139 ? 28.959 59.701 36.136 1.00 13.22 136 ILE C C 1
ATOM 3064 O O . ILE B 1 139 ? 29.045 60.527 35.215 1.00 15.45 136 ILE C O 1
ATOM 3069 N N . PHE B 1 140 ? 27.857 58.982 36.278 1.00 11.89 137 PHE C N 1
ATOM 3070 C CA . PHE B 1 140 ? 26.690 59.156 35.399 1.00 10.81 137 PHE C CA 1
ATOM 3071 C C . PHE B 1 140 ? 25.703 60.184 35.905 1.00 11.69 137 PHE C C 1
ATOM 3072 O O . PHE B 1 140 ? 24.671 60.388 35.233 1.00 11.46 137 PHE C O 1
ATOM 3080 N N . ARG B 1 141 ? 25.949 60.817 37.028 1.00 12.24 138 ARG C N 1
ATOM 3081 C CA . ARG B 1 141 ? 25.044 61.876 37.501 1.00 13.19 138 ARG C CA 1
ATOM 3082 C C . ARG B 1 141 ? 24.885 62.922 36.408 1.00 13.35 138 ARG C C 1
ATOM 3083 O O . ARG B 1 141 ? 25.865 63.405 35.827 1.00 13.52 138 ARG C O 1
ATOM 3091 N N . ASP B 1 142 ? 23.634 63.297 36.121 1.00 13.56 139 ASP C N 1
ATOM 3092 C CA . ASP B 1 142 ? 23.300 64.323 35.144 1.00 14.02 139 ASP C CA 1
ATOM 3093 C C . ASP B 1 142 ? 23.784 64.018 33.715 1.00 12.19 139 ASP C C 1
ATOM 3094 O O . ASP B 1 142 ? 23.868 64.944 32.908 1.00 14.81 139 ASP C O 1
ATOM 3103 N N . LYS B 1 143 ? 23.950 62.727 33.400 1.00 11.17 140 LYS C N 1
ATOM 3104 C CA . LYS B 1 143 ? 24.346 62.322 32.050 1.00 10.64 140 LYS C CA 1
ATOM 3105 C C . LYS B 1 143 ? 23.198 61.610 31.348 1.00 10.38 140 LYS C C 1
ATOM 3106 O O . LYS B 1 143 ? 22.367 60.977 32.005 1.00 10.97 140 LYS C O 1
ATOM 3112 N N . HIS B 1 144 ? 23.190 61.721 30.009 1.00 9.85 141 HIS C N 1
ATOM 3113 C CA . HIS B 1 144 ? 22.385 60.875 29.159 1.00 9.36 141 HIS C CA 1
ATOM 3114 C C . HIS B 1 144 ? 23.044 59.496 29.053 1.00 9.36 141 HIS C C 1
ATOM 3115 O O . HIS B 1 144 ? 24.137 59.396 28.500 1.00 10.47 141 HIS C O 1
ATOM 3122 N N . VAL B 1 145 ? 22.393 58.458 29.549 1.00 8.84 142 VAL C N 1
ATOM 3123 C CA . VAL B 1 145 ? 22.923 57.106 29.603 1.00 8.53 142 VAL C CA 1
ATOM 3124 C C . VAL B 1 145 ? 22.151 56.207 28.669 1.00 7.85 142 VAL C C 1
ATOM 3125 O O . VAL B 1 145 ? 20.917 56.143 28.722 1.00 8.71 142 VAL C O 1
ATOM 3129 N N . LEU B 1 146 ? 22.878 55.432 27.867 1.00 7.82 143 LEU C N 1
ATOM 3130 C CA . LEU B 1 146 ? 22.335 54.353 27.038 1.00 8.27 143 LEU C CA 1
ATOM 3131 C C . LEU B 1 146 ? 22.981 53.024 27.467 1.00 7.81 143 LEU C C 1
ATOM 3132 O O . LEU B 1 146 ? 24.203 52.889 27.321 1.00 8.49 143 LEU C O 1
ATOM 3137 N N . ILE B 1 147 ? 22.196 52.114 27.982 1.00 7.75 144 ILE C N 1
ATOM 3138 C CA . ILE B 1 147 ? 22.672 50.767 28.308 1.00 7.51 144 ILE C CA 1
ATOM 3139 C C . ILE B 1 147 ? 22.563 49.908 27.068 1.00 8.71 144 ILE C C 1
ATOM 3140 O O . ILE B 1 147 ? 21.501 49.879 26.450 1.00 11.03 144 ILE C O 1
ATOM 3145 N N . VAL B 1 148 ? 23.662 49.194 26.741 1.00 7.63 145 VAL C N 1
ATOM 3146 C CA . VAL B 1 148 ? 23.718 48.330 25.581 1.00 8.18 145 VAL C CA 1
ATOM 3147 C C . VAL B 1 148 ? 23.811 46.850 26.060 1.00 8.64 145 VAL C C 1
ATOM 3148 O O . VAL B 1 148 ? 24.721 46.478 26.760 1.00 9.68 145 VAL C O 1
ATOM 3152 N N . GLU B 1 149 ? 22.809 46.091 25.599 1.00 8.62 146 GLU C N 1
ATOM 3153 C CA . GLU B 1 149 ? 22.630 44.705 25.983 1.00 8.26 146 GLU C CA 1
ATOM 3154 C C . GLU B 1 149 ? 22.420 43.804 24.769 1.00 7.50 146 GLU C C 1
ATOM 3155 O O . GLU B 1 149 ? 21.941 44.240 23.730 1.00 8.00 146 GLU C O 1
ATOM 3166 N N . ASP B 1 150 ? 22.802 42.519 24.899 1.00 7.88 147 ASP C N 1
ATOM 3167 C CA . ASP B 1 150 ? 22.595 41.566 23.811 1.00 7.93 147 ASP C CA 1
ATOM 3168 C C . ASP B 1 150 ? 21.135 41.032 23.788 1.00 7.50 147 ASP C C 1
ATOM 3169 O O . ASP B 1 150 ? 20.529 40.928 22.700 1.00 7.95 147 ASP C O 1
ATOM 3174 N N . ILE B 1 151 ? 20.563 40.703 24.936 1.00 7.89 148 ILE C N 1
ATOM 3175 C CA . ILE B 1 151 ? 19.193 40.182 24.996 1.00 8.03 148 ILE C CA 1
ATOM 3176 C C . ILE B 1 151 ? 18.565 40.620 26.303 1.00 8.40 148 ILE C C 1
ATOM 3177 O O . ILE B 1 151 ? 19.227 40.654 27.359 1.00 9.24 148 ILE C O 1
ATOM 3182 N N . VAL B 1 152 ? 17.259 40.906 26.230 1.00 8.69 149 VAL C N 1
ATOM 3183 C CA . VAL B 1 152 ? 16.338 40.987 27.380 1.00 8.75 149 VAL C CA 1
ATOM 3184 C C . VAL B 1 152 ? 15.407 39.792 27.295 1.00 9.43 149 VAL C C 1
ATOM 3185 O O . VAL B 1 152 ? 14.770 39.581 26.252 1.00 9.96 149 VAL C O 1
ATOM 3189 N N . ASP B 1 153 ? 15.346 39.023 28.370 1.00 9.15 150 ASP C N 1
ATOM 3190 C CA . ASP B 1 153 ? 14.566 37.809 28.449 1.00 9.90 150 ASP C CA 1
ATOM 3191 C C . ASP B 1 153 ? 13.562 37.956 29.615 1.00 10.76 150 ASP C C 1
ATOM 3192 O O . ASP B 1 153 ? 12.444 38.474 29.424 1.00 11.59 150 ASP C O 1
ATOM 3197 N N . THR B 1 154 ? 13.968 37.596 30.837 1.00 10.84 151 THR C N 1
ATOM 3198 C CA . THR B 1 154 ? 13.096 37.827 32.002 1.00 10.89 151 THR C CA 1
ATOM 3199 C C . THR B 1 154 ? 13.037 39.275 32.439 1.00 10.95 151 THR C C 1
ATOM 3200 O O . THR B 1 154 ? 12.078 39.634 33.147 1.00 12.18 151 THR C O 1
ATOM 3204 N N . GLY B 1 155 ? 14.049 40.089 32.076 1.00 10.22 152 GLY C N 1
ATOM 3205 C CA . GLY B 1 155 ? 14.120 41.444 32.570 1.00 11.03 152 GLY C CA 1
ATOM 3206 C C . GLY B 1 155 ? 14.845 41.681 33.881 1.00 10.49 152 GLY C C 1
ATOM 3207 O O . GLY B 1 155 ? 15.069 42.795 34.301 1.00 10.82 152 GLY C O 1
ATOM 3208 N N . PHE B 1 156 ? 15.256 40.674 34.590 1.00 10.84 153 PHE C N 1
ATOM 3209 C CA . PHE B 1 156 ? 15.892 40.670 35.860 1.00 10.72 153 PHE C CA 1
ATOM 3210 C C . PHE B 1 156 ? 17.195 41.485 35.776 1.00 9.77 153 PHE C C 1
ATOM 3211 O O . PHE B 1 156 ? 17.412 42.367 36.596 1.00 11.27 153 PHE C O 1
ATOM 3219 N N . THR B 1 157 ? 18.061 41.156 34.825 1.00 10.15 154 THR C N 1
ATOM 3220 C CA . THR B 1 157 ? 19.377 41.810 34.773 1.00 9.42 154 THR C CA 1
ATOM 3221 C C . THR B 1 157 ? 19.216 43.327 34.718 1.00 9.64 154 THR C C 1
ATOM 3222 O O . THR B 1 157 ? 19.843 44.083 35.474 1.00 9.99 154 THR C O 1
ATOM 3226 N N . LEU B 1 158 ? 18.399 43.814 33.754 1.00 9.33 155 LEU C N 1
ATOM 3227 C CA . LEU B 1 158 ? 18.303 45.265 33.592 1.00 9.42 155 LEU C CA 1
ATOM 3228 C C . LEU B 1 158 ? 17.356 45.940 34.551 1.00 10.00 155 LEU C C 1
ATOM 3229 O O . LEU B 1 158 ? 17.458 47.160 34.784 1.00 10.51 155 LEU C O 1
ATOM 3234 N N . THR B 1 159 ? 16.458 45.218 35.190 1.00 11.33 156 THR C N 1
ATOM 3235 C CA . THR B 1 159 ? 15.655 45.805 36.281 1.00 11.58 156 THR C CA 1
ATOM 3236 C C . THR B 1 159 ? 16.548 46.053 37.480 1.00 11.24 156 THR C C 1
ATOM 3237 O O . THR B 1 159 ? 16.559 47.151 37.998 1.00 12.23 156 THR C O 1
ATOM 3241 N N . GLU B 1 160 ? 17.326 45.040 37.882 1.00 11.66 157 GLU C N 1
ATOM 3242 C CA . GLU B 1 160 ? 18.228 45.213 39.027 1.00 12.21 157 GLU C CA 1
ATOM 3243 C C . GLU B 1 160 ? 19.297 46.278 38.747 1.00 12.07 157 GLU C C 1
ATOM 3244 O O . GLU B 1 160 ? 19.547 47.158 39.563 1.00 13.07 157 GLU C O 1
ATOM 3250 N N . PHE B 1 161 ? 19.975 46.219 37.616 1.00 11.00 158 PHE C N 1
ATOM 3251 C CA . PHE B 1 161 ? 21.015 47.207 37.340 1.00 11.42 158 PHE C CA 1
ATOM 3252 C C . PHE B 1 161 ? 20.400 48.593 37.141 1.00 11.00 158 PHE C C 1
ATOM 3253 O O . PHE B 1 161 ? 20.970 49.599 37.582 1.00 12.74 158 PHE C O 1
ATOM 3261 N N . GLY B 1 162 ? 19.202 48.674 36.539 1.00 11.09 159 GLY C N 1
ATOM 3262 C CA . GLY B 1 162 ? 18.509 49.951 36.353 1.00 11.16 159 GLY C CA 1
ATOM 3263 C C . GLY B 1 162 ? 18.347 50.682 37.685 1.00 12.39 159 GLY C C 1
ATOM 3264 O O . GLY B 1 162 ? 18.522 51.915 37.796 1.00 12.04 159 GLY C O 1
ATOM 3265 N N . GLU B 1 163 ? 18.005 49.948 38.752 1.00 12.50 160 GLU C N 1
ATOM 3266 C CA . GLU B 1 163 ? 17.814 50.590 40.030 1.00 14.17 160 GLU C CA 1
ATOM 3267 C C . GLU B 1 163 ? 19.117 51.178 40.600 1.00 13.69 160 GLU C C 1
ATOM 3268 O O . GLU B 1 163 ? 19.107 52.258 41.203 1.00 13.96 160 GLU C O 1
ATOM 3274 N N . ARG B 1 164 ? 20.228 50.484 40.382 1.00 14.20 161 ARG C N 1
ATOM 3275 C CA . ARG B 1 164 ? 21.484 51.025 40.827 1.00 15.46 161 ARG C CA 1
ATOM 3276 C C . ARG B 1 164 ? 21.816 52.329 40.083 1.00 14.91 161 ARG C C 1
ATOM 3277 O O . ARG B 1 164 ? 22.353 53.265 40.692 1.00 15.59 161 ARG C O 1
ATOM 3285 N N . LEU B 1 165 ? 21.574 52.378 38.797 1.00 12.67 162 LEU C N 1
ATOM 3286 C CA . LEU B 1 165 ? 21.858 53.588 38.042 1.00 12.73 162 LEU C CA 1
ATOM 3287 C C . LEU B 1 165 ? 20.880 54.704 38.449 1.00 12.33 162 LEU C C 1
ATOM 3288 O O . LEU B 1 165 ? 21.339 55.864 38.535 1.00 13.82 162 LEU C O 1
ATOM 3297 N N . LYS B 1 166 ? 19.588 54.408 38.651 1.00 12.03 163 LYS C N 1
ATOM 3298 C CA . LYS B 1 166 ? 18.717 55.523 39.074 1.00 12.61 163 LYS C CA 1
ATOM 3299 C C . LYS B 1 166 ? 19.240 56.233 40.329 1.00 12.45 163 LYS C C 1
ATOM 3300 O O . LYS B 1 166 ? 19.021 57.455 40.474 1.00 14.95 163 LYS C O 1
ATOM 3306 N N . ALA B 1 167 ? 19.888 55.497 41.202 1.00 12.91 164 ALA C N 1
ATOM 3307 C CA . ALA B 1 167 ? 20.312 56.050 42.485 1.00 13.51 164 ALA C CA 1
ATOM 3308 C C . ALA B 1 167 ? 21.351 57.138 42.357 1.00 14.30 164 ALA C C 1
ATOM 3309 O O . ALA B 1 167 ? 21.573 57.923 43.288 1.00 16.41 164 ALA C O 1
ATOM 3311 N N . VAL B 1 168 ? 22.025 57.248 41.231 1.00 13.25 165 VAL C N 1
ATOM 3312 C CA . VAL B 1 168 ? 23.028 58.292 41.063 1.00 13.67 165 VAL C CA 1
ATOM 3313 C C . VAL B 1 168 ? 22.488 59.480 40.296 1.00 13.51 165 VAL C C 1
ATOM 3314 O O . VAL B 1 168 ? 23.243 60.427 40.042 1.00 17.06 165 VAL C O 1
ATOM 3318 N N . GLY B 1 169 ? 21.202 59.497 39.934 1.00 13.86 166 GLY C N 1
ATOM 3319 C CA . GLY B 1 169 ? 20.671 60.701 39.320 1.00 15.63 166 GLY C CA 1
ATOM 3320 C C . GLY B 1 169 ? 21.088 61.008 37.874 1.00 13.03 166 GLY C C 1
ATOM 3321 O O . GLY B 1 169 ? 21.446 62.173 37.554 1.00 13.86 166 GLY C O 1
ATOM 3322 N N . PRO B 1 170 ? 21.013 60.068 36.929 1.00 13.23 167 PRO C N 1
ATOM 3323 C CA . PRO B 1 170 ? 21.301 60.369 35.497 1.00 13.53 167 PRO C CA 1
ATOM 3324 C C . PRO B 1 170 ? 20.245 61.351 34.966 1.00 11.58 167 PRO C C 1
ATOM 3325 O O . PRO B 1 170 ? 19.138 61.428 35.495 1.00 14.05 167 PRO C O 1
ATOM 3329 N N . LYS B 1 171 ? 20.598 62.034 33.889 1.00 11.12 168 LYS C N 1
ATOM 3330 C CA . LYS B 1 171 ? 19.642 62.887 33.187 1.00 11.81 168 LYS C CA 1
ATOM 3331 C C . LYS B 1 171 ? 18.614 62.092 32.400 1.00 12.09 168 LYS C C 1
ATOM 3332 O O . LYS B 1 171 ? 17.422 62.464 32.392 1.00 12.47 168 LYS C O 1
ATOM 3338 N N . SER B 1 172 ? 19.027 61.020 31.740 1.00 10.63 169 SER C N 1
ATOM 3339 C CA . SER B 1 172 ? 18.092 60.141 31.031 1.00 10.04 169 SER C CA 1
ATOM 3340 C C . SER B 1 172 ? 18.680 58.734 31.038 1.00 9.27 169 SER C C 1
ATOM 3341 O O . SER B 1 172 ? 19.903 58.593 31.171 1.00 9.98 169 SER C O 1
ATOM 3344 N N . MET B 1 173 ? 17.813 57.731 30.904 1.00 9.52 170 MET C N 1
ATOM 3345 C CA . MET B 1 173 ? 18.225 56.311 30.803 1.00 9.58 170 MET C CA 1
ATOM 3346 C C . MET B 1 173 ? 17.397 55.636 29.723 1.00 9.49 170 MET C C 1
ATOM 3347 O O . MET B 1 173 ? 16.168 55.623 29.790 1.00 10.54 170 MET C O 1
ATOM 3352 N N . ARG B 1 174 ? 18.111 55.034 28.781 1.00 8.88 171 ARG C N 1
ATOM 3353 C CA . ARG B 1 174 ? 17.490 54.231 27.730 1.00 8.19 171 ARG C CA 1
ATOM 3354 C C . ARG B 1 174 ? 18.243 52.885 27.640 1.00 7.63 171 ARG C C 1
ATOM 3355 O O . ARG B 1 174 ? 19.373 52.756 28.095 1.00 8.73 171 ARG C O 1
ATOM 3363 N N . ILE B 1 175 ? 17.582 51.958 26.952 1.00 8.44 172 ILE C N 1
ATOM 3364 C CA . ILE B 1 175 ? 18.114 50.608 26.695 1.00 7.98 172 ILE C CA 1
ATOM 3365 C C . ILE B 1 175 ? 18.192 50.348 25.198 1.00 8.29 172 ILE C C 1
ATOM 3366 O O . ILE B 1 175 ? 17.140 50.489 24.504 1.00 8.52 172 ILE C O 1
ATOM 3371 N N . ALA B 1 176 ? 19.328 49.894 24.706 1.00 7.53 173 ALA C N 1
ATOM 3372 C CA . ALA B 1 176 ? 19.467 49.261 23.379 1.00 7.92 173 ALA C CA 1
ATOM 3373 C C . ALA B 1 176 ? 19.684 47.784 23.649 1.00 8.16 173 ALA C C 1
ATOM 3374 O O . ALA B 1 176 ? 20.622 47.424 24.385 1.00 9.60 173 ALA C O 1
ATOM 3376 N N . THR B 1 177 ? 18.868 46.923 23.023 1.00 7.66 174 THR C N 1
ATOM 3377 C CA . THR B 1 177 ? 19.093 45.467 23.142 1.00 7.72 174 THR C CA 1
ATOM 3378 C C . THR B 1 177 ? 18.936 44.858 21.775 1.00 7.82 174 THR C C 1
ATOM 3379 O O . THR B 1 177 ? 17.973 45.140 21.044 1.00 7.97 174 THR C O 1
ATOM 3383 N N . LEU B 1 178 ? 19.856 44.010 21.373 1.00 7.26 175 LEU C N 1
ATOM 3384 C CA . LEU B 1 178 ? 19.798 43.416 20.055 1.00 7.37 175 LEU C CA 1
ATOM 3385 C C . LEU B 1 178 ? 18.520 42.565 19.908 1.00 7.43 175 LEU C C 1
ATOM 3386 O O . LEU B 1 178 ? 17.849 42.646 18.877 1.00 7.86 175 LEU C O 1
ATOM 3391 N N . VAL B 1 179 ? 18.222 41.769 20.913 1.00 7.74 176 VAL C N 1
ATOM 3392 C CA . VAL B 1 179 ? 17.116 40.853 20.928 1.00 7.75 176 VAL C CA 1
ATOM 3393 C C . VAL B 1 179 ? 16.213 41.082 22.110 1.00 7.96 176 VAL C C 1
ATOM 3394 O O . VAL B 1 179 ? 16.707 41.340 23.246 1.00 8.31 176 VAL C O 1
ATOM 3398 N N . GLU B 1 180 ? 14.906 40.952 21.946 1.00 8.16 177 GLU C N 1
ATOM 3399 C CA . GLU B 1 180 ? 13.938 40.827 23.043 1.00 9.00 177 GLU C CA 1
ATOM 3400 C C . GLU B 1 180 ? 13.180 39.546 22.793 1.00 8.95 177 GLU C C 1
ATOM 3401 O O . GLU B 1 180 ? 12.708 39.262 21.691 1.00 10.82 177 GLU C O 1
ATOM 3407 N N . LYS B 1 181 ? 13.044 38.749 23.849 1.00 9.04 178 LYS C N 1
ATOM 3408 C CA . LYS B 1 181 ? 12.353 37.473 23.729 1.00 9.61 178 LYS C CA 1
ATOM 3409 C C . LYS B 1 181 ? 10.880 37.582 24.135 1.00 10.17 178 LYS C C 1
ATOM 3410 O O . LYS B 1 181 ? 10.582 38.232 25.163 1.00 11.67 178 LYS C O 1
ATOM 3416 N N . ARG B 1 182 ? 10.024 36.953 23.367 1.00 10.49 179 ARG C N 1
ATOM 3417 C CA . ARG B 1 182 ? 8.598 36.824 23.691 1.00 11.13 179 ARG C CA 1
ATOM 3418 C C . ARG B 1 182 ? 8.446 35.665 24.654 1.00 11.56 179 ARG C C 1
ATOM 3419 O O . ARG B 1 182 ? 8.606 34.510 24.281 1.00 14.77 179 ARG C O 1
ATOM 3427 N N . THR B 1 183 ? 8.177 35.957 25.908 1.00 12.71 180 THR C N 1
ATOM 3428 C CA . THR B 1 183 ? 8.128 34.914 26.934 1.00 13.98 180 THR C CA 1
ATOM 3429 C C . THR B 1 183 ? 7.234 35.316 28.095 1.00 16.12 180 THR C C 1
ATOM 3430 O O . THR B 1 183 ? 7.283 36.458 28.563 1.00 16.45 180 THR C O 1
ATOM 3434 N N . ASP B 1 184 ? 6.482 34.357 28.603 1.00 16.54 181 ASP C N 1
ATOM 3435 C CA . ASP B 1 184 ? 5.684 34.636 29.813 1.00 19.76 181 ASP C CA 1
ATOM 3436 C C . ASP B 1 184 ? 6.557 34.805 31.046 1.00 18.48 181 ASP C C 1
ATOM 3437 O O . ASP B 1 184 ? 6.002 35.172 32.059 1.00 24.19 181 ASP C O 1
ATOM 3446 N N . ARG B 1 185 ? 7.851 34.525 30.981 1.00 17.43 182 ARG C N 1
ATOM 3447 C CA . ARG B 1 185 ? 8.770 34.753 32.078 1.00 17.47 182 ARG C CA 1
ATOM 3448 C C . ARG B 1 185 ? 9.141 36.237 32.219 1.00 17.04 182 ARG C C 1
ATOM 3449 O O . ARG B 1 185 ? 9.807 36.632 33.182 1.00 19.05 182 ARG C O 1
ATOM 3457 N N . SER B 1 186 ? 8.801 37.102 31.271 1.00 15.29 183 SER C N 1
ATOM 3458 C CA . SER B 1 186 ? 9.206 38.514 31.245 1.00 15.24 183 SER C CA 1
ATOM 3459 C C . SER B 1 186 ? 8.465 39.281 32.348 1.00 16.34 183 SER C C 1
ATOM 3460 O O . SER B 1 186 ? 7.247 39.067 32.545 1.00 18.91 183 SER C O 1
ATOM 3463 N N . ASN B 1 187 ? 9.157 40.201 33.019 1.00 15.93 184 ASN C N 1
ATOM 3464 C CA . ASN B 1 187 ? 8.557 41.112 33.982 1.00 16.05 184 ASN C CA 1
ATOM 3465 C C . ASN B 1 187 ? 8.098 42.399 33.296 1.00 17.23 184 ASN C C 1
ATOM 3466 O O . ASN B 1 187 ? 7.759 43.362 34.006 1.00 19.83 184 ASN C O 1
ATOM 3471 N N . SER B 1 188 ? 8.041 42.408 31.974 1.00 17.20 185 SER C N 1
ATOM 3472 C CA . SER B 1 188 ? 7.560 43.516 31.157 1.00 18.02 185 SER C CA 1
ATOM 3473 C C . SER B 1 188 ? 8.611 44.611 30.937 1.00 16.37 185 SER C C 1
ATOM 3474 O O . SER B 1 188 ? 8.339 45.582 30.221 1.00 18.74 185 SER C O 1
ATOM 3477 N N . LEU B 1 189 ? 9.832 44.512 31.490 1.00 14.06 186 LEU C N 1
ATOM 3478 C CA . LEU B 1 189 ? 10.911 45.439 31.058 1.00 12.50 186 LEU C CA 1
ATOM 3479 C C . LEU B 1 189 ? 11.202 45.222 29.586 1.00 11.10 186 LEU C C 1
ATOM 3480 O O . LEU B 1 189 ? 11.367 44.103 29.144 1.00 12.47 186 LEU C O 1
ATOM 3485 N N . LYS B 1 190 ? 11.284 46.325 28.870 1.00 11.09 187 LYS C N 1
ATOM 3486 C CA . LYS B 1 190 ? 11.590 46.243 27.433 1.00 12.51 187 LYS C CA 1
ATOM 3487 C C . LYS B 1 190 ? 12.475 47.418 27.021 1.00 10.60 187 LYS C C 1
ATOM 3488 O O . LYS B 1 190 ? 12.545 48.462 27.681 1.00 11.79 187 LYS C O 1
ATOM 3494 N N . GLY B 1 191 ? 13.185 47.185 25.903 1.00 9.30 188 GLY C N 1
ATOM 3495 C CA . GLY B 1 191 ? 14.124 48.184 25.427 1.00 9.45 188 GLY C CA 1
ATOM 3496 C C . GLY B 1 191 ? 13.514 49.317 24.620 1.00 8.59 188 GLY C C 1
ATOM 3497 O O . GLY B 1 191 ? 12.366 49.263 24.127 1.00 9.65 188 GLY C O 1
ATOM 3498 N N . ASP B 1 192 ? 14.321 50.351 24.428 1.00 8.33 189 ASP C N 1
ATOM 3499 C CA . ASP B 1 192 ? 13.996 51.514 23.594 1.00 8.43 189 ASP C CA 1
ATOM 3500 C C . ASP B 1 192 ? 14.476 51.350 22.162 1.00 8.49 189 ASP C C 1
ATOM 3501 O O . ASP B 1 192 ? 13.785 51.845 21.254 1.00 9.95 189 ASP C O 1
ATOM 3506 N N . PHE B 1 193 ? 15.666 50.778 21.958 1.00 7.89 190 PHE C N 1
ATOM 3507 C CA . PHE B 1 193 ? 16.213 50.506 20.606 1.00 8.04 190 PHE C CA 1
ATOM 3508 C C . PHE B 1 193 ? 16.426 49.021 20.503 1.00 7.85 190 PHE C C 1
ATOM 3509 O O . PHE B 1 193 ? 17.413 48.512 21.067 1.00 9.08 190 PHE C O 1
ATOM 3517 N N . VAL B 1 194 ? 15.492 48.316 19.855 1.00 8.06 191 VAL C N 1
ATOM 3518 C CA . VAL B 1 194 ? 15.487 46.840 19.894 1.00 8.01 191 VAL C CA 1
ATOM 3519 C C . VAL B 1 194 ? 15.644 46.319 18.484 1.00 7.61 191 VAL C C 1
ATOM 3520 O O . VAL B 1 194 ? 14.939 46.700 17.565 1.00 8.05 191 VAL C O 1
ATOM 3524 N N . GLY B 1 195 ? 16.608 45.381 18.297 1.00 7.49 192 GLY C N 1
ATOM 3525 C CA . GLY B 1 195 ? 16.808 44.815 16.974 1.00 7.70 192 GLY C CA 1
ATOM 3526 C C . GLY B 1 195 ? 15.695 43.884 16.513 1.00 7.52 192 GLY C C 1
ATOM 3527 O O . GLY B 1 195 ? 15.076 44.115 15.445 1.00 8.73 192 GLY C O 1
ATOM 3528 N N . PHE B 1 196 ? 15.446 42.839 17.289 1.00 7.53 193 PHE C N 1
ATOM 3529 C CA . PHE B 1 196 ? 14.598 41.740 16.878 1.00 7.87 193 PHE C CA 1
ATOM 3530 C C . PHE B 1 196 ? 13.716 41.283 18.031 1.00 8.08 193 PHE C C 1
ATOM 3531 O O . PHE B 1 196 ? 14.190 41.183 19.166 1.00 9.15 193 PHE C O 1
ATOM 3539 N N . SER B 1 197 ? 12.470 40.953 17.749 1.00 8.34 194 SER C N 1
ATOM 3540 C CA . SER B 1 197 ? 11.567 40.209 18.606 1.00 8.66 194 SER C CA 1
ATOM 3541 C C . SER B 1 197 ? 11.556 38.730 18.172 1.00 8.64 194 SER C C 1
ATOM 3542 O O . SER B 1 197 ? 11.273 38.475 16.986 1.00 9.17 194 SER C O 1
ATOM 3545 N N . ILE B 1 198 ? 11.867 37.792 19.067 1.00 8.51 195 ILE C N 1
ATOM 3546 C CA . ILE B 1 198 ? 11.965 36.380 18.755 1.00 8.64 195 ILE C CA 1
ATOM 3547 C C . ILE B 1 198 ? 11.081 35.573 19.717 1.00 9.96 195 ILE C C 1
ATOM 3548 O O . ILE B 1 198 ? 10.726 36.025 20.799 1.00 9.85 195 ILE C O 1
ATOM 3553 N N . GLU B 1 199 ? 10.787 34.350 19.284 1.00 10.28 196 GLU C N 1
ATOM 3554 C CA . GLU B 1 199 ? 10.022 33.402 20.119 1.00 11.00 196 GLU C CA 1
ATOM 3555 C C . GLU B 1 199 ? 10.849 32.909 21.293 1.00 11.46 196 GLU C C 1
ATOM 3556 O O . GLU B 1 199 ? 12.040 33.184 21.397 1.00 11.13 196 GLU C O 1
ATOM 3562 N N . ASP B 1 200 ? 10.189 32.165 22.177 1.00 11.38 197 ASP C N 1
ATOM 3563 C CA . ASP B 1 200 ? 10.816 31.670 23.404 1.00 11.79 197 ASP C CA 1
ATOM 3564 C C . ASP B 1 200 ? 11.676 30.445 23.154 1.00 12.05 197 ASP C C 1
ATOM 3565 O O . ASP B 1 200 ? 11.258 29.330 23.377 1.00 16.27 197 ASP C O 1
ATOM 3570 N N . VAL B 1 201 ? 12.900 30.700 22.710 1.00 12.30 198 VAL C N 1
ATOM 3571 C CA . VAL B 1 201 ? 13.911 29.684 22.464 1.00 13.11 198 VAL C CA 1
ATOM 3572 C C . VAL B 1 201 ? 15.250 30.192 23.050 1.00 10.73 198 VAL C C 1
ATOM 3573 O O . VAL B 1 201 ? 15.438 31.412 23.005 1.00 11.58 198 VAL C O 1
ATOM 3577 N N . TRP B 1 202 ? 16.140 29.304 23.485 1.00 11.74 199 TRP C N 1
ATOM 3578 C CA . TRP B 1 202 ? 17.445 29.682 24.010 1.00 10.86 199 TRP C CA 1
ATOM 3579 C C . TRP B 1 202 ? 18.430 29.776 22.843 1.00 10.51 199 TRP C C 1
ATOM 3580 O O . TRP B 1 202 ? 18.683 28.799 22.150 1.00 13.33 199 TRP C O 1
ATOM 3591 N N . ILE B 1 203 ? 18.911 30.995 22.633 1.00 9.20 200 ILE C N 1
ATOM 3592 C CA . ILE B 1 203 ? 19.824 31.246 21.503 1.00 8.87 200 ILE C CA 1
ATOM 3593 C C . ILE B 1 203 ? 21.293 31.142 21.927 1.00 8.09 200 ILE C C 1
ATOM 3594 O O . ILE B 1 203 ? 21.639 31.432 23.084 1.00 9.15 200 ILE C O 1
ATOM 3599 N N . VAL B 1 204 ? 22.119 30.773 20.954 1.00 8.39 201 VAL C N 1
ATOM 3600 C CA . VAL B 1 204 ? 23.573 30.673 21.106 1.00 8.30 201 VAL C CA 1
ATOM 3601 C C . VAL B 1 204 ? 24.241 31.163 19.828 1.00 8.29 201 VAL C C 1
ATOM 3602 O O . VAL B 1 204 ? 23.615 31.116 18.774 1.00 10.04 201 VAL C O 1
ATOM 3606 N N . GLY B 1 205 ? 25.496 31.571 19.905 1.00 8.02 202 GLY C N 1
ATOM 3607 C CA . GLY B 1 205 ? 26.195 32.098 18.749 1.00 8.01 202 GLY C CA 1
ATOM 3608 C C . GLY B 1 205 ? 26.198 33.613 18.766 1.00 8.45 202 GLY C C 1
ATOM 3609 O O . GLY B 1 205 ? 25.360 34.228 19.422 1.00 8.70 202 GLY C O 1
ATOM 3610 N N . CYS B 1 206 ? 27.151 34.234 18.069 1.00 8.27 203 CYS C N 1
ATOM 3611 C CA . CYS B 1 206 ? 27.159 35.688 17.944 1.00 9.23 203 CYS C CA 1
ATOM 3612 C C . CYS B 1 206 ? 27.105 36.375 19.292 1.00 8.50 203 CYS C C 1
ATOM 3613 O O . CYS B 1 206 ? 26.285 37.243 19.555 1.00 10.04 203 CYS C O 1
ATOM 3618 N N . CYS B 1 207 ? 27.996 35.891 20.189 1.00 8.18 204 CYS C N 1
ATOM 3619 C CA . CYS B 1 207 ? 28.180 36.349 21.577 1.00 8.17 204 CYS C CA 1
ATOM 3620 C C . CYS B 1 207 ? 27.196 35.733 22.563 1.00 8.15 204 CYS C C 1
ATOM 3621 O O . CYS B 1 207 ? 27.429 35.844 23.780 1.00 9.02 204 CYS C O 1
ATOM 3624 N N . TYR B 1 208 ? 26.095 35.121 22.121 1.00 8.18 205 TYR C N 1
ATOM 3625 C CA . TYR B 1 208 ? 25.151 34.422 23.018 1.00 8.16 205 TYR C CA 1
ATOM 3626 C C . TYR B 1 208 ? 25.786 33.099 23.452 1.00 7.91 205 TYR C C 1
ATOM 3627 O O . TYR B 1 208 ? 26.068 32.234 22.614 1.00 9.2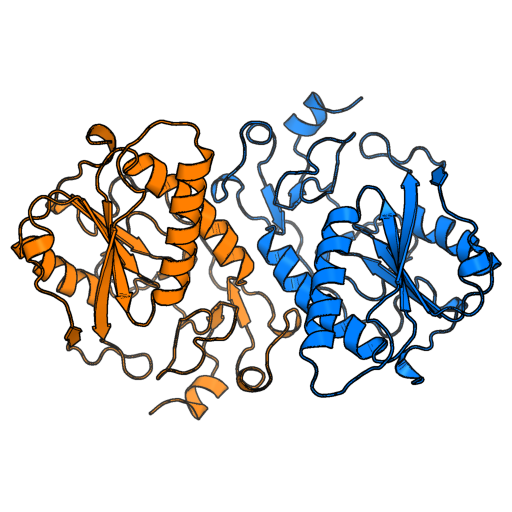2 205 TYR C O 1
ATOM 3636 N N . ASP B 1 209 ? 26.044 32.918 24.750 1.00 8.05 206 ASP C N 1
ATOM 3637 C CA . ASP B 1 209 ? 26.747 31.711 25.207 1.00 7.97 206 ASP C CA 1
ATOM 3638 C C . ASP B 1 209 ? 25.846 30.735 25.944 1.00 8.24 206 ASP C C 1
ATOM 3639 O O . ASP B 1 209 ? 24.788 31.082 26.464 1.00 9.43 206 ASP C O 1
ATOM 3644 N N . PHE B 1 210 ? 26.336 29.498 26.036 1.00 8.57 207 PHE C N 1
ATOM 3645 C CA . PHE B 1 210 ? 25.834 28.509 26.983 1.00 8.92 207 PHE C CA 1
ATOM 3646 C C . PHE B 1 210 ? 27.076 28.069 27.772 1.00 9.55 207 PHE C C 1
ATOM 3647 O O . PHE B 1 210 ? 27.954 27.404 27.203 1.00 9.73 207 PHE C O 1
ATOM 3655 N N . ASN B 1 211 ? 27.185 28.475 29.050 1.00 9.55 208 ASN C N 1
ATOM 3656 C CA . ASN B 1 211 ? 28.352 28.178 29.892 1.00 10.01 208 ASN C CA 1
ATOM 3657 C C . ASN B 1 211 ? 29.655 28.529 29.169 1.00 8.69 208 ASN C C 1
ATOM 3658 O O . ASN B 1 211 ? 30.623 27.781 29.186 1.00 9.97 208 ASN C O 1
ATOM 3663 N N . GLU B 1 212 ? 29.673 29.727 28.580 1.00 9.24 209 GLU C N 1
ATOM 3664 C CA . GLU B 1 212 ? 30.844 30.330 27.926 1.00 8.50 209 GLU C CA 1
ATOM 3665 C C . GLU B 1 212 ? 31.104 29.734 26.549 1.00 8.58 209 GLU C C 1
ATOM 3666 O O . GLU B 1 212 ? 32.057 30.231 25.878 1.00 9.62 209 GLU C O 1
ATOM 3672 N N . MET B 1 213 ? 30.375 28.756 26.064 1.00 8.59 210 MET C N 1
ATOM 3673 C CA . MET B 1 213 ? 30.535 28.161 24.726 1.00 8.36 210 MET C CA 1
ATOM 3674 C C . MET B 1 213 ? 29.672 28.904 23.701 1.00 7.78 210 MET C C 1
ATOM 3675 O O . MET B 1 213 ? 28.578 29.409 24.039 1.00 8.67 210 MET C O 1
ATOM 3680 N N . PHE B 1 214 ? 30.132 28.927 22.466 1.00 7.85 211 PHE C N 1
ATOM 3681 C CA . PHE B 1 214 ? 29.482 29.391 21.251 1.00 7.75 211 PHE C CA 1
ATOM 3682 C C . PHE B 1 214 ? 29.614 30.888 20.948 1.00 8.09 211 PHE C C 1
ATOM 3683 O O . PHE B 1 214 ? 29.121 31.340 19.917 1.00 8.50 211 PHE C O 1
ATOM 3691 N N . ARG B 1 215 ? 30.322 31.661 21.782 1.00 7.98 212 ARG C N 1
ATOM 3692 C CA . ARG B 1 215 ? 30.330 33.114 21.560 1.00 7.39 212 ARG C CA 1
ATOM 3693 C C . ARG B 1 215 ? 30.909 33.488 20.198 1.00 7.57 212 ARG C C 1
ATOM 3694 O O . ARG B 1 215 ? 30.442 34.468 19.582 1.00 8.11 212 ARG C O 1
ATOM 3702 N N . ASP B 1 216 ? 31.949 32.787 19.733 1.00 7.80 213 ASP C N 1
ATOM 3703 C CA . ASP B 1 216 ? 32.671 33.163 18.510 1.00 7.65 213 ASP C CA 1
ATOM 3704 C C . ASP B 1 216 ? 32.001 32.725 17.237 1.00 7.62 213 ASP C C 1
ATOM 3705 O O . ASP B 1 216 ? 32.445 33.109 16.130 1.00 9.02 213 ASP C O 1
ATOM 3710 N N . PHE B 1 217 ? 30.960 31.894 17.304 1.00 8.00 214 PHE C N 1
ATOM 3711 C CA . PHE B 1 217 ? 30.237 31.496 16.075 1.00 7.89 214 PHE C CA 1
ATOM 3712 C C . PHE B 1 217 ? 29.605 32.743 15.470 1.00 6.84 214 PHE C C 1
ATOM 3713 O O . PHE B 1 217 ? 29.100 33.623 16.199 1.00 7.58 214 PHE C O 1
ATOM 3721 N N . ASP B 1 218 ? 29.540 32.848 14.157 1.00 7.56 215 ASP C N 1
ATOM 3722 C CA . ASP B 1 218 ? 29.103 34.091 13.527 1.00 7.48 215 ASP C CA 1
ATOM 3723 C C . ASP B 1 218 ? 27.609 34.331 13.520 1.00 7.53 215 ASP C C 1
ATOM 3724 O O . ASP B 1 218 ? 27.188 35.497 13.349 1.00 10.14 215 ASP C O 1
ATOM 3729 N N . HIS B 1 219 ? 26.816 33.316 13.709 1.00 7.35 216 HIS C N 1
ATOM 3730 C CA . HIS B 1 219 ? 25.358 33.389 13.506 1.00 7.56 216 HIS C CA 1
ATOM 3731 C C . HIS B 1 219 ? 24.612 33.098 14.792 1.00 7.42 216 HIS C C 1
ATOM 3732 O O . HIS B 1 219 ? 25.123 32.405 15.671 1.00 8.79 216 HIS C O 1
ATOM 3739 N N . VAL B 1 220 ? 23.386 33.617 14.900 1.00 7.49 217 VAL C N 1
ATOM 3740 C CA . VAL B 1 220 ? 22.529 33.342 16.058 1.00 8.07 217 VAL C CA 1
ATOM 3741 C C . VAL B 1 220 ? 21.709 32.091 15.799 1.00 7.66 217 VAL C C 1
ATOM 3742 O O . VAL B 1 220 ? 20.874 32.056 14.860 1.00 8.25 217 VAL C O 1
ATOM 3746 N N . ALA B 1 221 ? 21.964 31.040 16.548 1.00 8.58 218 ALA C N 1
ATOM 3747 C CA . ALA B 1 221 ? 21.370 29.733 16.419 1.00 8.32 218 ALA C CA 1
ATOM 3748 C C . ALA B 1 221 ? 20.527 29.373 17.644 1.00 8.59 218 ALA C C 1
ATOM 3749 O O . ALA B 1 221 ? 20.527 30.098 18.641 1.00 11.45 218 ALA C O 1
ATOM 3751 N N . VAL B 1 222 ? 19.807 28.277 17.578 1.00 10.62 219 VAL C N 1
ATOM 3752 C CA . VAL B 1 222 ? 19.123 27.697 18.728 1.00 11.15 219 VAL C CA 1
ATOM 3753 C C . VAL B 1 222 ? 20.030 26.703 19.429 1.00 9.81 219 VAL C C 1
ATOM 3754 O O . VAL B 1 222 ? 20.808 26.011 18.755 1.00 11.03 219 VAL C O 1
ATOM 3761 N N . LEU B 1 223 ? 19.929 26.576 20.750 1.00 10.18 220 LEU C N 1
ATOM 3762 C CA . LEU B 1 223 ? 20.602 25.556 21.546 1.00 10.42 220 LEU C CA 1
ATOM 3763 C C . LEU B 1 223 ? 19.988 24.182 21.263 1.00 10.75 220 LEU C C 1
ATOM 3764 O O . LEU B 1 223 ? 18.834 23.921 21.596 1.00 13.03 220 LEU C O 1
ATOM 3769 N N . SER B 1 224 ? 20.776 23.341 20.665 1.00 11.27 221 SER C N 1
ATOM 3770 C CA . SER B 1 224 ? 20.334 21.994 20.308 1.00 11.96 221 SER C CA 1
ATOM 3771 C C . SER B 1 224 ? 20.452 21.079 21.494 1.00 12.37 221 SER C C 1
ATOM 3772 O O . SER B 1 224 ? 21.128 21.326 22.494 1.00 13.32 221 SER C O 1
ATOM 3775 N N . ASP B 1 225 ? 19.774 19.910 21.424 1.00 14.89 222 ASP C N 1
ATOM 3776 C CA . ASP B 1 225 ? 19.910 18.906 22.449 1.00 16.12 222 ASP C CA 1
ATOM 3777 C C . ASP B 1 225 ? 21.347 18.408 22.590 1.00 15.36 222 ASP C C 1
ATOM 3778 O O . ASP B 1 225 ? 21.788 18.203 23.702 1.00 16.58 222 ASP C O 1
ATOM 3783 N N . ALA B 1 226 ? 22.078 18.273 21.495 1.00 15.45 223 ALA C N 1
ATOM 3784 C CA . ALA B 1 226 ? 23.480 17.828 21.547 1.00 15.21 223 ALA C CA 1
ATOM 3785 C C . ALA B 1 226 ? 24.314 18.834 22.286 1.00 14.09 223 ALA C C 1
ATOM 3786 O O . ALA B 1 226 ? 25.185 18.515 23.068 1.00 16.04 223 ALA C O 1
ATOM 3788 N N . ALA B 1 227 ? 24.148 20.114 22.086 1.00 12.87 224 ALA C N 1
ATOM 3789 C CA . ALA B 1 227 ? 24.838 21.198 22.660 1.00 11.75 224 ALA C CA 1
ATOM 3790 C C . ALA B 1 227 ? 24.545 21.212 24.165 1.00 12.97 224 ALA C C 1
ATOM 3791 O O . ALA B 1 227 ? 25.448 21.362 24.963 1.00 13.79 224 ALA C O 1
ATOM 3793 N N . ARG B 1 228 ? 23.259 21.081 24.520 1.00 13.60 225 ARG C N 1
ATOM 3794 C CA . ARG B 1 228 ? 22.896 21.082 25.929 1.00 13.88 225 ARG C CA 1
ATOM 3795 C C . ARG B 1 228 ? 23.599 19.928 26.657 1.00 15.66 225 ARG C C 1
ATOM 3796 O O . ARG B 1 228 ? 24.221 20.115 27.717 1.00 17.01 225 ARG C O 1
ATOM 3804 N N . LYS B 1 229 ? 23.536 18.738 26.054 1.00 15.59 226 LYS C N 1
ATOM 3805 C CA . LYS B 1 229 ? 24.112 17.552 26.693 1.00 18.19 226 LYS C CA 1
ATOM 3806 C C . LYS B 1 229 ? 25.606 17.696 26.875 1.00 16.94 226 LYS C C 1
ATOM 3807 O O . LYS B 1 229 ? 26.159 17.328 27.906 1.00 18.06 226 LYS C O 1
ATOM 3813 N N . LYS B 1 230 ? 26.286 18.235 25.854 1.00 16.53 227 LYS C N 1
ATOM 3814 C CA . LYS B 1 230 ? 27.746 18.316 25.921 1.00 16.25 227 LYS C CA 1
ATOM 3815 C C . LYS B 1 230 ? 28.203 19.380 26.890 1.00 14.61 227 LYS C C 1
ATOM 3816 O O . LYS B 1 230 ? 29.210 19.172 27.567 1.00 17.75 227 LYS C O 1
ATOM 3822 N N . PHE B 1 231 ? 27.529 20.530 26.963 1.00 13.90 228 PHE C N 1
ATOM 3823 C CA . PHE B 1 231 ? 28.102 21.703 27.639 1.00 13.66 228 PHE C CA 1
ATOM 3824 C C . PHE B 1 231 ? 27.379 22.077 28.932 1.00 14.21 228 PHE C C 1
ATOM 3825 O O . PHE B 1 231 ? 27.830 22.981 29.638 1.00 14.72 228 PHE C O 1
ATOM 3833 N N . GLU B 1 232 ? 26.284 21.382 29.301 1.00 14.36 229 GLU C N 1
ATOM 3834 C CA . GLU B 1 232 ? 25.617 21.697 30.554 1.00 14.27 229 GLU C CA 1
ATOM 3835 C C . GLU B 1 232 ? 26.516 21.295 31.745 1.00 17.03 229 GLU C C 1
ATOM 3836 O O . GLU B 1 232 ? 27.395 20.403 31.633 1.00 19.21 229 GLU C O 1
ATOM 3842 N N . LYS B 1 233 ? 26.270 21.945 32.869 1.00 16.87 230 LYS C N 1
ATOM 3843 C CA . LYS B 1 233 ? 27.034 21.692 34.095 1.00 23.01 230 LYS C CA 1
ATOM 3844 C C . LYS B 1 233 ? 26.114 21.544 35.284 1.00 27.71 230 LYS C C 1
ATOM 3845 O O . LYS B 1 233 ? 26.580 21.022 36.329 1.00 34.85 230 LYS C O 1
#

B-factor: mean 16.5, std 12.15, range [3.53, 93.62]

Foldseek 3Di:
DDPLLFDDLVCALQLPPFDDAAEQDPPDWDAPVVDDWDPVCVVWFGTFRFFLVNLLVLLLVLLVVVCVSAPQHAEEEEEEPDQQPLSVVSNVVNQQVCQVPDPDHHPHHSYHYFYWYWDADAQNHGPPDIDIGGDPLLVQAQARYEYEEAEDEQNPRVVVVSVVNVVNHHRHYFYEYAEYEDDPSHPNRDGRRYHYYYYPFQWAACSRDRQNPRNPHSTIGGGDPVNCVVRHD/DCVQLFDDLVCAQQLPPFDDAAEQDPPDWDFCVVDDWDPVCVVWFGTFRFFLVNLLVLLLVLLVVLCVRAPQHEEEEEEAPDQQVLSVVSSVVNQQVCVVPVPDDHPHHSYHYFYWYWDADAQNHGPLDIDIDGDPLLVQAQARYEYEEAEDEQNVRCVVVSVVNVVNHHRYYFYEYAEYEDDPSHPSRDGNRYHYYYYPFQWAACSRDGQNPRNPHSTIGGGDPVNSVVRHD

InterPro domains:
  IPR000836 Phosphoribosyltransferase domain [PF00156] (49-207)
  IPR000836 Phosphoribosyltransferase domain [cd06223] (56-191)
  IPR005904 Hypoxanthine phosphoribosyl transferase [TIGR01203] (45-220)
  IPR029057 Phosphoribosyltransferase-like [G3DSA:3.40.50.2020] (1-230)
  IPR029057 Phosphoribosyltransferase-like [SSF53271] (19-228)
  IPR050408 Hypoxanthine-guanine phosphoribosyltransferase [PTHR43340] (23-228)

Organism: Toxoplasma gondii (NCBI:txid5811)

Sequence (466 aa):
GSHMASKPIEDYGKGKGRIEPMYIPDNTFYNADDFLVPPHCKPYIDKILLPGGLVKDRVEKLAYDIHRTYFGEELHIICILKGSRGFFNLLIDYLATIQKYSGRESSVPPFFEHYVRLKSYQNDNSTGQLTVLSDDLSIFRDKHVLIVEDIVDTGFTLTEFGERLKAVGPKSMRIATLVEKRTDRSNSLKGDFVGFSIEDVWIVGCCYDFNEMFRDFDHVAVLSDAARKKFEKGSHMASKPIEDYGKGKGRIEPMYIPDNTFYNADDFLVPPHCKPYIDKILLPGGLVKDRVEKLAYDIHRTYFGEELHIICILKGSRGFFNLLIDYLATIQKYSGRESSVPPFFEHYVRLKSYQNDNSTGQLTVLSDDLSIFRDKHVLIVEDIVDTGFTLTEFGERLKAVGPKSMRIATLVEKRTDRSNSLKGDFVGFSIEDVWIVGCCYDFNEMFRDFDHVAVLSDAARKKFEK

Radius of gyration: 24.9 Å; Cα contacts (8 Å, |Δi|>4): 977; chains: 2; bounding box: 47×55×72 Å